Protein 6VPT (pdb70)

B-factor: mean 45.79, std 13.24, range [18.36, 95.8]

GO terms:
  GO:0000287 magnesium ion binding (F, IDA)
  GO:0035440 tuberculosinol biosynthetic process (P, IDA)
  GO:0010350 cellular response to magnesium starvation (P, IDA)
  GO:0035439 halimadienyl-diphosphate synthase activity (F, IDA)
  GO:0033385 geranylgeranyl diphosphate metabolic process (P, IDA)

Foldseek 3Di:
DDLLVLLVVLQQQPLWDFFLLLLLLQLQLCVLPVVLNVLSLVVNVVQQEPQLFGAFNPDDDLLRRQNSLLSNLLSLLNDPVVVVVVVSNVSSLVVNAVSVCVLFPCSLLANQQSLVSCVVSVSYDHVNCSVVVNVVVVCVCVLAADAQQDPCQLVVCSCHQPNLVRHPLVGQAFPQRDRQQASNSLSSSCVRRVPSPPRSVVSSSVQCVVDSSGDGGGPRQSLVLNLLLLLLVVLFPDQLCPVVNCVSCVVNLCQLVVLQDALAGHDRHSRRPFGFLLSRLSNLLRCLSNVHDHHCNNNCCQDDDQAGGGGNPDDDHWLVSLLSNLSSCVSVPHALPDPSNVSSVVVNVVQADPPALFHQTSQFGDRLQRLLSSLVSCQNNCVVSNVRSLVRLVVQQDPQLFHDDHPPDGFLLSLLSNLSSLLSCCVRPVDDPLVSLLSSLVVNVVHVDDDGGQGGHHSHGIDSNSSSNSSNSSSNSSNVVSD

Structure (mmCIF, N/CA/C/O backbone):
data_6VPT
#
_entry.id   6VPT
#
_cell.length_a   124.900
_cell.length_b   76.428
_cell.length_c   50.123
_cell.angle_alpha   90.000
_cell.angle_beta   91.640
_cell.angle_gamma   90.000
#
_symmetry.space_group_name_H-M   'C 1 2 1'
#
loop_
_entity.id
_entity.type
_entity.pdbx_description
1 polymer Cyclase
2 water water
#
loop_
_atom_site.group_PDB
_atom_site.id
_atom_site.type_symbol
_atom_site.label_atom_id
_atom_site.label_alt_id
_atom_site.label_comp_id
_atom_site.label_asym_id
_atom_site.label_entity_id
_atom_site.label_seq_id
_atom_site.pdbx_PDB_ins_code
_atom_site.Cartn_x
_atom_site.Cartn_y
_atom_site.Cartn_z
_atom_site.occupancy
_atom_site.B_iso_or_equiv
_atom_site.auth_seq_id
_atom_site.auth_comp_id
_atom_site.auth_asym_id
_atom_site.auth_atom_id
_atom_site.pdbx_PDB_model_num
ATOM 1 N N . GLU A 1 2 ? 27.482 66.970 35.603 1.00 45.70 2 GLU A N 1
ATOM 2 C CA . GLU A 1 2 ? 27.235 67.078 34.172 1.00 46.23 2 GLU A CA 1
ATOM 3 C C . GLU A 1 2 ? 25.748 66.919 33.853 1.00 46.25 2 GLU A C 1
ATOM 4 O O . GLU A 1 2 ? 25.106 65.959 34.282 1.00 46.34 2 GLU A O 1
ATOM 10 N N . THR A 1 3 ? 25.207 67.879 33.108 1.00 46.63 3 THR A N 1
ATOM 11 C CA . THR A 1 3 ? 23.825 67.862 32.656 1.00 40.11 3 THR A CA 1
ATOM 12 C C . THR A 1 3 ? 23.801 68.094 31.153 1.00 38.35 3 THR A C 1
ATOM 13 O O . THR A 1 3 ? 24.791 68.519 30.553 1.00 43.25 3 THR A O 1
ATOM 17 N N . PHE A 1 4 ? 22.653 67.800 30.539 1.00 32.67 4 PHE A N 1
ATOM 18 C CA . PHE A 1 4 ? 22.510 68.039 29.107 1.00 38.55 4 PHE A CA 1
ATOM 19 C C . PHE A 1 4 ? 22.736 69.502 28.756 1.00 36.23 4 PHE A C 1
ATOM 20 O O . PHE A 1 4 ? 23.280 69.807 27.690 1.00 36.62 4 PHE A O 1
ATOM 28 N N . ARG A 1 5 ? 22.344 70.418 29.643 1.00 41.88 5 ARG A N 1
ATOM 29 C CA . ARG A 1 5 ? 22.564 71.839 29.392 1.00 40.72 5 ARG A CA 1
ATOM 30 C C . ARG A 1 5 ? 24.050 72.152 29.260 1.00 36.00 5 ARG A C 1
ATOM 31 O O . ARG A 1 5 ? 24.473 72.800 28.296 1.00 35.90 5 ARG A O 1
ATOM 39 N N . THR A 1 6 ? 24.858 71.691 30.215 1.00 39.01 6 THR A N 1
ATOM 40 C CA . THR A 1 6 ? 26.302 71.884 30.158 1.00 37.18 6 THR A CA 1
ATOM 41 C C . THR A 1 6 ? 26.961 71.043 29.076 1.00 38.70 6 THR A C 1
ATOM 42 O O . THR A 1 6 ? 28.049 71.394 28.606 1.00 45.13 6 THR A O 1
ATOM 46 N N . LEU A 1 7 ? 26.331 69.938 28.684 1.00 41.35 7 LEU A N 1
ATOM 47 C CA . LEU A 1 7 ? 26.889 69.058 27.664 1.00 43.97 7 LEU A CA 1
ATOM 48 C C . LEU A 1 7 ? 26.660 69.610 26.265 1.00 37.22 7 LEU A C 1
ATOM 49 O O . LEU A 1 7 ? 27.531 69.494 25.394 1.00 39.53 7 LEU A O 1
ATOM 54 N N . LEU A 1 8 ? 25.486 70.196 26.035 1.00 33.98 8 LEU A N 1
ATOM 55 C CA . LEU A 1 8 ? 25.234 70.872 24.772 1.00 30.94 8 LEU A CA 1
ATOM 56 C C . LEU A 1 8 ? 26.105 72.110 24.631 1.00 31.21 8 LEU A C 1
ATOM 57 O O . LEU A 1 8 ? 26.539 72.442 23.522 1.00 31.65 8 LEU A O 1
ATOM 62 N N . ALA A 1 9 ? 26.375 72.799 25.740 1.00 33.31 9 ALA A N 1
ATOM 63 C CA . ALA A 1 9 ? 27.320 73.908 25.703 1.00 26.14 9 ALA A CA 1
ATOM 64 C C . ALA A 1 9 ? 28.687 73.443 25.225 1.00 32.86 9 ALA A C 1
ATOM 65 O O . ALA A 1 9 ? 29.327 74.112 24.407 1.00 34.42 9 ALA A O 1
ATOM 67 N N . LYS A 1 10 ? 29.147 72.291 25.720 1.00 31.36 10 LYS A N 1
ATOM 68 C CA . LYS A 1 10 ? 30.404 71.727 25.239 1.00 31.21 10 LYS A CA 1
ATOM 69 C C . LYS A 1 10 ? 30.296 71.306 23.781 1.00 31.12 10 LYS A C 1
ATOM 70 O O . LYS A 1 10 ? 31.225 71.526 22.996 1.00 32.43 10 LYS A O 1
ATOM 76 N N . ALA A 1 11 ? 29.168 70.699 23.403 1.00 31.70 11 ALA A N 1
ATOM 77 C CA . ALA A 1 11 ? 28.984 70.262 22.023 1.00 27.03 11 ALA A CA 1
ATOM 78 C C . ALA A 1 11 ? 29.117 71.417 21.042 1.00 31.80 11 ALA A C 1
ATOM 79 O O . ALA A 1 11 ? 29.598 71.223 19.920 1.00 33.53 11 ALA A O 1
ATOM 81 N N . ALA A 1 12 ? 28.717 72.624 21.451 1.00 33.42 12 ALA A N 1
ATOM 82 C CA . ALA A 1 12 ? 28.814 73.782 20.571 1.00 30.07 12 ALA A CA 1
ATOM 83 C C . ALA A 1 12 ? 30.254 74.107 20.195 1.00 33.11 12 ALA A C 1
ATOM 84 O O . ALA A 1 12 ? 30.486 74.726 19.150 1.00 34.10 12 ALA A O 1
ATOM 86 N N . LEU A 1 13 ? 31.224 73.707 21.020 1.00 35.27 13 LEU A N 1
ATOM 87 C CA . LEU A 1 13 ? 32.628 73.904 20.685 1.00 32.08 13 LEU A CA 1
ATOM 88 C C . LEU A 1 13 ? 33.122 72.933 19.623 1.00 33.82 13 LEU A C 1
ATOM 89 O O . LEU A 1 13 ? 34.105 73.237 18.938 1.00 31.78 13 LEU A O 1
ATOM 94 N N . GLY A 1 14 ? 32.471 71.783 19.473 1.00 28.88 14 GLY A N 1
ATOM 95 C CA . GLY A 1 14 ? 32.887 70.818 18.474 1.00 34.19 14 GLY A CA 1
ATOM 96 C C . GLY A 1 14 ? 34.266 70.239 18.694 1.00 31.01 14 GLY A C 1
ATOM 97 O O . GLY A 1 14 ? 34.929 69.851 17.726 1.00 35.50 14 GLY A O 1
ATOM 98 N N . ASN A 1 15 ? 34.717 70.169 19.948 1.00 28.05 15 ASN A N 1
ATOM 99 C CA . ASN A 1 15 ? 36.048 69.683 20.295 1.00 34.13 15 ASN A CA 1
ATOM 100 C C . ASN A 1 15 ? 35.991 68.490 21.247 1.00 29.57 15 ASN A C 1
ATOM 101 O O . ASN A 1 15 ? 36.914 68.269 22.035 1.00 27.51 15 ASN A O 1
ATOM 106 N N . GLY A 1 16 ? 34.910 67.719 21.190 1.00 29.32 16 GLY A N 1
ATOM 107 C CA . GLY A 1 16 ? 34.785 66.548 22.031 1.00 29.03 16 GLY A CA 1
ATOM 108 C C . GLY A 1 16 ? 35.526 65.325 21.556 1.00 30.90 16 GLY A C 1
ATOM 109 O O . GLY A 1 16 ? 35.608 64.338 22.292 1.00 38.52 16 GLY A O 1
ATOM 110 N N . ILE A 1 17 ? 36.069 65.356 20.344 1.00 28.98 17 ILE A N 1
ATOM 111 C CA . ILE A 1 17 ? 36.777 64.205 19.797 1.00 32.19 17 ILE A CA 1
ATOM 112 C C . ILE A 1 17 ? 38.187 64.178 20.371 1.00 29.22 17 ILE A C 1
ATOM 113 O O . ILE A 1 17 ? 38.935 65.156 20.262 1.00 33.44 17 ILE A O 1
ATOM 118 N N . SER A 1 18 ? 38.543 63.069 21.016 1.00 34.09 18 SER A N 1
ATOM 119 C CA . SER A 1 18 ? 39.848 62.949 21.645 1.00 30.18 18 SER A CA 1
ATOM 120 C C . SER A 1 18 ? 40.934 62.800 20.587 1.00 29.64 18 SER A C 1
ATOM 121 O O . SER A 1 18 ? 40.672 62.447 19.435 1.00 29.41 18 SER A O 1
ATOM 124 N N . SER A 1 19 ? 42.170 63.081 20.985 1.00 25.87 19 SER A N 1
ATOM 125 C CA . SER A 1 19 ? 43.261 62.920 20.038 1.00 24.28 19 SER A CA 1
ATOM 126 C C . SER A 1 19 ? 43.496 61.450 19.742 1.00 29.57 19 SER A C 1
ATOM 127 O O . SER A 1 19 ? 43.297 60.582 20.594 1.00 31.48 19 SER A O 1
ATOM 130 N N . THR A 1 20 ? 43.935 61.185 18.524 1.00 30.20 20 THR A N 1
ATOM 131 C CA . THR A 1 20 ? 44.276 59.860 18.048 1.00 20.85 20 THR A CA 1
ATOM 132 C C . THR A 1 20 ? 45.778 59.796 17.832 1.00 24.41 20 THR A C 1
ATOM 133 O O . THR A 1 20 ? 46.435 60.819 17.632 1.00 26.64 20 THR A O 1
ATOM 137 N N . ALA A 1 21 ? 46.329 58.585 17.906 1.00 21.84 21 ALA A N 1
ATOM 138 C CA . ALA A 1 21 ? 47.738 58.413 17.577 1.00 20.75 21 ALA A CA 1
ATOM 139 C C . ALA A 1 21 ? 48.002 58.746 16.116 1.00 26.82 21 ALA A C 1
ATOM 140 O O . ALA A 1 21 ? 49.061 59.288 15.779 1.00 27.08 21 ALA A O 1
ATOM 142 N N . TYR A 1 22 ? 47.038 58.459 15.239 1.00 27.11 22 TYR A N 1
ATOM 143 C CA . TYR A 1 22 ? 47.261 58.631 13.806 1.00 30.71 22 TYR A CA 1
ATOM 144 C C . TYR A 1 22 ? 47.360 60.105 13.429 1.00 33.38 22 TYR A C 1
ATOM 145 O O . TYR A 1 22 ? 48.290 60.515 12.723 1.00 33.97 22 TYR A O 1
ATOM 154 N N . ASP A 1 23 ? 46.397 60.913 13.875 1.00 31.30 23 ASP A N 1
ATOM 155 C CA . ASP A 1 23 ? 46.437 62.342 13.587 1.00 29.05 23 ASP A CA 1
ATOM 156 C C . ASP A 1 23 ? 47.556 63.042 14.350 1.00 30.90 23 ASP A C 1
ATOM 157 O O . ASP A 1 23 ? 48.129 64.016 13.847 1.00 34.14 23 ASP A O 1
ATOM 162 N N . THR A 1 24 ? 47.874 62.572 15.560 1.00 28.53 24 THR A N 1
ATOM 163 C CA . THR A 1 24 ? 49.007 63.129 16.294 1.00 27.88 24 THR A CA 1
ATOM 164 C C . THR A 1 24 ? 50.326 62.766 15.621 1.00 32.55 24 THR A C 1
ATOM 165 O O . THR A 1 24 ? 51.235 63.600 15.529 1.00 36.30 24 THR A O 1
ATOM 169 N N . ALA A 1 25 ? 50.447 61.528 15.136 1.00 28.16 25 ALA A N 1
ATOM 170 C CA . ALA A 1 25 ? 51.678 61.122 14.463 1.00 29.82 25 ALA A CA 1
ATOM 171 C C . ALA A 1 25 ? 51.939 61.973 13.230 1.00 34.66 25 ALA A C 1
ATOM 172 O O . ALA A 1 25 ? 53.090 62.306 12.928 1.00 35.51 25 ALA A O 1
ATOM 174 N N . TRP A 1 26 ? 50.876 62.348 12.513 1.00 31.44 26 TRP A N 1
ATOM 175 C CA . TRP A 1 26 ? 51.039 63.176 11.324 1.00 31.01 26 TRP A CA 1
ATOM 176 C C . TRP A 1 26 ? 51.558 64.562 11.678 1.00 33.72 26 TRP A C 1
ATOM 177 O O . TRP A 1 26 ? 52.436 65.098 10.993 1.00 33.31 26 TRP A O 1
ATOM 188 N N . VAL A 1 27 ? 51.029 65.158 12.746 1.00 32.70 27 VAL A N 1
ATOM 189 C CA . VAL A 1 27 ? 51.541 66.441 13.217 1.00 32.93 27 VAL A CA 1
ATOM 190 C C . VAL A 1 27 ? 53.021 66.326 13.564 1.00 32.39 27 VAL A C 1
ATOM 191 O O . VAL A 1 27 ? 53.803 67.259 13.341 1.00 40.68 27 VAL A O 1
ATOM 195 N N . ALA A 1 28 ? 53.431 65.172 14.090 1.00 33.38 28 ALA A N 1
ATOM 196 C CA . ALA A 1 28 ? 54.813 64.974 14.509 1.00 37.87 28 ALA A CA 1
ATOM 197 C C . ALA A 1 28 ? 55.801 64.958 13.347 1.00 37.63 28 ALA A C 1
ATOM 198 O O . ALA A 1 28 ? 57.008 65.089 13.584 1.00 40.41 28 ALA A O 1
ATOM 200 N N . LYS A 1 29 ? 55.332 64.803 12.111 1.00 35.96 29 LYS A N 1
ATOM 201 C CA . LYS A 1 29 ? 56.200 64.788 10.941 1.00 34.71 29 LYS A CA 1
ATOM 202 C C . LYS A 1 29 ? 56.556 66.179 10.440 1.00 40.16 29 LYS A C 1
ATOM 203 O O . LYS A 1 29 ? 57.244 66.295 9.421 1.00 49.22 29 LYS A O 1
ATOM 209 N N . LEU A 1 30 ? 56.104 67.231 11.120 1.00 35.82 30 LEU A N 1
ATOM 210 C CA . LEU A 1 30 ? 56.314 68.601 10.677 1.00 35.92 30 LEU A CA 1
ATOM 211 C C . LEU A 1 30 ? 57.529 69.250 11.334 1.00 48.13 30 LEU A C 1
ATOM 212 O O . LEU A 1 30 ? 57.655 70.479 11.308 1.00 52.11 30 LEU A O 1
ATOM 217 N N . GLY A 1 31 ? 58.439 68.445 11.892 1.00 43.05 31 GLY A N 1
ATOM 218 C CA . GLY A 1 31 ? 59.516 68.985 12.709 1.00 49.56 31 GLY A CA 1
ATOM 219 C C . GLY A 1 31 ? 60.380 70.012 12.007 1.00 55.70 31 GLY A C 1
ATOM 220 O O . GLY A 1 31 ? 60.796 71.002 12.619 1.00 62.37 31 GLY A O 1
ATOM 221 N N . GLN A 1 32 ? 60.662 69.798 10.724 1.00 57.62 32 GLN A N 1
ATOM 222 C CA . GLN A 1 32 ? 61.459 70.736 9.949 1.00 56.41 32 GLN A CA 1
ATOM 223 C C . GLN A 1 32 ? 60.688 71.995 9.577 1.00 53.31 32 GLN A C 1
ATOM 224 O O . GLN A 1 32 ? 61.310 72.982 9.172 1.00 66.19 32 GLN A O 1
ATOM 230 N N . LEU A 1 33 ? 59.363 71.992 9.712 1.00 52.08 33 LEU A N 1
ATOM 231 C CA . LEU A 1 33 ? 58.540 73.173 9.478 1.00 55.47 33 LEU A CA 1
ATOM 232 C C . LEU A 1 33 ? 58.241 73.949 10.753 1.00 56.30 33 LEU A C 1
ATOM 233 O O . LEU A 1 33 ? 58.220 75.182 10.730 1.00 55.65 33 LEU A O 1
ATOM 238 N N . ASP A 1 34 ? 57.993 73.252 11.860 1.00 53.89 34 ASP A N 1
ATOM 239 C CA . ASP A 1 34 ? 57.786 73.895 13.157 1.00 53.26 34 ASP A CA 1
ATOM 240 C C . ASP A 1 34 ? 58.363 72.971 14.220 1.00 52.88 34 ASP A C 1
ATOM 241 O O . ASP A 1 34 ? 57.824 71.886 14.460 1.00 53.89 34 ASP A O 1
ATOM 246 N N . ASP A 1 35 ? 59.438 73.422 14.871 1.00 59.73 35 ASP A N 1
ATOM 247 C CA . ASP A 1 35 ? 60.179 72.555 15.781 1.00 59.37 35 ASP A CA 1
ATOM 248 C C . ASP A 1 35 ? 59.393 72.284 17.059 1.00 59.14 35 ASP A C 1
ATOM 249 O O . ASP A 1 35 ? 59.286 71.133 17.500 1.00 59.09 35 ASP A O 1
ATOM 254 N N . GLU A 1 36 ? 58.850 73.334 17.678 1.00 51.82 36 GLU A N 1
ATOM 255 C CA . GLU A 1 36 ? 58.083 73.153 18.906 1.00 52.36 36 GLU A CA 1
ATOM 256 C C . GLU A 1 36 ? 56.802 72.371 18.651 1.00 56.85 36 GLU A C 1
ATOM 257 O O . GLU A 1 36 ? 56.378 71.567 19.490 1.00 54.37 36 GLU A O 1
ATOM 263 N N . LEU A 1 37 ? 56.173 72.597 17.497 1.00 50.83 37 LEU A N 1
ATOM 264 C CA . LEU A 1 37 ? 54.909 71.937 17.191 1.00 43.11 37 LEU A CA 1
ATOM 265 C C . LEU A 1 37 ? 55.073 70.424 17.152 1.00 50.16 37 LEU A C 1
ATOM 266 O O . LEU A 1 37 ? 54.367 69.690 17.854 1.00 48.39 37 LEU A O 1
ATOM 271 N N . SER A 1 38 ? 56.012 69.937 16.339 1.00 51.68 38 SER A N 1
ATOM 272 C CA . SER A 1 38 ? 56.217 68.498 16.224 1.00 45.85 38 SER A CA 1
ATOM 273 C C . SER A 1 38 ? 56.692 67.885 17.531 1.00 42.76 38 SER A C 1
ATOM 274 O O . SER A 1 38 ? 56.325 66.747 17.843 1.00 36.29 38 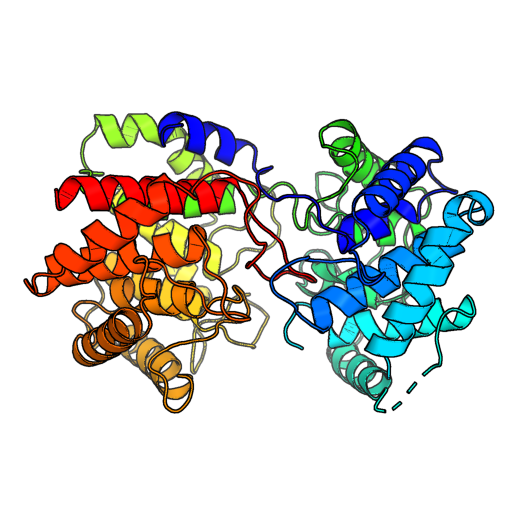SER A O 1
ATOM 277 N N . ASP A 1 39 ? 57.507 68.612 18.302 1.00 43.72 39 ASP A N 1
ATOM 278 C CA . ASP A 1 39 ? 58.041 68.050 19.536 1.00 43.64 39 ASP A CA 1
ATOM 279 C C . ASP A 1 39 ? 56.925 67.749 20.526 1.00 41.62 39 ASP A C 1
ATOM 280 O O . ASP A 1 39 ? 56.968 66.735 21.231 1.00 40.59 39 ASP A O 1
ATOM 285 N N . LEU A 1 40 ? 55.922 68.627 20.598 1.00 40.29 40 LEU A N 1
ATOM 286 C CA . LEU A 1 40 ? 54.761 68.351 21.435 1.00 37.58 40 LEU A CA 1
ATOM 287 C C . LEU A 1 40 ? 54.032 67.101 20.961 1.00 35.26 40 LEU A C 1
ATOM 288 O O . LEU A 1 40 ? 53.658 66.248 21.773 1.00 34.88 40 LEU A O 1
ATOM 293 N N . ALA A 1 41 ? 53.829 66.972 19.648 1.00 35.75 41 ALA A N 1
ATOM 294 C CA . ALA A 1 41 ? 53.151 65.793 19.120 1.00 28.69 41 ALA A CA 1
ATOM 295 C C . ALA A 1 41 ? 53.971 64.532 19.356 1.00 34.19 41 ALA A C 1
ATOM 296 O O . ALA A 1 41 ? 53.413 63.467 19.639 1.00 36.20 41 ALA A O 1
ATOM 298 N N . LEU A 1 42 ? 55.296 64.636 19.259 1.00 39.56 42 LEU A N 1
ATOM 299 C CA . LEU A 1 42 ? 56.149 63.481 19.518 1.00 34.16 42 LEU A CA 1
ATOM 300 C C . LEU A 1 42 ? 56.061 63.048 20.974 1.00 36.00 42 LEU A C 1
ATOM 301 O O . LEU A 1 42 ? 56.045 61.847 21.271 1.00 31.84 42 LEU A O 1
ATOM 306 N N . ASN A 1 43 ? 56.003 64.012 21.895 1.00 36.87 43 ASN A N 1
ATOM 307 C CA . ASN A 1 43 ? 55.860 63.674 23.307 1.00 37.27 43 ASN A CA 1
ATOM 308 C C . ASN A 1 43 ? 54.534 62.972 23.566 1.00 34.09 43 ASN A C 1
ATOM 309 O O . ASN A 1 43 ? 54.477 61.997 24.324 1.00 35.82 43 ASN A O 1
ATOM 314 N N . TRP A 1 44 ? 53.458 63.458 22.944 1.00 31.37 44 TRP A N 1
ATOM 315 C CA . TRP A 1 44 ? 52.178 62.763 23.005 1.00 27.39 44 TRP A CA 1
ATOM 316 C C . TRP A 1 44 ? 52.334 61.306 22.593 1.00 32.70 44 TRP A C 1
ATOM 317 O O . TRP A 1 44 ? 51.872 60.398 23.291 1.00 29.41 44 TRP A O 1
ATOM 328 N N . LEU A 1 45 ? 53.001 61.068 21.459 1.00 29.41 45 LEU A N 1
ATOM 329 C CA . LEU A 1 45 ? 53.212 59.705 20.978 1.00 26.48 45 LEU A CA 1
ATOM 330 C C . LEU A 1 45 ? 53.982 58.869 21.989 1.00 29.79 45 LEU A C 1
ATOM 331 O O . LEU A 1 45 ? 53.636 57.708 22.235 1.00 34.14 45 LEU A O 1
ATOM 336 N N . CYS A 1 46 ? 55.038 59.434 22.574 1.00 27.82 46 CYS A N 1
ATOM 337 C CA . CYS A 1 46 ? 55.831 58.678 23.535 1.00 27.44 46 CYS A CA 1
ATOM 338 C C . CYS A 1 46 ? 55.050 58.392 24.810 1.00 28.88 46 CYS A C 1
ATOM 339 O O . CYS A 1 46 ? 55.278 57.362 25.453 1.00 31.84 46 CYS A O 1
ATOM 342 N N . GLU A 1 47 ? 54.130 59.280 25.188 1.00 33.75 47 GLU A N 1
ATOM 343 C CA . GLU A 1 47 ? 53.275 59.027 26.342 1.00 31.68 47 GLU A CA 1
ATOM 344 C C . GLU A 1 47 ? 52.202 57.984 26.050 1.00 29.18 47 GLU A C 1
ATOM 345 O O . GLU A 1 47 ? 51.798 57.248 26.957 1.00 28.44 47 GLU A O 1
ATOM 351 N N . ARG A 1 48 ? 51.735 57.899 24.804 1.00 28.35 48 ARG A N 1
ATOM 352 C CA . ARG A 1 48 ? 50.580 57.081 24.457 1.00 25.40 48 ARG A CA 1
ATOM 353 C C . ARG A 1 48 ? 50.947 55.807 23.707 1.00 27.28 48 ARG A C 1
ATOM 354 O O . ARG A 1 48 ? 50.063 55.169 23.128 1.00 35.74 48 ARG A O 1
ATOM 362 N N . GLN A 1 49 ? 52.221 55.428 23.683 1.00 25.10 49 GLN A N 1
ATOM 363 C CA . GLN A 1 49 ? 52.580 54.153 23.080 1.00 26.06 49 GLN A CA 1
ATOM 364 C C . GLN A 1 49 ? 52.021 53.009 23.916 1.00 30.55 49 GLN A C 1
ATOM 365 O O . GLN A 1 49 ? 52.109 53.018 25.146 1.00 32.44 49 GLN A O 1
ATOM 371 N N . LEU A 1 50 ? 51.424 52.028 23.244 1.00 29.57 50 LEU A N 1
ATOM 372 C CA . LEU A 1 50 ? 50.734 50.952 23.935 1.00 29.71 50 LEU A CA 1
ATOM 373 C C . LEU A 1 50 ? 51.731 49.947 24.504 1.00 31.78 50 LEU A C 1
ATOM 374 O O . LEU A 1 50 ? 52.880 49.879 24.060 1.00 31.73 50 LEU A O 1
ATOM 379 N N . PRO A 1 51 ? 51.326 49.172 25.511 1.00 34.59 51 PRO A N 1
ATOM 380 C CA . PRO A 1 51 ? 52.270 48.231 26.138 1.00 31.89 51 PRO A CA 1
ATOM 381 C C . PRO A 1 51 ? 52.902 47.230 25.180 1.00 31.87 51 PRO A C 1
ATOM 382 O O . PRO A 1 51 ? 54.017 46.763 25.450 1.00 38.86 51 PRO A O 1
ATOM 386 N N . ASP A 1 52 ? 52.242 46.887 24.073 1.00 36.19 52 ASP A N 1
ATOM 387 C CA . ASP A 1 52 ? 52.802 45.944 23.112 1.00 32.16 52 ASP A CA 1
ATOM 388 C C . ASP A 1 52 ? 53.760 46.594 22.121 1.00 25.57 52 ASP A C 1
ATOM 389 O O . ASP A 1 52 ? 54.291 45.899 21.246 1.00 30.15 52 ASP A O 1
ATOM 394 N N . GLY A 1 53 ? 53.990 47.900 22.233 1.00 27.40 53 GLY A N 1
ATOM 395 C CA . GLY A 1 53 ? 54.838 48.619 21.308 1.00 29.50 53 GLY A CA 1
ATOM 396 C C . GLY A 1 53 ? 54.105 49.342 20.199 1.00 30.61 53 GLY A C 1
ATOM 397 O O . GLY A 1 53 ? 54.718 50.176 19.519 1.00 29.64 53 GLY A O 1
ATOM 398 N N . SER A 1 54 ? 52.821 49.059 20.001 1.00 29.18 54 SER A N 1
ATOM 399 C CA . SER A 1 54 ? 52.052 49.685 18.938 1.00 24.59 54 SER A CA 1
ATOM 400 C C . SER A 1 54 ? 51.436 51.001 19.403 1.00 25.26 54 SER A C 1
ATOM 401 O O . SER A 1 54 ? 51.455 51.351 20.584 1.00 23.29 54 SER A O 1
ATOM 404 N N . TRP A 1 55 ? 50.901 51.745 18.437 1.00 22.81 55 TRP A N 1
ATOM 405 C CA . TRP A 1 55 ? 50.078 52.914 18.695 1.00 24.19 55 TRP A CA 1
ATOM 406 C C . TRP A 1 55 ? 48.663 52.645 18.206 1.00 27.92 55 TRP A C 1
ATOM 407 O O . TRP A 1 55 ? 48.441 51.787 17.346 1.00 30.60 55 TRP A O 1
ATOM 418 N N . GLY A 1 56 ? 47.710 53.375 18.767 1.00 24.23 56 GLY A N 1
ATOM 419 C CA . GLY A 1 56 ? 46.317 53.234 18.420 1.00 18.36 56 GLY A CA 1
ATOM 420 C C . GLY A 1 56 ? 45.484 53.061 19.668 1.00 21.38 56 GLY A C 1
ATOM 421 O O . GLY A 1 56 ? 45.923 53.371 20.775 1.00 22.36 56 GLY A O 1
ATOM 422 N N . ALA A 1 57 ? 44.268 52.563 19.474 1.00 19.51 57 ALA A N 1
ATOM 423 C CA . ALA A 1 57 ? 43.375 52.309 20.593 1.00 22.98 57 ALA A CA 1
ATOM 424 C C . ALA A 1 57 ? 43.878 51.134 21.419 1.00 30.48 57 ALA A C 1
ATOM 425 O O . ALA A 1 57 ? 44.143 50.052 20.893 1.00 32.07 57 ALA A O 1
ATOM 427 N N . GLU A 1 58 ? 44.010 51.350 22.728 1.00 31.50 58 GLU A N 1
ATOM 428 C CA . GLU A 1 58 ? 44.365 50.242 23.606 1.00 30.40 58 GLU A CA 1
ATOM 429 C C . GLU A 1 58 ? 43.289 49.169 23.583 1.00 31.61 58 GLU A C 1
ATOM 430 O O . GLU A 1 58 ? 43.591 47.971 23.637 1.00 41.48 58 GLU A O 1
ATOM 436 N N . PHE A 1 59 ? 42.028 49.585 23.487 1.00 36.16 59 PHE A N 1
ATOM 437 C CA . PHE A 1 59 ? 40.886 48.712 23.413 1.00 31.58 59 PHE A CA 1
ATOM 438 C C . PHE A 1 59 ? 39.807 49.513 22.702 1.00 27.87 59 PHE A C 1
ATOM 439 O O . PHE A 1 59 ? 39.604 50.689 23.044 1.00 24.28 59 PHE A O 1
ATOM 447 N N . PRO A 1 60 ? 39.111 48.928 21.714 1.00 31.24 60 PRO A N 1
ATOM 448 C CA . PRO A 1 60 ? 39.253 47.557 21.212 1.00 30.54 60 PRO A CA 1
ATOM 449 C C . PRO A 1 60 ? 40.446 47.388 20.284 1.00 32.81 60 PRO A C 1
ATOM 450 O O . PRO A 1 60 ? 40.942 48.376 19.742 1.00 30.97 60 PRO A O 1
ATOM 454 N N . PHE A 1 61 ? 40.903 46.152 20.098 1.00 38.08 61 PHE A N 1
ATOM 455 C CA . PHE A 1 61 ? 41.922 45.890 19.095 1.00 31.09 61 PHE A CA 1
ATOM 456 C C . PHE A 1 61 ? 41.308 45.974 17.705 1.00 30.35 61 PHE A C 1
ATOM 457 O O . PHE A 1 61 ? 40.242 45.411 17.443 1.00 29.27 61 PHE A O 1
ATOM 465 N N . CYS A 1 62 ? 41.988 46.690 16.817 1.00 30.02 62 CYS A N 1
ATOM 466 C CA . CYS A 1 62 ? 41.581 46.786 15.420 1.00 36.61 62 CYS A CA 1
ATOM 467 C C . CYS A 1 62 ? 42.836 46.801 14.567 1.00 37.88 62 CYS A C 1
ATOM 468 O O . CYS A 1 62 ? 43.648 47.721 14.691 1.00 36.25 62 CYS A O 1
ATOM 471 N N . TYR A 1 63 ? 42.992 45.788 13.709 1.00 37.70 63 TYR A N 1
ATOM 472 C CA . TYR A 1 63 ? 44.225 45.649 12.942 1.00 33.02 63 TYR A CA 1
ATOM 473 C C . TYR A 1 63 ? 44.524 46.904 12.132 1.00 30.50 63 TYR A C 1
ATOM 474 O O . TYR A 1 63 ? 45.657 47.398 12.125 1.00 34.94 63 TYR A O 1
ATOM 483 N N . GLU A 1 64 ? 43.517 47.426 11.428 1.00 32.26 64 GLU A N 1
ATOM 484 C CA . GLU A 1 64 ? 43.712 48.641 10.642 1.00 35.54 64 GLU A CA 1
ATOM 485 C C . GLU A 1 64 ? 44.096 49.815 11.530 1.00 34.95 64 GLU A C 1
ATOM 486 O O . GLU A 1 64 ? 44.976 50.609 11.177 1.00 36.12 64 GLU A O 1
ATOM 492 N N . ASP A 1 65 ? 43.449 49.935 12.689 1.00 33.32 65 ASP A N 1
ATOM 493 C CA . ASP A 1 65 ? 43.756 51.018 13.614 1.00 29.59 65 ASP A CA 1
ATOM 494 C C . ASP A 1 65 ? 45.196 50.923 14.106 1.00 29.56 65 ASP A C 1
ATOM 495 O O . ASP A 1 65 ? 45.933 51.916 14.112 1.00 30.63 65 ASP A O 1
ATOM 500 N N . ARG A 1 66 ? 45.613 49.727 14.524 1.00 27.77 66 ARG A N 1
ATOM 501 C CA . ARG A 1 66 ? 46.967 49.553 15.040 1.00 29.09 66 ARG A CA 1
ATOM 502 C C . ARG A 1 66 ? 48.010 49.738 13.946 1.00 32.77 66 ARG A C 1
ATOM 503 O O . ARG A 1 66 ? 49.070 50.322 14.189 1.00 29.89 66 ARG A O 1
ATOM 511 N N . LEU A 1 67 ? 47.727 49.256 12.734 1.00 31.86 67 LEU A N 1
ATOM 512 C CA . LEU A 1 67 ? 48.732 49.294 11.676 1.00 32.55 67 LEU A CA 1
ATOM 513 C C . LEU A 1 67 ? 49.010 50.720 11.223 1.00 33.05 67 LEU A C 1
ATOM 514 O O . LEU A 1 67 ? 50.169 51.141 11.149 1.00 32.85 67 LEU A O 1
ATOM 519 N N . LEU A 1 68 ? 47.955 51.478 10.911 1.00 28.45 68 LEU A N 1
ATOM 520 C CA . LEU A 1 68 ? 48.136 52.851 10.450 1.00 29.17 68 LEU A CA 1
ATOM 521 C C . LEU A 1 68 ? 48.696 53.746 11.546 1.00 33.31 68 LEU A C 1
ATOM 522 O O . LEU A 1 68 ? 49.563 54.584 11.275 1.00 27.73 68 LEU A O 1
ATOM 527 N N . SER A 1 69 ? 48.215 53.590 12.780 1.00 29.89 69 SER A N 1
ATOM 528 C CA . SER A 1 69 ? 48.750 54.392 13.875 1.00 31.37 69 SER A CA 1
ATOM 529 C C . SER A 1 69 ? 50.222 54.083 14.117 1.00 33.12 69 SER A C 1
ATOM 530 O O . SER A 1 69 ? 51.024 54.999 14.332 1.00 36.56 69 SER A O 1
ATOM 533 N N . THR A 1 70 ? 50.600 52.801 14.068 1.00 27.65 70 THR A N 1
ATOM 534 C CA . THR A 1 70 ? 51.992 52.428 14.317 1.00 28.32 70 THR A CA 1
ATOM 535 C C . THR A 1 70 ? 52.890 52.854 13.163 1.00 27.87 70 THR A C 1
ATOM 536 O O . THR A 1 70 ? 53.983 53.385 13.383 1.00 29.50 70 THR A O 1
ATOM 540 N N . LEU A 1 71 ? 52.444 52.638 11.924 1.00 29.35 71 LEU A N 1
ATOM 541 C CA . LEU A 1 71 ? 53.209 53.108 10.772 1.00 31.87 71 LEU A CA 1
ATOM 542 C C . LEU A 1 71 ? 53.419 54.615 10.830 1.00 35.23 71 LEU A C 1
ATOM 543 O O . LEU A 1 71 ? 54.548 55.096 10.698 1.00 37.10 71 LEU A O 1
ATOM 548 N N . ALA A 1 72 ? 52.345 55.378 11.047 1.00 30.94 72 ALA A N 1
ATOM 549 C CA . ALA A 1 72 ? 52.470 56.830 11.114 1.00 30.81 72 ALA A CA 1
ATOM 550 C C . ALA A 1 72 ? 53.374 57.261 12.261 1.00 28.44 72 ALA A C 1
ATOM 551 O O . ALA A 1 72 ? 54.220 58.144 12.092 1.00 32.02 72 ALA A O 1
ATOM 553 N N . ALA A 1 73 ? 53.219 56.643 13.432 1.00 31.58 73 ALA A N 1
ATOM 554 C CA . ALA A 1 73 ? 54.046 57.022 14.573 1.00 31.89 73 ALA A CA 1
ATOM 555 C C . ALA A 1 73 ? 55.504 56.650 14.350 1.00 28.14 73 ALA A C 1
ATOM 556 O O . ALA A 1 73 ? 56.399 57.469 14.581 1.00 31.75 73 ALA A O 1
ATOM 558 N N . MET A 1 74 ? 55.761 55.426 13.884 1.00 28.96 74 MET A N 1
ATOM 559 C CA . MET A 1 74 ? 57.136 54.991 13.656 1.00 30.66 74 MET A CA 1
ATOM 560 C C . MET A 1 74 ? 57.830 55.852 12.609 1.00 32.16 74 MET A C 1
ATOM 561 O O . MET A 1 74 ? 59.032 56.123 12.718 1.00 33.73 74 MET A O 1
ATOM 566 N N . ILE A 1 75 ? 57.091 56.280 11.581 1.00 34.18 75 ILE A N 1
ATOM 567 C CA . ILE A 1 75 ? 57.672 57.124 10.538 1.00 31.45 75 ILE A CA 1
ATOM 568 C C . ILE A 1 75 ? 58.065 58.482 11.110 1.00 32.95 75 ILE A C 1
ATOM 569 O O . ILE A 1 75 ? 59.174 58.976 10.876 1.00 35.52 75 ILE A O 1
ATOM 574 N N . SER A 1 76 ? 57.160 59.102 11.871 1.00 31.12 76 SER A N 1
ATOM 575 C CA . SER A 1 76 ? 57.435 60.414 12.450 1.00 33.20 76 SER A CA 1
ATOM 576 C C . SER A 1 76 ? 58.613 60.365 13.415 1.00 33.06 76 SER A C 1
ATOM 577 O O . SER A 1 76 ? 59.460 61.265 13.415 1.00 34.82 76 SER A O 1
ATOM 580 N N . LEU A 1 77 ? 58.686 59.316 14.237 1.00 32.71 77 LEU A N 1
ATOM 581 C CA . LEU A 1 77 ? 59.784 59.185 15.187 1.00 32.24 77 LEU A CA 1
ATOM 582 C C . LEU A 1 77 ? 61.116 58.997 14.478 1.00 32.51 77 LEU A C 1
ATOM 583 O O . LEU A 1 77 ? 62.139 59.534 14.916 1.00 38.13 77 LEU A O 1
ATOM 588 N N . THR A 1 78 ? 61.120 58.236 13.383 1.00 34.91 78 THR A N 1
ATOM 589 C CA . THR A 1 78 ? 62.349 57.933 12.660 1.00 36.38 78 THR A CA 1
ATOM 590 C C . THR A 1 78 ? 62.774 59.078 11.749 1.00 40.56 78 THR A C 1
ATOM 591 O O . THR A 1 78 ? 63.975 59.331 11.598 1.00 37.08 78 THR A O 1
ATOM 595 N N . SER A 1 79 ? 61.815 59.783 11.146 1.00 42.37 79 SER A N 1
ATOM 596 C CA . SER A 1 79 ? 62.153 60.943 10.328 1.00 36.06 79 SER A CA 1
ATOM 597 C C . SER A 1 79 ? 62.686 62.101 11.165 1.00 39.04 79 SER A C 1
ATOM 598 O O . SER A 1 79 ? 63.461 62.918 10.659 1.00 41.06 79 SER A O 1
ATOM 601 N N . ASN A 1 80 ? 62.293 62.191 12.434 1.00 40.54 80 ASN A N 1
ATOM 602 C CA . ASN A 1 80 ? 62.685 63.328 13.258 1.00 39.73 80 ASN A CA 1
ATOM 603 C C . ASN A 1 80 ? 64.187 63.324 13.507 1.00 44.30 80 ASN A C 1
ATOM 604 O O . ASN A 1 80 ? 64.805 62.268 13.656 1.00 49.43 80 ASN A O 1
ATOM 609 N N . LYS A 1 81 ? 64.772 64.523 13.569 1.00 47.91 81 LYS A N 1
ATOM 610 C CA . LYS A 1 81 ? 66.215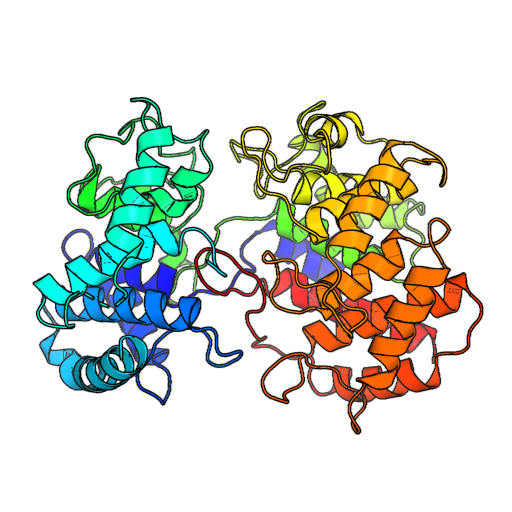 64.640 13.741 1.00 51.83 81 LYS A CA 1
ATOM 611 C C . LYS A 1 81 ? 66.673 64.223 15.131 1.00 52.60 81 LYS A C 1
ATOM 612 O O . LYS A 1 81 ? 67.875 64.024 15.340 1.00 58.98 81 LYS A O 1
ATOM 618 N N . HIS A 1 82 ? 65.747 64.070 16.077 1.00 45.80 82 HIS A N 1
ATOM 619 C CA . HIS A 1 82 ? 66.078 63.689 17.443 1.00 50.27 82 HIS A CA 1
ATOM 620 C C . HIS A 1 82 ? 65.757 62.227 17.736 1.00 53.09 82 HIS A C 1
ATOM 621 O O . HIS A 1 82 ? 65.605 61.858 18.906 1.00 51.11 82 HIS A O 1
ATOM 628 N N . ARG A 1 83 ? 65.656 61.389 16.697 1.00 45.02 83 ARG A N 1
ATOM 629 C CA . ARG A 1 83 ? 65.237 59.998 16.871 1.00 43.27 83 ARG A CA 1
ATOM 630 C C . ARG A 1 83 ? 66.054 59.262 17.925 1.00 38.45 83 ARG A C 1
ATOM 631 O O . ARG A 1 83 ? 65.552 58.325 18.559 1.00 41.43 83 ARG A O 1
ATOM 639 N N . ARG A 1 84 ? 67.307 59.673 18.133 1.00 39.78 84 ARG A N 1
ATOM 640 C CA . ARG A 1 84 ? 68.164 58.995 19.095 1.00 39.19 84 ARG A CA 1
ATOM 641 C C . ARG A 1 84 ? 67.628 59.089 20.518 1.00 37.49 84 ARG A C 1
ATOM 642 O O . ARG A 1 84 ? 67.898 58.194 21.326 1.00 39.50 84 ARG A O 1
ATOM 650 N N . ARG A 1 85 ? 66.875 60.144 20.842 1.00 41.37 85 ARG A N 1
ATOM 651 C CA . ARG A 1 85 ? 66.243 60.269 22.150 1.00 34.44 85 ARG A CA 1
ATOM 652 C C . ARG A 1 85 ? 65.072 59.326 22.336 1.00 34.18 85 ARG A C 1
ATOM 653 O O . ARG A 1 85 ? 64.616 59.145 23.470 1.00 33.56 85 ARG A O 1
ATOM 661 N N . ARG A 1 86 ? 64.554 58.755 21.256 1.00 36.55 86 ARG A N 1
ATOM 662 C CA . ARG A 1 86 ? 63.355 57.935 21.313 1.00 37.15 86 ARG A CA 1
ATOM 663 C C . ARG A 1 86 ? 63.632 56.545 20.760 1.00 31.75 86 ARG A C 1
ATOM 664 O O . ARG A 1 86 ? 62.742 55.895 20.204 1.00 31.57 86 ARG A O 1
ATOM 672 N N . ALA A 1 87 ? 64.873 56.081 20.925 1.00 30.73 87 ALA A N 1
ATOM 673 C CA . ALA A 1 87 ? 65.263 54.774 20.411 1.00 33.45 87 ALA A CA 1
ATOM 674 C C . ALA A 1 87 ? 64.486 53.654 21.087 1.00 29.81 87 ALA A C 1
ATOM 675 O O . ALA A 1 87 ? 64.108 52.673 20.438 1.00 32.37 87 ALA A O 1
ATOM 677 N N . ALA A 1 88 ? 64.227 53.787 22.387 1.00 25.11 88 ALA A N 1
ATOM 678 C CA . ALA A 1 88 ? 63.487 52.751 23.099 1.00 28.33 88 ALA A CA 1
ATOM 679 C C . ALA A 1 88 ? 62.078 52.592 22.539 1.00 28.29 88 ALA A C 1
ATOM 680 O O . ALA A 1 88 ? 61.568 51.471 22.436 1.00 31.61 88 ALA A O 1
ATOM 682 N N . GLN A 1 89 ? 61.443 53.699 22.148 1.00 28.08 89 GLN A N 1
ATOM 683 C CA . GLN A 1 89 ? 60.110 53.615 21.556 1.00 27.38 89 GLN A CA 1
ATOM 684 C C . GLN A 1 89 ? 60.161 53.004 20.160 1.00 26.09 89 GLN A C 1
ATOM 685 O O . GLN A 1 89 ? 59.260 52.249 19.776 1.00 25.04 89 GLN A O 1
ATOM 691 N N . VAL A 1 90 ? 61.212 53.307 19.393 1.00 32.61 90 VAL A N 1
ATOM 692 C CA . VAL A 1 90 ? 61.315 52.792 18.028 1.00 34.23 90 VAL A CA 1
ATOM 693 C C . VAL A 1 90 ? 61.568 51.287 18.043 1.00 36.83 90 VAL A C 1
ATOM 694 O O . VAL A 1 90 ? 60.902 50.521 17.337 1.00 33.28 90 VAL A O 1
ATOM 698 N N . GLU A 1 91 ? 62.540 50.844 18.844 1.00 37.15 91 GLU A N 1
ATOM 699 C CA . GLU A 1 91 ? 62.832 49.416 18.954 1.00 37.31 91 GLU A CA 1
ATOM 700 C C . GLU A 1 91 ? 61.603 48.632 19.385 1.00 36.74 91 GLU A C 1
ATOM 701 O O . GLU A 1 91 ? 61.301 47.570 18.828 1.00 38.76 91 GLU A O 1
ATOM 707 N N . LYS A 1 92 ? 60.892 49.135 20.392 1.00 33.36 92 LYS A N 1
ATOM 708 C CA . LYS A 1 92 ? 59.652 48.499 20.817 1.00 31.93 92 LYS A CA 1
ATOM 709 C C . LYS A 1 92 ? 58.612 48.539 19.705 1.00 34.18 92 LYS A C 1
ATOM 710 O O . LYS A 1 92 ? 57.880 47.567 19.490 1.00 33.75 92 LYS A O 1
ATOM 716 N N . GLY A 1 93 ? 58.546 49.652 18.975 1.00 32.71 93 GLY A N 1
ATOM 717 C CA . GLY A 1 93 ? 57.595 49.756 17.885 1.00 28.52 93 GLY A CA 1
ATOM 718 C C . GLY A 1 93 ? 57.948 48.868 16.712 1.00 33.97 93 GLY A C 1
ATOM 719 O O . GLY A 1 93 ? 57.058 48.362 16.024 1.00 38.04 93 GLY A O 1
ATOM 720 N N . LEU A 1 94 ? 59.244 48.666 16.466 1.00 34.87 94 LEU A N 1
ATOM 721 C CA . LEU A 1 94 ? 59.670 47.770 15.396 1.00 30.88 94 LEU A CA 1
ATOM 722 C C . LEU A 1 94 ? 59.145 46.359 15.623 1.00 33.83 94 LEU A C 1
ATOM 723 O O . LEU A 1 94 ? 58.649 45.714 14.691 1.00 37.28 94 LEU A O 1
ATOM 728 N N . LEU A 1 95 ? 59.235 45.866 16.860 1.00 30.68 95 LEU A N 1
ATOM 729 C CA . LEU A 1 95 ? 58.736 44.529 17.164 1.00 33.84 95 LEU A CA 1
ATOM 730 C C . LEU A 1 95 ? 57.229 44.444 16.964 1.00 36.59 95 LEU A C 1
ATOM 731 O O . LEU A 1 95 ? 56.729 43.482 16.369 1.00 39.45 95 LEU A O 1
ATOM 736 N N . ALA A 1 96 ? 56.489 45.439 17.455 1.00 36.17 96 ALA A N 1
ATOM 737 C CA . ALA A 1 96 ? 55.047 45.459 17.236 1.00 32.83 96 ALA A CA 1
ATOM 738 C C . ALA A 1 96 ? 54.717 45.595 15.756 1.00 40.24 96 ALA A C 1
ATOM 739 O O . ALA A 1 96 ? 53.810 44.923 15.252 1.00 40.83 96 ALA A O 1
ATOM 741 N N . LEU A 1 97 ? 55.458 46.444 15.042 1.00 33.82 97 LEU A N 1
ATOM 742 C CA . LEU A 1 97 ? 55.192 46.667 13.624 1.00 37.07 97 LEU A CA 1
ATOM 743 C C . LEU A 1 97 ? 55.427 45.403 12.808 1.00 43.50 97 LEU A C 1
ATOM 744 O O . LEU A 1 97 ? 54.635 45.076 11.919 1.00 48.08 97 LEU A O 1
ATOM 749 N N . LYS A 1 98 ? 56.514 44.685 13.095 1.00 43.30 98 LYS A N 1
ATOM 750 C CA . LYS A 1 98 ? 56.777 43.429 12.400 1.00 37.43 98 LYS A CA 1
ATOM 751 C C . LYS A 1 98 ? 55.675 42.414 12.663 1.00 40.35 98 LYS A C 1
ATOM 752 O O . LYS A 1 98 ? 55.205 41.742 11.738 1.00 46.09 98 LYS A O 1
ATOM 758 N N . ASN A 1 99 ? 55.250 42.290 13.922 1.00 46.46 99 ASN A N 1
ATOM 759 C CA . ASN A 1 99 ? 54.173 41.363 14.255 1.00 44.06 99 ASN A CA 1
ATOM 760 C C . ASN A 1 99 ? 52.883 41.712 13.523 1.00 47.67 99 ASN A C 1
ATOM 761 O O . ASN A 1 99 ? 52.120 40.814 13.148 1.00 50.95 99 ASN A O 1
ATOM 766 N N . LEU A 1 100 ? 52.624 43.004 13.307 1.00 48.07 100 LEU A N 1
ATOM 767 C CA . LEU A 1 100 ? 51.437 43.408 12.557 1.00 44.18 100 LEU A CA 1
ATOM 768 C C . LEU A 1 100 ? 51.561 43.040 11.084 1.00 45.60 100 LEU A C 1
ATOM 769 O O . LEU A 1 100 ? 50.637 42.462 10.502 1.00 47.01 100 LEU A O 1
ATOM 774 N N . THR A 1 101 ? 52.694 43.368 10.466 1.00 51.36 101 THR A N 1
ATOM 775 C CA . THR A 1 101 ? 52.902 43.077 9.054 1.00 49.17 101 THR A CA 1
ATOM 776 C C . THR A 1 101 ? 53.105 41.591 8.784 1.00 48.61 101 THR A C 1
ATOM 777 O O . THR A 1 101 ? 52.822 41.134 7.670 1.00 55.47 101 THR A O 1
ATOM 781 N N . SER A 1 102 ? 53.587 40.834 9.766 1.00 47.55 102 SER A N 1
ATOM 782 C CA . SER A 1 102 ? 53.689 39.380 9.638 1.00 53.01 102 SER A CA 1
ATOM 783 C C . SER A 1 102 ? 52.497 38.703 10.311 1.00 48.99 102 SER A C 1
ATOM 784 O O . SER A 1 102 ? 52.255 37.512 10.116 1.00 58.93 102 SER A O 1
ATOM 787 N N . ASP A 1 114 ? 40.028 47.131 5.070 1.00 67.94 114 ASP A N 1
ATOM 788 C CA . ASP A 1 114 ? 39.004 48.046 4.581 1.00 68.80 114 ASP A CA 1
ATOM 789 C C . ASP A 1 114 ? 38.005 48.392 5.681 1.00 63.09 114 ASP A C 1
ATOM 790 O O . ASP A 1 114 ? 36.972 49.010 5.425 1.00 64.34 114 ASP A O 1
ATOM 795 N N . ALA A 1 115 ? 38.314 47.980 6.912 1.00 61.29 115 ALA A N 1
ATOM 796 C CA . ALA A 1 115 ? 37.414 48.267 8.023 1.00 55.75 115 ALA A CA 1
ATOM 797 C C . ALA A 1 115 ? 37.359 49.757 8.339 1.00 59.69 115 ALA A C 1
ATOM 798 O O . ALA A 1 115 ? 36.310 50.258 8.755 1.00 60.79 115 ALA A O 1
ATOM 800 N N . THR A 1 116 ? 38.459 50.479 8.145 1.00 50.44 116 THR A N 1
ATOM 801 C CA . THR A 1 116 ? 38.542 51.904 8.437 1.00 40.80 116 THR A CA 1
ATOM 802 C C . THR A 1 116 ? 38.558 52.712 7.144 1.00 43.06 116 THR A C 1
ATOM 803 O O . THR A 1 116 ? 38.682 52.171 6.041 1.00 48.72 116 THR A O 1
ATOM 807 N N . VAL A 1 117 ? 38.441 54.029 7.297 1.00 40.65 117 VAL A N 1
ATOM 808 C CA . VAL A 1 117 ? 38.301 54.929 6.156 1.00 46.68 117 VAL A CA 1
ATOM 809 C C . VAL A 1 117 ? 39.655 55.125 5.486 1.00 49.10 117 VAL A C 1
ATOM 810 O O . VAL A 1 117 ? 40.643 55.476 6.142 1.00 45.09 117 VAL A O 1
ATOM 814 N N . GLY A 1 118 ? 39.701 54.907 4.172 1.00 47.22 118 GLY A N 1
ATOM 815 C CA . GLY A 1 118 ? 40.916 55.076 3.404 1.00 38.62 118 GLY A CA 1
ATOM 816 C C . GLY A 1 118 ? 42.008 54.069 3.678 1.00 48.47 118 GLY A C 1
ATOM 817 O O . GLY A 1 118 ? 43.144 54.286 3.241 1.00 51.14 118 GLY A O 1
ATOM 818 N N . PHE A 1 119 ? 41.708 52.970 4.378 1.00 44.21 119 PHE A N 1
ATOM 819 C CA . PHE A 1 119 ? 42.758 52.022 4.743 1.00 46.33 119 PHE A CA 1
ATOM 820 C C . PHE A 1 119 ? 43.480 51.486 3.513 1.00 45.26 119 PHE A C 1
ATOM 821 O O . PHE A 1 119 ? 44.714 51.495 3.450 1.00 51.67 119 PHE A O 1
ATOM 829 N N . GLU A 1 120 ? 42.723 51.010 2.524 1.00 49.75 120 GLU A N 1
ATOM 830 C CA . GLU A 1 120 ? 43.322 50.431 1.327 1.00 43.59 120 GLU A CA 1
ATOM 831 C C . GLU A 1 120 ? 44.125 51.439 0.521 1.00 41.33 120 GLU A C 1
ATOM 832 O O . GLU A 1 120 ? 45.018 51.039 -0.231 1.00 47.89 120 GLU A O 1
ATOM 838 N N . LEU A 1 121 ? 43.824 52.729 0.647 1.00 44.31 121 LEU A N 1
ATOM 839 C CA . LEU A 1 121 ? 44.540 53.755 -0.096 1.00 49.71 121 LEU A CA 1
ATOM 840 C C . LEU A 1 121 ? 45.686 54.378 0.689 1.00 55.87 121 LEU A C 1
ATOM 841 O O . LEU A 1 121 ? 46.632 54.882 0.073 1.00 55.56 121 LEU A O 1
ATOM 846 N N . ILE A 1 122 ? 45.633 54.344 2.018 1.00 52.09 122 ILE A N 1
ATOM 847 C CA . ILE A 1 122 ? 46.662 54.978 2.840 1.00 52.08 122 ILE A CA 1
ATOM 848 C C . ILE A 1 122 ? 47.754 53.989 3.229 1.00 50.80 122 ILE A C 1
ATOM 849 O O . ILE A 1 122 ? 48.944 54.290 3.096 1.00 49.35 122 ILE A O 1
ATOM 854 N N . ALA A 1 123 ? 47.363 52.806 3.708 1.00 37.90 123 ALA A N 1
ATOM 855 C CA . ALA A 1 123 ? 48.325 51.779 4.109 1.00 42.56 123 ALA A CA 1
ATOM 856 C C . ALA A 1 123 ? 49.481 51.591 3.130 1.00 49.08 123 ALA A C 1
ATOM 857 O O . ALA A 1 123 ? 50.641 51.587 3.577 1.00 50.52 123 ALA A O 1
ATOM 859 N N . PRO A 1 124 ? 49.268 51.449 1.816 1.00 53.20 124 PRO A N 1
ATOM 860 C CA . PRO A 1 124 ? 50.422 51.221 0.930 1.00 40.45 124 PRO A CA 1
ATOM 861 C C . PRO A 1 124 ? 51.424 52.363 0.929 1.00 40.91 124 PRO A C 1
ATOM 862 O O . PRO A 1 124 ? 52.623 52.119 0.746 1.00 39.44 124 PRO A O 1
ATOM 866 N N . THR A 1 125 ? 50.976 53.602 1.141 1.00 37.59 125 THR A N 1
ATOM 867 C CA . THR A 1 125 ? 51.903 54.727 1.176 1.00 41.13 125 THR A CA 1
ATOM 868 C C . THR A 1 125 ? 52.720 54.755 2.464 1.00 44.90 125 THR A C 1
ATOM 869 O O . THR A 1 125 ? 53.895 55.141 2.439 1.00 46.51 125 THR A O 1
ATOM 873 N N . LEU A 1 126 ? 52.120 54.360 3.590 1.00 43.42 126 LEU A N 1
ATOM 874 C CA . LEU A 1 126 ? 52.862 54.268 4.843 1.00 41.68 126 LEU A CA 1
ATOM 875 C C . LEU A 1 126 ? 53.740 53.025 4.887 1.00 40.08 126 LEU A C 1
ATOM 876 O O . LEU A 1 126 ? 54.817 53.054 5.493 1.00 40.04 126 LEU A O 1
ATOM 881 N N . MET A 1 127 ? 53.296 51.933 4.259 1.00 42.62 127 MET A N 1
ATOM 882 C CA . MET A 1 127 ? 54.150 50.758 4.126 1.00 42.80 127 MET A CA 1
ATOM 883 C C . MET A 1 127 ? 55.410 51.086 3.338 1.00 53.64 127 MET A C 1
ATOM 884 O O . MET A 1 127 ? 56.518 50.708 3.734 1.00 58.37 127 MET A O 1
ATOM 889 N N . ALA A 1 128 ? 55.259 51.789 2.214 1.00 47.75 128 ALA A N 1
ATOM 890 C CA . ALA A 1 128 ? 56.419 52.159 1.413 1.00 37.27 128 ALA A CA 1
ATOM 891 C C . ALA A 1 128 ? 57.324 53.129 2.159 1.00 44.68 128 ALA A C 1
ATOM 892 O O . ALA A 1 128 ? 58.551 52.995 2.114 1.00 47.66 128 ALA A O 1
ATOM 894 N N . GLU A 1 129 ? 56.741 54.106 2.858 1.00 48.92 129 GLU A N 1
ATOM 895 C CA . GLU A 1 129 ? 57.556 55.085 3.572 1.00 44.00 129 GLU A CA 1
ATOM 896 C C . GLU A 1 129 ? 58.315 54.440 4.723 1.00 42.66 129 GLU A C 1
ATOM 897 O O . GLU A 1 129 ? 59.492 54.746 4.948 1.00 39.83 129 GLU A O 1
ATOM 903 N N . ALA A 1 130 ? 57.661 53.540 5.458 1.00 48.84 130 ALA A N 1
ATOM 904 C CA . ALA A 1 130 ? 58.353 52.815 6.517 1.00 48.12 130 ALA A CA 1
ATOM 905 C C . ALA A 1 130 ? 59.521 52.017 5.957 1.00 46.02 130 ALA A C 1
ATOM 906 O O . ALA A 1 130 ? 60.601 51.978 6.556 1.00 44.61 130 ALA A O 1
ATOM 908 N N . ALA A 1 131 ? 59.326 51.387 4.795 1.00 47.57 131 ALA A N 1
ATOM 909 C CA . ALA A 1 131 ? 60.403 50.626 4.171 1.00 41.54 131 ALA A CA 1
ATOM 910 C C . ALA A 1 131 ? 61.568 51.528 3.791 1.00 42.41 131 ALA A C 1
ATOM 911 O O . ALA A 1 131 ? 62.732 51.166 3.996 1.00 40.93 131 ALA A O 1
ATOM 913 N N . ARG A 1 132 ? 61.273 52.713 3.248 1.00 46.68 132 ARG A N 1
ATOM 914 C CA . ARG A 1 132 ? 62.326 53.665 2.908 1.00 39.58 132 ARG A CA 1
ATOM 915 C C . ARG A 1 132 ? 63.189 54.006 4.113 1.00 45.90 132 ARG A C 1
ATOM 916 O O . ARG A 1 132 ? 64.399 54.216 3.971 1.00 55.58 132 ARG A O 1
ATOM 924 N N . LEU A 1 133 ? 62.591 54.070 5.298 1.00 41.56 133 LEU A N 1
ATOM 925 C CA . LEU A 1 133 ? 63.322 54.358 6.522 1.00 42.62 133 LEU A CA 1
ATOM 926 C C . LEU A 1 133 ? 63.923 53.114 7.158 1.00 44.13 133 LEU A C 1
ATOM 927 O O . LEU A 1 133 ? 64.501 53.211 8.245 1.00 46.63 133 LEU A O 1
ATOM 932 N N . GLY A 1 134 ? 63.806 51.957 6.512 1.00 39.73 134 GLY A N 1
ATOM 933 C CA . GLY A 1 134 ? 64.334 50.733 7.078 1.00 45.45 134 GLY A CA 1
ATOM 934 C C . GLY A 1 134 ? 63.562 50.202 8.264 1.00 48.09 134 GLY A C 1
ATOM 935 O O . GLY A 1 134 ? 64.134 49.498 9.103 1.00 45.97 134 GLY A O 1
ATOM 936 N N . LEU A 1 135 ? 62.271 50.523 8.360 1.00 53.24 135 LEU A N 1
ATOM 937 C CA . LEU A 1 135 ? 61.441 50.108 9.483 1.00 53.37 135 LEU A CA 1
ATOM 938 C C . LEU A 1 135 ? 60.652 48.836 9.221 1.00 57.25 135 LEU A C 1
ATOM 939 O O . LEU A 1 135 ? 60.251 48.168 10.180 1.00 56.34 135 LEU A O 1
ATOM 944 N N . ALA A 1 136 ? 60.413 48.490 7.959 1.00 58.00 136 ALA A N 1
ATOM 945 C CA . ALA A 1 136 ? 59.516 47.390 7.650 1.00 69.46 136 ALA A CA 1
ATOM 946 C C . ALA A 1 136 ? 59.931 46.743 6.342 1.00 71.37 136 ALA A C 1
ATOM 947 O O . ALA A 1 136 ? 60.650 47.332 5.533 1.00 66.07 136 ALA A O 1
ATOM 949 N N . ILE A 1 137 ? 59.466 45.523 6.152 1.00 76.73 137 ILE A N 1
ATOM 950 C CA . ILE A 1 137 ? 59.621 44.804 4.896 1.00 78.41 137 ILE A CA 1
ATOM 951 C C . ILE A 1 137 ? 58.439 45.144 3.998 1.00 82.63 137 ILE A C 1
ATOM 952 O O . ILE A 1 137 ? 57.305 45.291 4.473 1.00 87.45 137 ILE A O 1
ATOM 957 N N . CYS A 1 138 ? 58.707 45.292 2.702 1.00 77.01 138 CYS A N 1
ATOM 958 C CA . CYS A 1 138 ? 57.684 45.648 1.713 1.00 75.43 138 CYS A CA 1
ATOM 959 C C . CYS A 1 138 ? 56.997 46.973 2.049 1.00 79.59 138 CYS A C 1
ATOM 960 O O . CYS A 1 138 ? 56.630 47.740 1.155 1.00 71.83 138 CYS A O 1
ATOM 963 N N . LEU A 1 144 ? 51.339 39.423 0.752 1.00 76.22 144 LEU A N 1
ATOM 964 C CA . LEU A 1 144 ? 49.970 39.793 0.418 1.00 72.77 144 LEU A CA 1
ATOM 965 C C . LEU A 1 144 ? 49.819 41.309 0.379 1.00 73.24 144 LEU A C 1
ATOM 966 O O . LEU A 1 144 ? 48.727 41.847 0.574 1.00 72.43 144 LEU A O 1
ATOM 971 N N . GLY A 1 145 ? 50.927 42.000 0.127 1.00 72.86 145 GLY A N 1
ATOM 972 C CA . GLY A 1 145 ? 50.893 43.438 -0.061 1.00 70.73 145 GLY A CA 1
ATOM 973 C C . GLY A 1 145 ? 50.284 43.848 -1.387 1.00 71.39 145 GLY A C 1
ATOM 974 O O . GLY A 1 145 ? 50.924 44.523 -2.195 1.00 67.49 145 GLY A O 1
ATOM 975 N N . GLU A 1 146 ? 49.037 43.453 -1.615 1.00 71.95 146 GLU A N 1
ATOM 976 C CA . GLU A 1 146 ? 48.336 43.698 -2.866 1.00 65.68 146 GLU A CA 1
ATOM 977 C C . GLU A 1 146 ? 47.555 44.998 -2.857 1.00 67.15 146 GLU A C 1
ATOM 978 O O . GLU A 1 146 ? 46.964 45.372 -3.879 1.00 66.42 146 GLU A O 1
ATOM 984 N N . LEU A 1 147 ? 47.552 45.694 -1.727 1.00 64.36 147 LEU A N 1
ATOM 985 C CA . LEU A 1 147 ? 46.918 46.997 -1.671 1.00 65.86 147 LEU A CA 1
ATOM 986 C C . LEU A 1 147 ? 47.577 48.000 -2.609 1.00 61.88 147 LEU A C 1
ATOM 987 O O . LEU A 1 147 ? 46.957 49.021 -2.930 1.00 58.46 147 LEU A O 1
ATOM 992 N N . VAL A 1 148 ? 48.803 47.725 -3.064 1.00 59.86 148 VAL A N 1
ATOM 993 C CA . VAL A 1 148 ? 49.460 48.613 -4.019 1.00 59.03 148 VAL A CA 1
ATOM 994 C C . VAL A 1 148 ? 48.650 48.688 -5.305 1.00 55.96 148 VAL A C 1
ATOM 995 O O . VAL A 1 148 ? 48.401 49.776 -5.837 1.00 51.53 148 VAL A O 1
ATOM 999 N N . GLY A 1 149 ? 48.200 47.539 -5.808 1.00 54.05 149 GLY A N 1
ATOM 1000 C CA . GLY A 1 149 ? 47.402 47.536 -7.023 1.00 60.43 149 GLY A CA 1
ATOM 1001 C C . GLY A 1 149 ? 45.974 47.993 -6.794 1.00 62.10 149 GLY A C 1
ATOM 1002 O O . GLY A 1 149 ? 45.379 48.647 -7.655 1.00 58.42 149 GLY A O 1
ATOM 1003 N N . VAL A 1 150 ? 45.401 47.645 -5.637 1.00 64.49 150 VAL A N 1
ATOM 1004 C CA . VAL A 1 150 ? 44.065 48.126 -5.284 1.00 60.98 150 VAL A CA 1
ATOM 1005 C C . VAL A 1 150 ? 44.028 49.649 -5.304 1.00 56.95 150 VAL A C 1
ATOM 1006 O O . VAL A 1 150 ? 43.077 50.260 -5.806 1.00 60.15 150 VAL A O 1
ATOM 1010 N N . ARG A 1 151 ? 45.070 50.281 -4.763 1.00 55.17 151 ARG A N 1
ATOM 1011 C CA . ARG A 1 151 ? 45.145 51.737 -4.745 1.00 59.50 151 ARG A CA 1
ATOM 1012 C C . ARG A 1 151 ? 45.204 52.304 -6.158 1.00 56.38 151 ARG A C 1
ATOM 1013 O O . ARG A 1 151 ? 44.500 53.269 -6.478 1.00 47.87 151 ARG A O 1
ATOM 1021 N N . GLU A 1 152 ? 46.030 51.706 -7.020 1.00 60.18 152 GLU A N 1
ATOM 1022 C CA . GLU A 1 152 ? 46.082 52.115 -8.422 1.00 63.49 152 GLU A CA 1
ATOM 1023 C C . GLU A 1 152 ? 44.706 52.061 -9.067 1.00 62.51 152 GLU A C 1
ATOM 1024 O O . GLU A 1 152 ? 44.282 53.018 -9.726 1.00 63.65 152 GLU A O 1
ATOM 1030 N N . GLN A 1 153 ? 43.994 50.945 -8.888 1.00 58.08 153 GLN A N 1
ATOM 1031 C CA . GLN A 1 153 ? 42.692 50.775 -9.527 1.00 66.63 153 GLN A CA 1
ATOM 1032 C C . GLN A 1 153 ? 41.711 51.857 -9.097 1.00 69.91 153 GLN A C 1
ATOM 1033 O O . GLN A 1 153 ? 41.028 52.457 -9.936 1.00 70.58 153 GLN A O 1
ATOM 1039 N N . LYS A 1 154 ? 41.628 52.126 -7.795 1.00 61.50 154 LYS A N 1
ATOM 1040 C CA . LYS A 1 154 ? 40.630 53.072 -7.308 1.00 60.67 154 LYS A CA 1
ATOM 1041 C C . LYS A 1 154 ? 40.988 54.502 -7.684 1.00 67.08 154 LYS A C 1
ATOM 1042 O O . LYS A 1 154 ? 40.102 55.302 -8.007 1.00 70.89 154 LYS A O 1
ATOM 1048 N N . LEU A 1 155 ? 42.280 54.837 -7.666 1.00 66.73 155 LEU A N 1
ATOM 1049 C CA . LEU A 1 155 ? 42.712 56.164 -8.095 1.00 69.57 155 LEU A CA 1
ATOM 1050 C C . LEU A 1 155 ? 42.349 56.435 -9.549 1.00 64.73 155 LEU A C 1
ATOM 1051 O O . LEU A 1 155 ? 41.927 57.548 -9.885 1.00 58.33 155 LEU A O 1
ATOM 1056 N N . ARG A 1 156 ? 42.491 55.433 -10.418 1.00 71.35 156 ARG A N 1
ATOM 1057 C CA . ARG A 1 156 ? 42.197 55.623 -11.833 1.00 69.84 156 ARG A CA 1
ATOM 1058 C C . ARG A 1 156 ? 40.744 56.007 -12.079 1.00 69.95 156 ARG A C 1
ATOM 1059 O O . ARG A 1 156 ? 40.425 56.528 -13.154 1.00 68.87 156 ARG A O 1
ATOM 1067 N N . LYS A 1 157 ? 39.865 55.785 -11.104 1.00 64.85 157 LYS A N 1
ATOM 1068 C CA . LYS A 1 157 ? 38.476 56.201 -11.218 1.00 61.23 157 LYS A CA 1
ATOM 1069 C C . LYS A 1 157 ? 38.288 57.694 -10.979 1.00 69.73 157 LYS A C 1
ATOM 1070 O O . LYS A 1 157 ? 37.149 58.174 -11.018 1.00 72.27 157 LYS A O 1
ATOM 1076 N N . LEU A 1 158 ? 39.372 58.434 -10.731 1.00 70.27 158 LEU A N 1
ATOM 1077 C CA . LEU A 1 158 ? 39.300 59.887 -10.811 1.00 74.09 158 LEU A CA 1
ATOM 1078 C C . LEU A 1 158 ? 39.080 60.362 -12.238 1.00 67.57 158 LEU A C 1
ATOM 1079 O O . LEU A 1 158 ? 38.612 61.488 -12.440 1.00 61.93 158 LEU A O 1
ATOM 1084 N N . GLY A 1 159 ? 39.414 59.533 -13.225 1.00 64.14 159 GLY A N 1
ATOM 1085 C CA . GLY A 1 159 ? 39.237 59.906 -14.614 1.00 64.12 159 GLY A CA 1
ATOM 1086 C C . GLY A 1 159 ? 40.063 61.089 -15.062 1.00 67.25 159 GLY A C 1
ATOM 1087 O O . GLY A 1 159 ? 39.595 61.890 -15.879 1.00 69.96 159 GLY A O 1
ATOM 1088 N N . GLY A 1 160 ? 41.286 61.225 -14.556 1.00 59.41 160 GLY A N 1
ATOM 1089 C CA . GLY A 1 160 ? 42.102 62.376 -14.861 1.00 59.66 160 GLY A CA 1
ATOM 1090 C C . GLY A 1 160 ? 41.794 63.609 -14.041 1.00 72.92 160 GLY A C 1
ATOM 1091 O O . GLY A 1 160 ? 42.548 64.588 -14.121 1.00 75.92 160 GLY A O 1
ATOM 1092 N N . SER A 1 161 ? 40.713 63.600 -13.265 1.00 72.25 161 SER A N 1
ATOM 1093 C CA . SER A 1 161 ? 40.422 64.712 -12.376 1.00 74.47 161 SER A CA 1
ATOM 1094 C C . SER A 1 161 ? 41.339 64.660 -11.155 1.00 69.67 161 SER A C 1
ATOM 1095 O O . SER A 1 161 ? 42.017 63.664 -10.894 1.00 66.04 161 SER A O 1
ATOM 1098 N N . LYS A 1 162 ? 41.359 65.752 -10.401 1.00 63.40 162 LYS A N 1
ATOM 1099 C CA . LYS A 1 162 ? 42.221 65.878 -9.236 1.00 65.33 162 LYS A CA 1
ATOM 1100 C C . LYS A 1 162 ? 41.395 65.985 -7.962 1.00 69.06 162 LYS A C 1
ATOM 1101 O O . LYS A 1 162 ? 40.205 66.310 -7.987 1.00 69.25 162 LYS A O 1
ATOM 1107 N N . ILE A 1 163 ? 42.052 65.704 -6.842 1.00 61.86 163 ILE A N 1
ATOM 1108 C CA . ILE A 1 163 ? 41.405 65.737 -5.536 1.00 59.16 163 ILE A CA 1
ATOM 1109 C C . ILE A 1 163 ? 41.242 67.186 -5.094 1.00 63.60 163 ILE A C 1
ATOM 1110 O O . ILE A 1 163 ? 42.171 67.992 -5.211 1.00 56.74 163 ILE A O 1
ATOM 1115 N N . ASN A 1 164 ? 40.054 67.529 -4.598 1.00 65.93 164 ASN A N 1
ATOM 1116 C CA . ASN A 1 164 ? 39.814 68.849 -4.028 1.00 64.31 164 ASN A CA 1
ATOM 1117 C C . ASN A 1 164 ? 38.750 68.743 -2.940 1.00 64.18 164 ASN A C 1
ATOM 1118 O O . ASN A 1 164 ? 38.314 67.649 -2.568 1.00 59.12 164 ASN A O 1
ATOM 1123 N N . LYS A 1 165 ? 38.321 69.911 -2.446 1.00 64.69 165 LYS A N 1
ATOM 1124 C CA . LYS A 1 165 ? 37.430 70.006 -1.292 1.00 50.52 165 LYS A CA 1
ATOM 1125 C C . LYS A 1 165 ? 36.118 69.256 -1.464 1.00 53.49 165 LYS A C 1
ATOM 1126 O O . LYS A 1 165 ? 35.501 68.868 -0.466 1.00 65.60 165 LYS A O 1
ATOM 1132 N N . HIS A 1 166 ? 35.665 69.065 -2.694 1.00 55.79 166 HIS A N 1
ATOM 1133 C CA . HIS A 1 166 ? 34.336 68.534 -2.954 1.00 58.91 166 HIS A CA 1
ATOM 1134 C C . HIS A 1 166 ? 34.335 67.025 -3.149 1.00 56.38 166 HIS A C 1
ATOM 1135 O O . HIS A 1 166 ? 33.315 66.459 -3.558 1.00 61.55 166 HIS A O 1
ATOM 1142 N N . ILE A 1 167 ? 35.448 66.369 -2.835 1.00 59.03 167 ILE A N 1
ATOM 1143 C CA . ILE A 1 167 ? 35.619 64.931 -2.986 1.00 64.10 167 ILE A CA 1
ATOM 1144 C C . ILE A 1 167 ? 35.946 64.358 -1.614 1.00 62.66 167 ILE A C 1
ATOM 1145 O O . ILE A 1 167 ? 36.827 64.872 -0.916 1.00 54.55 167 ILE A O 1
ATOM 1150 N N . THR A 1 168 ? 35.217 63.311 -1.217 1.00 66.83 168 THR A N 1
ATOM 1151 C CA . THR A 1 168 ? 35.426 62.710 0.099 1.00 60.33 168 THR A CA 1
ATOM 1152 C C . THR A 1 168 ? 36.854 62.209 0.273 1.00 58.28 168 THR A C 1
ATOM 1153 O O . THR A 1 168 ? 37.377 62.199 1.394 1.00 52.47 168 THR A O 1
ATOM 1157 N N . ALA A 1 169 ? 37.500 61.802 -0.821 1.00 56.17 169 ALA A N 1
ATOM 1158 C CA . ALA A 1 169 ? 38.884 61.353 -0.752 1.00 51.29 169 ALA A CA 1
ATOM 1159 C C . ALA A 1 169 ? 39.811 62.421 -0.191 1.00 49.09 169 ALA A C 1
ATOM 1160 O O . ALA A 1 169 ? 40.882 62.085 0.328 1.00 53.24 169 ALA A O 1
ATOM 1162 N N . ALA A 1 170 ? 39.423 63.697 -0.279 1.00 46.10 170 ALA A N 1
ATOM 1163 C CA . ALA A 1 170 ? 40.249 64.763 0.277 1.00 48.34 170 ALA A CA 1
ATOM 1164 C C . ALA A 1 170 ? 40.441 64.601 1.780 1.00 52.97 170 ALA A C 1
ATOM 1165 O O . ALA A 1 170 ? 41.457 65.047 2.326 1.00 47.07 170 ALA A O 1
ATOM 1167 N N . PHE A 1 171 ? 39.481 63.968 2.462 1.00 52.49 171 PHE A N 1
ATOM 1168 C CA . PHE A 1 171 ? 39.665 63.616 3.864 1.00 48.57 171 PHE A CA 1
ATOM 1169 C C . PHE A 1 171 ? 40.828 62.653 4.058 1.00 46.63 171 PHE A C 1
ATOM 1170 O O . PHE A 1 171 ? 41.424 62.628 5.139 1.00 49.75 171 PHE A O 1
ATOM 1178 N N . SER A 1 172 ? 41.165 61.864 3.040 1.00 41.41 172 SER A N 1
ATOM 1179 C CA . SER A 1 172 ? 42.315 60.973 3.086 1.00 41.12 172 SER A CA 1
ATOM 1180 C C . SER A 1 172 ? 43.368 61.370 2.055 1.00 45.55 172 SER A C 1
ATOM 1181 O O . SER A 1 172 ? 44.075 60.512 1.529 1.00 45.61 172 SER A O 1
ATOM 1184 N N . VAL A 1 173 ? 43.499 62.673 1.786 1.00 44.12 173 VAL A N 1
ATOM 1185 C CA . VAL A 1 173 ? 44.335 63.203 0.708 1.00 43.20 173 VAL A CA 1
ATOM 1186 C C . VAL A 1 173 ? 45.775 62.713 0.823 1.00 50.44 173 VAL A C 1
ATOM 1187 O O . VAL A 1 173 ? 46.497 62.641 -0.179 1.00 47.78 173 VAL A O 1
ATOM 1191 N N . GLU A 1 174 ? 46.200 62.354 2.039 1.00 47.72 174 GLU A N 1
ATOM 1192 C CA . GLU A 1 174 ? 47.549 61.832 2.223 1.00 51.75 174 GLU A CA 1
ATOM 1193 C C . GLU A 1 174 ? 47.762 60.491 1.530 1.00 52.96 174 GLU A C 1
ATOM 1194 O O . GLU A 1 174 ? 48.915 60.063 1.394 1.00 54.34 174 GLU A O 1
ATOM 1200 N N . LEU A 1 175 ? 46.692 59.833 1.070 1.00 45.57 175 LEU A N 1
ATOM 1201 C CA . LEU A 1 175 ? 46.844 58.632 0.255 1.00 49.17 175 LEU A CA 1
ATOM 1202 C C . LEU A 1 175 ? 47.647 58.900 -1.009 1.00 53.76 175 LEU A C 1
ATOM 1203 O O . LEU A 1 175 ? 48.201 57.960 -1.591 1.00 53.80 175 LEU A O 1
ATOM 1208 N N . ALA A 1 176 ? 47.690 60.154 -1.467 1.00 57.27 176 ALA A N 1
ATOM 1209 C CA . ALA A 1 176 ? 48.535 60.487 -2.605 1.00 54.90 176 ALA A CA 1
ATOM 1210 C C . ALA A 1 176 ? 49.991 60.167 -2.319 1.00 48.54 176 ALA A C 1
ATOM 1211 O O . ALA A 1 176 ? 50.738 59.796 -3.231 1.00 49.16 176 ALA A O 1
ATOM 1213 N N . GLY A 1 177 ? 50.408 60.287 -1.066 1.00 42.32 177 GLY A N 1
ATOM 1214 C CA . GLY A 1 177 ? 51.780 60.014 -0.712 1.00 48.01 177 GLY A CA 1
ATOM 1215 C C . GLY A 1 177 ? 52.707 61.117 -1.172 1.00 56.92 177 GLY A C 1
ATOM 1216 O O . GLY A 1 177 ? 52.304 62.146 -1.719 1.00 53.02 177 GLY A O 1
ATOM 1217 N N . GLN A 1 178 ? 53.997 60.874 -0.941 1.00 60.07 178 GLN A N 1
ATOM 1218 C CA . GLN A 1 178 ? 55.014 61.887 -1.189 1.00 59.71 178 GLN A CA 1
ATOM 1219 C C . GLN A 1 178 ? 55.159 62.198 -2.672 1.00 64.16 178 GLN A C 1
ATOM 1220 O O . GLN A 1 178 ? 55.522 63.322 -3.037 1.00 60.14 178 GLN A O 1
ATOM 1226 N N . ASP A 1 179 ? 54.860 61.231 -3.541 1.00 55.46 179 ASP A N 1
ATOM 1227 C CA . ASP A 1 179 ? 55.041 61.385 -4.979 1.00 50.26 179 ASP A CA 1
ATOM 1228 C C . ASP A 1 179 ? 53.719 61.493 -5.736 1.00 50.20 179 ASP A C 1
ATOM 1229 O O . ASP A 1 179 ? 53.707 61.396 -6.966 1.00 60.64 179 ASP A O 1
ATOM 1234 N N . GLY A 1 180 ? 52.605 61.696 -5.032 1.00 55.99 180 GLY A N 1
ATOM 1235 C CA . GLY A 1 180 ? 51.305 61.814 -5.663 1.00 54.45 180 GLY A CA 1
ATOM 1236 C C . GLY A 1 180 ? 50.724 63.212 -5.736 1.00 47.84 180 GLY A C 1
ATOM 1237 O O . GLY A 1 180 ? 49.538 63.354 -6.025 1.00 44.46 180 GLY A O 1
ATOM 1238 N N . VAL A 1 181 ? 51.533 64.250 -5.499 1.00 52.36 181 VAL A N 1
ATOM 1239 C CA . VAL A 1 181 ? 51.022 65.619 -5.451 1.00 53.70 181 VAL A CA 1
ATOM 1240 C C . VAL A 1 181 ? 50.407 66.031 -6.783 1.00 53.05 181 VAL A C 1
ATOM 1241 O O . VAL A 1 181 ? 49.467 66.833 -6.818 1.00 60.77 181 VAL A O 1
ATOM 1245 N N . GLY A 1 182 ? 50.889 65.465 -7.890 1.00 64.26 182 GLY A N 1
ATOM 1246 C CA . GLY A 1 182 ? 50.435 65.862 -9.214 1.00 62.56 182 GLY A CA 1
ATOM 1247 C C . GLY A 1 182 ? 48.950 65.677 -9.468 1.00 58.05 182 GLY A C 1
ATOM 1248 O O . GLY A 1 182 ? 48.398 66.345 -10.350 1.00 59.14 182 GLY A O 1
ATOM 1249 N N . MET A 1 183 ? 48.290 64.785 -8.727 1.00 63.07 183 MET A N 1
ATOM 1250 C CA . MET A 1 183 ? 46.867 64.515 -8.898 1.00 60.15 183 MET A CA 1
ATOM 1251 C C . MET A 1 183 ? 46.006 65.231 -7.863 1.00 52.69 183 MET A C 1
ATOM 1252 O O . MET A 1 183 ? 44.863 64.826 -7.628 1.00 50.70 183 MET A O 1
ATOM 1257 N N . LEU A 1 184 ? 46.530 66.283 -7.242 1.00 56.13 184 LEU A N 1
ATOM 1258 C CA . LEU A 1 184 ? 45.786 67.089 -6.287 1.00 61.24 184 LEU A CA 1
ATOM 1259 C C . LEU A 1 184 ? 45.612 68.498 -6.831 1.00 52.75 184 LEU A C 1
ATOM 1260 O O . LEU A 1 184 ? 46.531 69.058 -7.436 1.00 54.31 184 LEU A O 1
ATOM 1265 N N . ASP A 1 185 ? 44.433 69.068 -6.613 1.00 54.66 185 ASP A N 1
ATOM 1266 C CA . ASP A 1 185 ? 44.219 70.489 -6.864 1.00 60.77 185 ASP A CA 1
ATOM 1267 C C . ASP A 1 185 ? 44.856 71.248 -5.705 1.00 53.32 185 ASP A C 1
ATOM 1268 O O . ASP A 1 185 ? 44.270 71.375 -4.629 1.00 51.42 185 ASP A O 1
ATOM 1273 N N . VAL A 1 186 ? 46.071 71.751 -5.933 1.00 57.87 186 VAL A N 1
ATOM 1274 C CA . VAL A 1 186 ? 46.892 72.306 -4.856 1.00 60.11 186 VAL A CA 1
ATOM 1275 C C . VAL A 1 186 ? 46.186 73.477 -4.178 1.00 61.77 186 VAL A C 1
ATOM 1276 O O . VAL A 1 186 ? 46.254 73.638 -2.953 1.00 63.20 186 VAL A O 1
ATOM 1280 N N . ASP A 1 187 ? 45.477 74.295 -4.955 1.00 62.58 187 ASP A N 1
ATOM 1281 C CA . ASP A 1 187 ? 44.824 75.493 -4.443 1.00 58.68 187 ASP A CA 1
ATOM 1282 C C . ASP A 1 187 ? 43.333 75.295 -4.182 1.00 61.57 187 ASP A C 1
ATOM 1283 O O . ASP A 1 187 ? 42.619 76.278 -3.960 1.00 58.62 187 ASP A O 1
ATOM 1288 N N . ASN A 1 188 ? 42.847 74.051 -4.198 1.00 63.68 188 ASN A N 1
ATOM 1289 C CA . ASN A 1 188 ? 41.432 73.759 -3.990 1.00 62.00 188 ASN A CA 1
ATOM 1290 C C . ASN A 1 188 ? 41.207 72.728 -2.888 1.00 63.25 188 ASN A C 1
ATOM 1291 O O . ASN A 1 188 ? 40.146 72.099 -2.843 1.00 62.11 188 ASN A O 1
ATOM 1296 N N . LEU A 1 189 ? 42.185 72.529 -2.006 1.00 61.67 189 LEU A N 1
ATOM 1297 C CA . LEU A 1 189 ? 42.048 71.595 -0.895 1.00 62.99 189 LEU A CA 1
ATOM 1298 C C . LEU A 1 189 ? 41.738 72.274 0.427 1.00 51.24 189 LEU A C 1
ATOM 1299 O O . LEU A 1 189 ? 40.976 71.729 1.230 1.00 49.81 189 LEU A O 1
ATOM 1304 N N . GLN A 1 190 ? 42.309 73.446 0.665 1.00 48.28 190 GLN A N 1
ATOM 1305 C CA . GLN A 1 190 ? 42.192 74.094 1.958 1.00 49.58 190 GLN A CA 1
ATOM 1306 C C . GLN A 1 190 ? 40.849 74.788 2.109 1.00 59.39 190 GLN A C 1
ATOM 1307 O O . GLN A 1 190 ? 40.328 75.386 1.165 1.00 63.47 190 GLN A O 1
ATOM 1313 N N . GLU A 1 191 ? 40.294 74.707 3.308 1.00 52.51 191 GLU A N 1
ATOM 1314 C CA . GLU A 1 191 ? 39.020 75.326 3.617 1.00 46.37 191 GLU A CA 1
ATOM 1315 C C . GLU A 1 191 ? 39.233 76.580 4.455 1.00 44.52 191 GLU A C 1
ATOM 1316 O O . GLU A 1 191 ? 40.363 76.994 4.719 1.00 47.17 191 GLU A O 1
ATOM 1322 N N . THR A 1 192 ? 38.119 77.177 4.887 1.00 48.82 192 THR A N 1
ATOM 1323 C CA . THR A 1 192 ? 38.153 78.507 5.493 1.00 54.94 192 THR A CA 1
ATOM 1324 C C . THR A 1 192 ? 39.144 78.591 6.650 1.00 51.65 192 THR A C 1
ATOM 1325 O O . THR A 1 192 ? 39.852 79.595 6.802 1.00 48.12 192 THR A O 1
ATOM 1329 N N . ASN A 1 193 ? 39.235 77.535 7.457 1.00 55.29 193 ASN A N 1
ATOM 1330 C CA . ASN A 1 193 ? 40.094 77.530 8.634 1.00 54.10 193 ASN A CA 1
ATOM 1331 C C . ASN A 1 193 ? 41.530 77.113 8.333 1.00 45.50 193 ASN A C 1
ATOM 1332 O O . ASN A 1 193 ? 42.317 76.932 9.269 1.00 39.82 193 ASN A O 1
ATOM 1337 N N . GLY A 1 194 ? 41.893 76.976 7.058 1.00 45.19 194 GLY A N 1
ATOM 1338 C CA . GLY A 1 194 ? 43.221 76.548 6.682 1.00 47.99 194 GLY A CA 1
ATOM 1339 C C . GLY A 1 194 ? 43.418 75.051 6.637 1.00 51.21 194 GLY A C 1
ATOM 1340 O O . GLY A 1 194 ? 44.503 74.596 6.248 1.00 50.07 194 GLY A O 1
ATOM 1341 N N . SER A 1 195 ? 42.409 74.274 7.017 1.00 45.56 195 SER A N 1
ATOM 1342 C CA . SER A 1 195 ? 42.498 72.824 7.066 1.00 38.28 195 SER A CA 1
ATOM 1343 C C . SER A 1 195 ? 42.159 72.209 5.715 1.00 42.29 195 SER A C 1
ATOM 1344 O O . SER A 1 195 ? 41.594 72.854 4.832 1.00 46.98 195 SER A O 1
ATOM 1347 N N . VAL A 1 196 ? 42.524 70.941 5.561 1.00 46.39 196 VAL A N 1
ATOM 1348 C CA . VAL A 1 196 ? 42.056 70.104 4.464 1.00 40.60 196 VAL A CA 1
ATOM 1349 C C . VAL A 1 196 ? 41.018 69.166 5.064 1.00 45.60 196 VAL A C 1
ATOM 1350 O O . VAL A 1 196 ? 41.367 68.174 5.715 1.00 43.70 196 VAL A O 1
ATOM 1354 N N . LYS A 1 197 ? 39.738 69.499 4.871 1.00 51.14 197 LYS A N 1
ATOM 1355 C CA . LYS A 1 197 ? 38.612 68.659 5.295 1.00 50.30 197 LYS A CA 1
ATOM 1356 C C . LYS A 1 197 ? 38.587 68.453 6.808 1.00 43.38 197 LYS A C 1
ATOM 1357 O O . LYS A 1 197 ? 38.127 67.419 7.301 1.00 45.58 197 LYS A O 1
ATOM 1363 N N . TYR A 1 198 ? 39.091 69.441 7.552 1.00 42.16 198 TYR A N 1
ATOM 1364 C CA . TYR A 1 198 ? 39.042 69.433 9.017 1.00 48.71 198 TYR A CA 1
ATOM 1365 C C . TYR A 1 198 ? 39.746 68.214 9.603 1.00 46.04 198 TYR A C 1
ATOM 1366 O O . TYR A 1 198 ? 39.425 67.762 10.706 1.00 44.97 198 TYR A O 1
ATOM 1375 N N . SER A 1 199 ? 40.716 67.680 8.872 1.00 42.15 199 SER A N 1
ATOM 1376 C CA . SER A 1 199 ? 41.461 66.512 9.321 1.00 40.38 199 SER A CA 1
ATOM 1377 C C . SER A 1 199 ? 42.888 66.919 9.651 1.00 38.29 199 SER A C 1
ATOM 1378 O O . SER A 1 199 ? 43.648 67.282 8.741 1.00 44.07 199 SER A O 1
ATOM 1381 N N . PRO A 1 200 ? 43.292 66.898 10.921 1.00 36.15 200 PRO A N 1
ATOM 1382 C CA . PRO A 1 200 ? 44.674 67.274 11.256 1.00 34.80 200 PRO A CA 1
ATOM 1383 C C . PRO A 1 200 ? 45.723 66.468 10.510 1.00 36.19 200 PRO A C 1
ATOM 1384 O O . PRO A 1 200 ? 46.792 67.001 10.188 1.00 44.05 200 PRO A O 1
ATOM 1388 N N . SER A 1 201 ? 45.445 65.195 10.216 1.00 35.63 201 SER A N 1
ATOM 1389 C CA . SER A 1 201 ? 46.396 64.395 9.450 1.00 35.86 201 SER A CA 1
ATOM 1390 C C . SER A 1 201 ? 46.459 64.852 8.000 1.00 37.33 201 SER A C 1
ATOM 1391 O O . SER A 1 201 ? 47.550 65.004 7.438 1.00 35.55 201 SER A O 1
ATOM 1394 N N . ALA A 1 202 ? 45.300 65.084 7.380 1.00 38.09 202 ALA A N 1
ATOM 1395 C CA . ALA A 1 202 ? 45.280 65.583 6.010 1.00 38.85 202 ALA A CA 1
ATOM 1396 C C . ALA A 1 202 ? 45.939 66.953 5.912 1.00 39.05 202 ALA A C 1
ATOM 1397 O O . ALA A 1 202 ? 46.620 67.248 4.925 1.00 42.10 202 ALA A O 1
ATOM 1399 N N . SER A 1 203 ? 45.767 67.794 6.934 1.00 35.76 203 SER A N 1
ATOM 1400 C CA . SER A 1 203 ? 46.380 69.119 6.909 1.00 40.15 203 SER A CA 1
ATOM 1401 C C . SER A 1 203 ? 47.889 69.040 7.109 1.00 43.84 203 SER A C 1
ATOM 1402 O O . SER A 1 203 ? 48.644 69.787 6.476 1.00 47.41 203 SER A O 1
ATOM 1405 N N . ALA A 1 204 ? 48.348 68.143 7.986 1.00 45.52 204 ALA A N 1
ATOM 1406 C CA . ALA A 1 204 ? 49.785 67.959 8.173 1.00 47.38 204 ALA A CA 1
ATOM 1407 C C . ALA A 1 204 ? 50.441 67.442 6.904 1.00 43.57 204 ALA A C 1
ATOM 1408 O O . ALA A 1 204 ? 51.512 67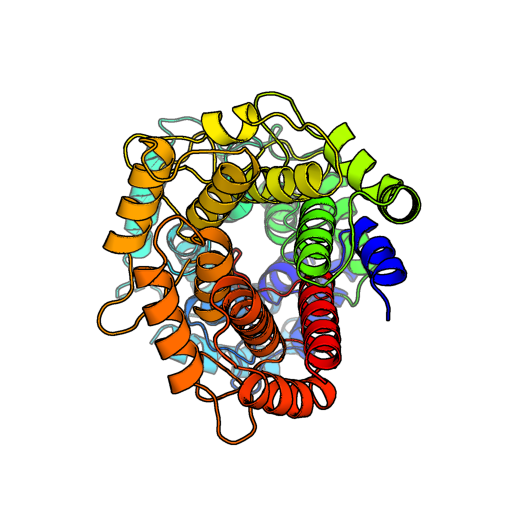.920 6.512 1.00 39.07 204 ALA A O 1
ATOM 1410 N N . TYR A 1 205 ? 49.811 66.465 6.250 1.00 39.20 205 TYR A N 1
ATOM 1411 C CA . TYR A 1 205 ? 50.279 66.009 4.948 1.00 41.70 205 TYR A CA 1
ATOM 1412 C C . TYR A 1 205 ? 50.391 67.172 3.975 1.00 45.64 205 TYR A C 1
ATOM 1413 O O . TYR A 1 205 ? 51.436 67.382 3.350 1.00 46.05 205 TYR A O 1
ATOM 1422 N N . PHE A 1 206 ? 49.302 67.925 3.827 1.00 45.16 206 PHE A N 1
ATOM 1423 C CA . PHE A 1 206 ? 49.265 69.073 2.928 1.00 44.64 206 PHE A CA 1
ATOM 1424 C C . PHE A 1 206 ? 50.406 70.041 3.214 1.00 51.01 206 PHE A C 1
ATOM 1425 O O . PHE A 1 206 ? 51.169 70.409 2.313 1.00 56.35 206 PHE A O 1
ATOM 1433 N N . ALA A 1 207 ? 50.536 70.466 4.471 1.00 42.86 207 ALA A N 1
ATOM 1434 C CA . ALA A 1 207 ? 51.557 71.435 4.849 1.00 46.91 207 ALA A CA 1
ATOM 1435 C C . ALA A 1 207 ? 52.977 70.904 4.693 1.00 47.88 207 ALA A C 1
ATOM 1436 O O . ALA A 1 207 ? 53.920 71.697 4.768 1.00 53.92 207 ALA A O 1
ATOM 1438 N N . LEU A 1 208 ? 53.150 69.604 4.463 1.00 44.98 208 LEU A N 1
ATOM 1439 C CA . LEU A 1 208 ? 54.454 68.951 4.401 1.00 45.61 208 LEU A CA 1
ATOM 1440 C C . LEU A 1 208 ? 54.904 68.634 2.984 1.00 50.81 208 LEU A C 1
ATOM 1441 O O . LEU A 1 208 ? 56.083 68.798 2.665 1.00 46.33 208 LEU A O 1
ATOM 1446 N N . HIS A 1 209 ? 53.989 68.191 2.119 1.00 47.52 209 HIS A N 1
ATOM 1447 C CA . HIS A 1 209 ? 54.338 67.713 0.790 1.00 42.87 209 HIS A CA 1
ATOM 1448 C C . HIS A 1 209 ? 53.641 68.450 -0.346 1.00 54.07 209 HIS A C 1
ATOM 1449 O O . HIS A 1 209 ? 54.161 68.440 -1.468 1.00 59.24 209 HIS A O 1
ATOM 1456 N N . VAL A 1 210 ? 52.498 69.082 -0.098 1.00 53.17 210 VAL A N 1
ATOM 1457 C CA . VAL A 1 210 ? 51.731 69.764 -1.139 1.00 48.59 210 VAL A CA 1
ATOM 1458 C C . VAL A 1 210 ? 52.077 71.247 -1.213 1.00 54.32 210 VAL A C 1
ATOM 1459 O O . VAL A 1 210 ? 52.447 71.753 -2.272 1.00 64.21 210 VAL A O 1
ATOM 1463 N N . LYS A 1 211 ? 51.951 71.968 -0.102 1.00 49.94 211 LYS A N 1
ATOM 1464 C CA . LYS A 1 211 ? 52.370 73.368 -0.016 1.00 50.98 211 LYS A CA 1
ATOM 1465 C C . LYS A 1 211 ? 53.283 73.503 1.190 1.00 42.27 211 LYS A C 1
ATOM 1466 O O . LYS A 1 211 ? 52.854 73.937 2.270 1.00 45.29 211 LYS A O 1
ATOM 1472 N N . PRO A 1 212 ? 54.557 73.143 1.040 1.00 45.37 212 PRO A N 1
ATOM 1473 C CA . PRO A 1 212 ? 55.451 73.040 2.198 1.00 47.67 212 PRO A CA 1
ATOM 1474 C C . PRO A 1 212 ? 55.531 74.339 2.987 1.00 46.66 212 PRO A C 1
ATOM 1475 O O . PRO A 1 212 ? 55.732 75.420 2.427 1.00 53.66 212 PRO A O 1
ATOM 1479 N N . GLY A 1 213 ? 55.360 74.221 4.303 1.00 51.63 213 GLY A N 1
ATOM 1480 C CA . GLY A 1 213 ? 55.379 75.371 5.179 1.00 40.94 213 GLY A CA 1
ATOM 1481 C C . GLY A 1 213 ? 54.167 76.268 5.095 1.00 41.40 213 GLY A C 1
ATOM 1482 O O . GLY A 1 213 ? 54.218 77.387 5.620 1.00 44.98 213 GLY A O 1
ATOM 1483 N N . ASP A 1 214 ? 53.084 75.822 4.451 1.00 40.24 214 ASP A N 1
ATOM 1484 C CA . ASP A 1 214 ? 51.878 76.634 4.326 1.00 43.85 214 ASP A CA 1
ATOM 1485 C C . ASP A 1 214 ? 51.454 77.162 5.686 1.00 48.40 214 ASP A C 1
ATOM 1486 O O . ASP A 1 214 ? 51.168 76.388 6.602 1.00 54.62 214 ASP A O 1
ATOM 1491 N N . LYS A 1 215 ? 51.421 78.490 5.814 1.00 48.53 215 LYS A N 1
ATOM 1492 C CA . LYS A 1 215 ? 51.172 79.105 7.113 1.00 50.22 215 LYS A CA 1
ATOM 1493 C C . LYS A 1 215 ? 49.784 78.772 7.642 1.00 49.86 215 LYS A C 1
ATOM 1494 O O . LYS A 1 215 ? 49.604 78.584 8.850 1.00 41.51 215 LYS A O 1
ATOM 1500 N N . ARG A 1 216 ? 48.793 78.691 6.755 1.00 46.06 216 ARG A N 1
ATOM 1501 C CA . ARG A 1 216 ? 47.417 78.510 7.205 1.00 40.35 216 ARG A CA 1
ATOM 1502 C C . ARG A 1 216 ? 47.153 77.076 7.642 1.00 48.55 216 ARG A C 1
ATOM 1503 O O . ARG A 1 216 ? 46.484 76.845 8.657 1.00 55.86 216 ARG A O 1
ATOM 1511 N N . ALA A 1 217 ? 47.666 76.101 6.892 1.00 43.63 217 ALA A N 1
ATOM 1512 C CA . ALA A 1 217 ? 47.565 74.714 7.332 1.00 45.75 217 ALA A CA 1
ATOM 1513 C C . ALA A 1 217 ? 48.290 74.507 8.656 1.00 44.22 217 ALA A C 1
ATOM 1514 O O . ALA A 1 217 ? 47.774 73.837 9.558 1.00 43.77 217 ALA A O 1
ATOM 1516 N N . LEU A 1 218 ? 49.482 75.092 8.795 1.00 43.34 218 LEU A N 1
ATOM 1517 C CA . LEU A 1 218 ? 50.217 74.997 10.051 1.00 41.57 218 LEU A CA 1
ATOM 1518 C C . LEU A 1 218 ? 49.491 75.725 11.174 1.00 43.93 218 LEU A C 1
ATOM 1519 O O . LEU A 1 218 ? 49.445 75.236 12.308 1.00 48.02 218 LEU A O 1
ATOM 1524 N N . ALA A 1 219 ? 48.925 76.898 10.881 1.00 48.96 219 ALA A N 1
ATOM 1525 C CA . ALA A 1 219 ? 48.180 77.632 11.898 1.00 47.28 219 ALA A CA 1
ATOM 1526 C C . ALA A 1 219 ? 46.963 76.846 12.360 1.00 42.90 219 ALA A C 1
ATOM 1527 O O . ALA A 1 219 ? 46.651 76.819 13.556 1.00 42.13 219 ALA A O 1
ATOM 1529 N N . TYR A 1 220 ? 46.266 76.197 11.424 1.00 33.02 220 TYR A N 1
ATOM 1530 C CA . TYR A 1 220 ? 45.153 75.326 11.787 1.00 34.12 220 TYR A CA 1
ATOM 1531 C C . TYR A 1 220 ? 45.601 74.247 12.763 1.00 45.07 220 TYR A C 1
ATOM 1532 O O . TYR A 1 220 ? 45.000 74.063 13.828 1.00 40.81 220 TYR A O 1
ATOM 1541 N N . ILE A 1 221 ? 46.667 73.524 12.411 1.00 46.07 221 ILE A N 1
ATOM 1542 C CA . ILE A 1 221 ? 47.190 72.468 13.274 1.00 40.04 221 ILE A CA 1
ATOM 1543 C C . ILE A 1 221 ? 47.714 73.052 14.581 1.00 39.03 221 ILE A C 1
ATOM 1544 O O . ILE A 1 221 ? 47.462 72.512 15.664 1.00 45.87 221 ILE A O 1
ATOM 1549 N N . SER A 1 222 ? 48.454 74.160 14.502 1.00 38.09 222 SER A N 1
ATOM 1550 C CA . SER A 1 222 ? 49.033 74.762 15.702 1.00 44.96 222 SER A CA 1
ATOM 1551 C C . SER A 1 222 ? 47.961 75.091 16.733 1.00 43.66 222 SER A C 1
ATOM 1552 O O . SER A 1 222 ? 48.146 74.844 17.930 1.00 44.28 222 SER A O 1
ATOM 1555 N N . SER A 1 223 ? 46.825 75.628 16.282 1.00 41.26 223 SER A N 1
ATOM 1556 C CA . SER A 1 223 ? 45.736 75.966 17.195 1.00 36.21 223 SER A CA 1
ATOM 1557 C C . SER A 1 223 ? 45.238 74.747 17.958 1.00 37.58 223 SER A C 1
ATOM 1558 O O . SER A 1 223 ? 44.966 74.838 19.160 1.00 41.13 223 SER A O 1
ATOM 1561 N N . ILE A 1 224 ? 45.124 73.602 17.283 1.00 36.34 224 ILE A N 1
ATOM 1562 C CA . ILE A 1 224 ? 44.671 72.378 17.938 1.00 36.88 224 ILE A CA 1
ATOM 1563 C C . ILE A 1 224 ? 45.671 71.936 19.000 1.00 36.65 224 ILE A C 1
ATOM 1564 O O . ILE A 1 224 ? 45.293 71.601 20.127 1.00 41.18 224 ILE A O 1
ATOM 1569 N N . ILE A 1 225 ? 46.960 71.927 18.658 1.00 34.34 225 ILE A N 1
ATOM 1570 C CA . ILE A 1 225 ? 47.982 71.464 19.593 1.00 38.14 225 ILE A CA 1
ATOM 1571 C C . ILE A 1 225 ? 48.100 72.418 20.780 1.00 46.41 225 ILE A C 1
ATOM 1572 O O . ILE A 1 225 ? 48.308 71.990 21.923 1.00 40.75 225 ILE A O 1
ATOM 1577 N N . GLN A 1 226 ? 47.962 73.723 20.531 1.00 46.61 226 GLN A N 1
ATOM 1578 C CA . GLN A 1 226 ? 48.012 74.696 21.619 1.00 37.92 226 GLN A CA 1
ATOM 1579 C C . GLN A 1 226 ? 46.800 74.576 22.532 1.00 43.05 226 GLN A C 1
ATOM 1580 O O . GLN A 1 226 ? 46.911 74.767 23.748 1.00 54.67 226 GLN A O 1
ATOM 1586 N N . ALA A 1 227 ? 45.635 74.273 21.963 1.00 36.40 227 ALA A N 1
ATOM 1587 C CA . ALA A 1 227 ? 44.413 74.243 22.756 1.00 34.35 227 ALA A CA 1
ATOM 1588 C C . ALA A 1 227 ? 44.237 72.930 23.502 1.00 47.85 227 ALA A C 1
ATOM 1589 O O . ALA A 1 227 ? 43.616 72.910 24.570 1.00 58.74 227 ALA A O 1
ATOM 1591 N N . GLY A 1 228 ? 44.769 71.841 22.970 1.00 42.68 228 GLY A N 1
ATOM 1592 C CA . GLY A 1 228 ? 44.529 70.517 23.494 1.00 41.11 228 GLY A CA 1
ATOM 1593 C C . GLY A 1 228 ? 45.630 70.022 24.403 1.00 43.59 228 GLY A C 1
ATOM 1594 O O . GLY A 1 228 ? 46.284 70.797 25.110 1.00 43.55 228 GLY A O 1
ATOM 1595 N N . ASP A 1 229 ? 45.838 68.709 24.381 1.00 41.27 229 ASP A N 1
ATOM 1596 C CA . ASP A 1 229 ? 46.795 68.028 25.238 1.00 38.71 229 ASP A CA 1
ATOM 1597 C C . ASP A 1 229 ? 48.088 67.690 24.513 1.00 41.75 229 ASP A C 1
ATOM 1598 O O . ASP A 1 229 ? 48.836 66.820 24.971 1.00 47.35 229 ASP A O 1
ATOM 1603 N N . GLY A 1 230 ? 48.352 68.326 23.377 1.00 43.00 230 GLY A N 1
ATOM 1604 C CA . GLY A 1 230 ? 49.500 67.994 22.566 1.00 31.88 230 GLY A CA 1
ATOM 1605 C C . GLY A 1 230 ? 49.210 67.067 21.404 1.00 32.08 230 GLY A C 1
ATOM 1606 O O . GLY A 1 230 ? 50.058 66.937 20.516 1.00 33.15 230 GLY A O 1
ATOM 1607 N N . GLY A 1 231 ? 48.053 66.415 21.391 1.00 31.20 231 GLY A N 1
ATOM 1608 C CA . GLY A 1 231 ? 47.667 65.541 20.299 1.00 29.12 231 GLY A CA 1
ATOM 1609 C C . GLY A 1 231 ? 46.623 66.174 19.404 1.00 28.26 231 GLY A C 1
ATOM 1610 O O . GLY A 1 231 ? 46.220 67.324 19.579 1.00 32.48 231 GLY A O 1
ATOM 1611 N N . ALA A 1 232 ? 46.184 65.394 18.416 1.00 28.10 232 ALA A N 1
ATOM 1612 C CA . ALA A 1 232 ? 45.252 65.884 17.412 1.00 26.47 232 ALA A CA 1
ATOM 1613 C C . ALA A 1 232 ? 44.104 64.911 17.209 1.00 25.40 232 ALA A C 1
ATOM 1614 O O . ALA A 1 232 ? 44.323 63.690 17.159 1.00 27.45 232 ALA A O 1
ATOM 1616 N N . PRO A 1 233 ? 42.876 65.402 17.093 1.00 30.07 233 PRO A N 1
ATOM 1617 C CA . PRO A 1 233 ? 41.722 64.517 16.938 1.00 28.25 233 PRO A CA 1
ATOM 1618 C C . PRO A 1 233 ? 41.477 64.127 15.487 1.00 28.05 233 PRO A C 1
ATOM 1619 O O . PRO A 1 233 ? 42.140 64.592 14.565 1.00 34.34 233 PRO A O 1
ATOM 1623 N N . ALA A 1 234 ? 40.472 63.271 15.302 1.00 31.09 234 ALA A N 1
ATOM 1624 C CA . ALA A 1 234 ? 40.135 62.823 13.957 1.00 34.51 234 ALA A CA 1
ATOM 1625 C C . ALA A 1 234 ? 39.515 63.939 13.123 1.00 39.58 234 ALA A C 1
ATOM 1626 O O . ALA A 1 234 ? 39.720 63.987 11.905 1.00 40.64 234 ALA A O 1
ATOM 1628 N N . PHE A 1 235 ? 38.778 64.849 13.757 1.00 34.02 235 PHE A N 1
ATOM 1629 C CA . PHE A 1 235 ? 37.995 65.858 13.056 1.00 36.97 235 PHE A CA 1
ATOM 1630 C C . PHE A 1 235 ? 37.865 67.081 13.952 1.00 38.67 235 PHE A C 1
ATOM 1631 O O . PHE A 1 235 ? 37.708 66.945 15.167 1.00 45.84 235 PHE A O 1
ATOM 1639 N N . TYR A 1 236 ? 37.921 68.271 13.352 1.00 40.28 236 TYR A N 1
ATOM 1640 C CA . TYR A 1 236 ? 38.006 69.499 14.133 1.00 37.67 236 TYR A CA 1
ATOM 1641 C C . TYR A 1 236 ? 37.705 70.714 13.267 1.00 40.24 236 TYR A C 1
ATOM 1642 O O . TYR A 1 236 ? 38.392 70.944 12.268 1.00 44.20 236 TYR A O 1
ATOM 1651 N N . GLN A 1 237 ? 36.684 71.485 13.642 1.00 40.51 237 GLN A N 1
ATOM 1652 C CA . GLN A 1 237 ? 35.750 71.113 14.702 1.00 41.79 237 GLN A CA 1
ATOM 1653 C C . GLN A 1 237 ? 34.614 70.290 14.107 1.00 44.34 237 GLN A C 1
ATOM 1654 O O . GLN A 1 237 ? 34.568 70.069 12.901 1.00 45.39 237 GLN A O 1
ATOM 1660 N N . ALA A 1 238 ? 33.688 69.857 14.957 1.00 40.11 238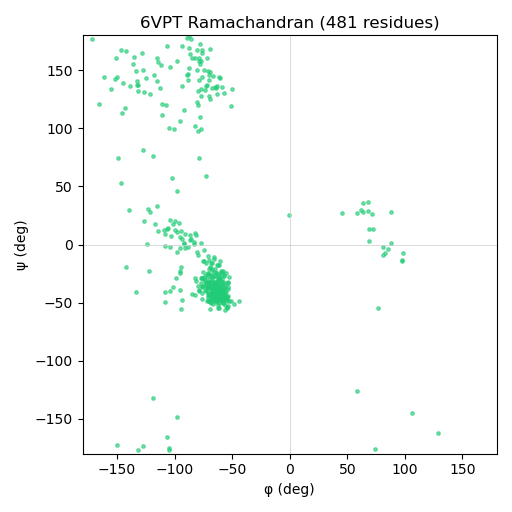 ALA A N 1
ATOM 1661 C CA . ALA A 1 238 ? 32.550 69.048 14.530 1.00 39.48 238 ALA A CA 1
ATOM 1662 C C . ALA A 1 238 ? 31.326 69.369 15.379 1.00 37.12 238 ALA A C 1
ATOM 1663 O O . ALA A 1 238 ? 30.676 68.481 15.931 1.00 38.96 238 ALA A O 1
ATOM 1665 N N . GLU A 1 239 ? 30.975 70.657 15.460 1.00 35.43 239 GLU A N 1
ATOM 1666 C CA . GLU A 1 239 ? 29.941 71.078 16.403 1.00 33.19 239 GLU A CA 1
ATOM 1667 C C . GLU A 1 239 ? 28.549 70.619 15.982 1.00 32.16 239 GLU A C 1
ATOM 1668 O O . GLU A 1 239 ? 27.718 70.329 16.846 1.00 32.51 239 GLU A O 1
ATOM 1674 N N . ILE A 1 240 ? 28.276 70.522 14.680 1.00 27.54 240 ILE A N 1
ATOM 1675 C CA . ILE A 1 240 ? 26.968 70.033 14.254 1.00 32.69 240 ILE A CA 1
ATOM 1676 C C . ILE A 1 240 ? 26.818 68.561 14.609 1.00 37.77 240 ILE A C 1
ATOM 1677 O O . ILE A 1 240 ? 25.796 68.145 15.168 1.00 38.54 240 ILE A O 1
ATOM 1682 N N . PHE A 1 241 ? 27.839 67.754 14.310 1.00 38.41 241 PHE A N 1
ATOM 1683 C CA . PHE A 1 241 ? 27.802 66.340 14.672 1.00 36.21 241 PHE A CA 1
ATOM 1684 C C . PHE A 1 241 ? 27.557 66.163 16.166 1.00 37.31 241 PHE A C 1
ATOM 1685 O O . PHE A 1 241 ? 26.701 65.373 16.580 1.00 33.56 241 PHE A O 1
ATOM 1693 N N . GLU A 1 242 ? 28.285 66.916 16.992 1.00 33.18 242 GLU A N 1
ATOM 1694 C CA . GLU A 1 242 ? 28.177 66.746 18.438 1.00 30.97 242 GLU A CA 1
ATOM 1695 C C . GLU A 1 242 ? 26.857 67.288 18.973 1.00 31.20 242 GLU A C 1
ATOM 1696 O O . GLU A 1 242 ? 26.243 66.672 19.849 1.00 31.94 242 GLU A O 1
ATOM 1702 N N . ILE A 1 243 ? 26.400 68.434 18.461 1.00 34.17 243 ILE A N 1
ATOM 1703 C CA . ILE A 1 243 ? 25.092 68.952 18.861 1.00 34.45 243 ILE A CA 1
ATOM 1704 C C . ILE A 1 243 ? 23.991 67.977 18.456 1.00 34.65 243 ILE A C 1
ATOM 1705 O O . ILE A 1 243 ? 23.158 67.573 19.277 1.00 36.25 243 ILE A O 1
ATOM 1710 N N . VAL A 1 244 ? 23.982 67.576 17.182 1.00 30.00 244 VAL A N 1
ATOM 1711 C CA . VAL A 1 244 ? 22.903 66.737 16.662 1.00 34.17 244 VAL A CA 1
ATOM 1712 C C . VAL A 1 244 ? 22.846 65.404 17.403 1.00 31.91 244 VAL A C 1
ATOM 1713 O O . VAL A 1 244 ? 21.764 64.931 17.775 1.00 33.34 244 VAL A O 1
ATOM 1717 N N . TRP A 1 245 ? 24.004 64.787 17.650 1.00 32.83 245 TRP A N 1
ATOM 1718 C CA . TRP A 1 245 ? 24.014 63.514 18.366 1.00 33.99 245 TRP A CA 1
ATOM 1719 C C . TRP A 1 245 ? 23.729 63.686 19.853 1.00 29.64 245 TRP A C 1
ATOM 1720 O O . TRP A 1 245 ? 23.135 62.797 20.474 1.00 33.10 245 TRP A O 1
ATOM 1731 N N . SER A 1 246 ? 24.133 64.811 20.442 1.00 27.92 246 SER A N 1
ATOM 1732 C CA . SER A 1 246 ? 23.804 65.048 21.844 1.00 31.98 246 SER A CA 1
ATOM 1733 C C . SER A 1 246 ? 22.308 65.251 22.029 1.00 33.89 246 SER A C 1
ATOM 1734 O O . SER A 1 246 ? 21.715 64.719 22.974 1.00 36.10 246 SER A O 1
ATOM 1737 N N . LEU A 1 247 ? 21.678 66.003 21.126 1.00 35.51 247 LEU A N 1
ATOM 1738 C CA . LEU A 1 247 ? 20.231 66.176 21.191 1.00 34.82 247 LEU A CA 1
ATOM 1739 C C . LEU A 1 247 ? 19.491 64.875 20.909 1.00 33.54 247 LEU A C 1
ATOM 1740 O O . LEU A 1 247 ? 18.458 64.607 21.533 1.00 33.14 247 LEU A O 1
ATOM 1745 N N . TRP A 1 248 ? 19.998 64.059 19.979 1.00 35.04 248 TRP A N 1
ATOM 1746 C CA . TRP A 1 248 ? 19.343 62.789 19.684 1.00 38.00 248 TRP A CA 1
ATOM 1747 C C . TRP A 1 248 ? 19.269 61.911 20.926 1.00 33.83 248 TRP A C 1
ATOM 1748 O O . TRP A 1 248 ? 18.219 61.328 21.224 1.00 35.33 248 TRP A O 1
ATOM 1759 N N . ASN A 1 249 ? 20.375 61.808 21.664 1.00 31.41 249 ASN A N 1
ATOM 1760 C CA . ASN A 1 249 ? 20.373 61.014 22.886 1.00 35.47 249 ASN A CA 1
ATOM 1761 C C . ASN A 1 249 ? 19.478 61.627 23.954 1.00 36.97 249 ASN A C 1
ATOM 1762 O O . ASN A 1 249 ? 18.791 60.895 24.673 1.00 39.66 249 ASN A O 1
ATOM 1767 N N . LEU A 1 250 ? 19.472 62.958 24.076 1.00 33.16 250 LEU A N 1
ATOM 1768 C CA . LEU A 1 250 ? 18.539 63.608 24.991 1.00 35.48 250 LEU A CA 1
ATOM 1769 C C . LEU A 1 250 ? 17.099 63.218 24.682 1.00 34.22 250 LEU A C 1
ATOM 1770 O O . LEU A 1 250 ? 16.338 62.862 25.590 1.00 33.41 250 LEU A O 1
ATOM 1775 N N . SER A 1 251 ? 16.713 63.253 23.403 1.00 31.96 251 SER A N 1
ATOM 1776 C CA . SER A 1 251 ? 15.339 62.968 22.998 1.00 36.94 251 SER A CA 1
ATOM 1777 C C . SER A 1 251 ? 14.888 61.559 23.366 1.00 37.48 251 SER A C 1
ATOM 1778 O O . SER A 1 251 ? 13.684 61.284 23.323 1.00 42.44 251 SER A O 1
ATOM 1781 N N . ARG A 1 252 ? 15.817 60.668 23.721 1.00 40.26 252 ARG A N 1
ATOM 1782 C CA . ARG A 1 252 ? 15.468 59.329 24.180 1.00 35.99 252 ARG A CA 1
ATOM 1783 C C . ARG A 1 252 ? 14.813 59.323 25.554 1.00 39.12 252 ARG A C 1
ATOM 1784 O O . ARG A 1 252 ? 14.076 58.383 25.869 1.00 49.42 252 ARG A O 1
ATOM 1792 N N . THR A 1 253 ? 15.075 60.332 26.378 1.00 43.83 253 THR A N 1
ATOM 1793 C CA . THR A 1 253 ? 14.522 60.394 27.721 1.00 43.91 253 THR A CA 1
ATOM 1794 C C . THR A 1 253 ? 13.086 60.912 27.682 1.00 45.39 253 THR A C 1
ATOM 1795 O O . THR A 1 253 ? 12.611 61.429 26.668 1.00 51.22 253 THR A O 1
ATOM 1799 N N . ASP A 1 254 ? 12.386 60.763 28.811 1.00 47.00 254 ASP A N 1
ATOM 1800 C CA . ASP A 1 254 ? 10.996 61.209 28.925 1.00 56.09 254 ASP A CA 1
ATOM 1801 C C . ASP A 1 254 ? 10.970 62.721 29.145 1.00 63.94 254 ASP A C 1
ATOM 1802 O O . ASP A 1 254 ? 10.710 63.229 30.237 1.00 66.68 254 ASP A O 1
ATOM 1807 N N . ILE A 1 255 ? 11.236 63.444 28.061 1.00 60.01 255 ILE A N 1
ATOM 1808 C CA . ILE A 1 255 ? 11.255 64.901 28.058 1.00 57.86 255 ILE A CA 1
ATOM 1809 C C . ILE A 1 255 ? 10.326 65.373 26.946 1.00 63.92 255 IL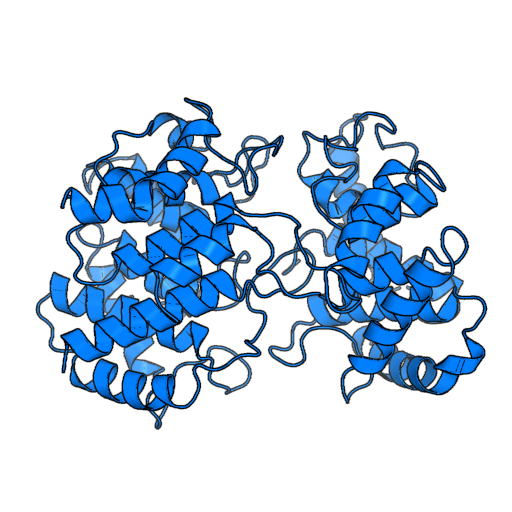E A C 1
ATOM 1810 O O . ILE A 1 255 ? 10.394 64.868 25.819 1.00 58.02 255 ILE A O 1
ATOM 1815 N N . ASP A 1 256 ? 9.434 66.308 27.269 1.00 66.71 256 ASP A N 1
ATOM 1816 C CA . ASP A 1 256 ? 8.534 66.869 26.262 1.00 73.30 256 ASP A CA 1
ATOM 1817 C C . ASP A 1 256 ? 9.289 67.957 25.513 1.00 72.24 256 ASP A C 1
ATOM 1818 O O . ASP A 1 256 ? 9.456 69.073 26.011 1.00 67.29 256 ASP A O 1
ATOM 1823 N N . LEU A 1 257 ? 9.745 67.624 24.305 1.00 62.18 257 LEU A N 1
ATOM 1824 C CA . LEU A 1 257 ? 10.475 68.558 23.460 1.00 65.25 257 LEU A CA 1
ATOM 1825 C C . LEU A 1 257 ? 9.575 69.596 22.803 1.00 73.87 257 LEU A C 1
ATOM 1826 O O . LEU A 1 257 ? 10.089 70.591 22.282 1.00 73.25 257 LEU A O 1
ATOM 1831 N N . SER A 1 258 ? 8.258 69.397 22.813 1.00 76.20 258 SER A N 1
ATOM 1832 C CA . SER A 1 258 ? 7.340 70.432 22.360 1.00 73.03 258 SER A CA 1
ATOM 1833 C C . SER A 1 258 ? 7.086 71.497 23.420 1.00 73.21 258 SER A C 1
ATOM 1834 O O . SER A 1 258 ? 6.413 72.490 23.127 1.00 75.27 258 SER A O 1
ATOM 1837 N N . ASP A 1 259 ? 7.596 71.315 24.635 1.00 72.79 259 ASP A N 1
ATOM 1838 C CA . ASP A 1 259 ? 7.435 72.303 25.707 1.00 65.78 259 ASP A CA 1
ATOM 1839 C C . ASP A 1 259 ? 8.242 73.554 25.384 1.00 70.32 259 ASP A C 1
ATOM 1840 O O . ASP A 1 259 ? 9.455 73.455 25.154 1.00 70.76 259 ASP A O 1
ATOM 1845 N N . PRO A 1 260 ? 7.628 74.741 25.368 1.00 72.26 260 PRO A N 1
ATOM 1846 C CA . PRO A 1 260 ? 8.375 75.958 25.006 1.00 71.38 260 PRO A CA 1
ATOM 1847 C C . PRO A 1 260 ? 9.648 76.194 25.808 1.00 68.82 260 PRO A C 1
ATOM 1848 O O . PRO A 1 260 ? 10.629 76.684 25.236 1.00 69.92 260 PRO A O 1
ATOM 1852 N N . GLU A 1 261 ? 9.680 75.870 27.105 1.00 59.33 261 GLU A N 1
ATOM 1853 C CA . GLU A 1 261 ? 10.919 76.093 27.845 1.00 63.88 261 GLU A CA 1
ATOM 1854 C C . GLU A 1 261 ? 12.030 75.176 27.346 1.00 68.67 261 GLU A C 1
ATOM 1855 O O . GLU A 1 261 ? 13.189 75.596 27.243 1.00 65.54 261 GLU A O 1
ATOM 1861 N N . ILE A 1 262 ? 11.697 73.924 27.025 1.00 62.16 262 ILE A N 1
ATOM 1862 C CA . ILE A 1 262 ? 12.705 73.001 26.513 1.00 62.03 262 ILE A CA 1
ATOM 1863 C C . ILE A 1 262 ? 13.205 73.463 25.150 1.00 59.83 262 ILE A C 1
ATOM 1864 O O . ILE A 1 262 ? 14.412 73.441 24.878 1.00 63.43 262 ILE A O 1
ATOM 1869 N N . VAL A 1 263 ? 12.289 73.884 24.272 1.00 62.34 263 VAL A N 1
ATOM 1870 C CA . VAL A 1 263 ? 12.700 74.446 22.988 1.00 61.93 263 VAL A CA 1
ATOM 1871 C C . VAL A 1 263 ? 13.631 75.628 23.210 1.00 61.76 263 VAL A C 1
ATOM 1872 O O . VAL A 1 263 ? 14.664 75.749 22.547 1.00 59.86 263 VAL A O 1
ATOM 1876 N N . ARG A 1 264 ? 13.303 76.496 24.172 1.00 56.89 264 ARG A N 1
ATOM 1877 C CA . ARG A 1 264 ? 14.117 77.688 24.395 1.00 54.10 264 ARG A CA 1
ATOM 1878 C C . ARG A 1 264 ? 15.417 77.377 25.122 1.00 55.27 264 ARG A C 1
ATOM 1879 O O . ARG A 1 264 ? 16.415 78.080 24.925 1.00 57.31 264 ARG A O 1
ATOM 1887 N N . THR A 1 265 ? 15.434 76.341 25.958 1.00 48.29 265 THR A N 1
ATOM 1888 C CA . THR A 1 265 ? 16.688 75.935 26.584 1.00 48.26 265 THR A CA 1
ATOM 1889 C C . THR A 1 265 ? 17.694 75.465 25.537 1.00 52.73 265 THR A C 1
ATOM 1890 O O . THR A 1 265 ? 18.874 75.834 25.588 1.00 50.44 265 THR A O 1
ATOM 1894 N N . TYR A 1 266 ? 17.240 74.675 24.564 1.00 49.85 266 TYR A N 1
ATOM 1895 C CA . TYR A 1 266 ? 18.090 74.144 23.507 1.00 43.33 266 TYR A CA 1
ATOM 1896 C C . TYR A 1 266 ? 17.920 74.886 22.190 1.00 46.15 266 TYR A C 1
ATOM 1897 O O . TYR A 1 266 ? 18.470 74.460 21.168 1.00 44.12 266 TYR A O 1
ATOM 1906 N N . LEU A 1 267 ? 17.171 75.987 22.198 1.00 48.60 267 LEU A N 1
ATOM 1907 C CA . LEU A 1 267 ? 17.026 76.848 21.025 1.00 38.33 267 LEU A CA 1
ATOM 1908 C C . LEU A 1 267 ? 18.343 77.209 20.346 1.00 40.87 267 LEU A C 1
ATOM 1909 O O . LEU A 1 267 ? 18.442 77.038 19.120 1.00 47.70 267 LEU A O 1
ATOM 1914 N N . PRO A 1 268 ? 19.373 77.706 21.041 1.00 38.42 268 PRO A N 1
ATOM 1915 C CA . PRO A 1 268 ? 20.561 78.175 20.309 1.00 37.39 268 PRO A CA 1
ATOM 1916 C C . PRO A 1 268 ? 21.232 77.088 19.484 1.00 41.38 268 PRO A C 1
ATOM 1917 O O . PRO A 1 268 ? 21.815 77.392 18.435 1.00 36.91 268 PRO A O 1
ATOM 1921 N N . TYR A 1 269 ? 21.138 75.826 19.910 1.00 43.37 269 TYR A N 1
ATOM 1922 C CA . TYR A 1 269 ? 21.725 74.708 19.184 1.00 36.11 269 TYR A CA 1
ATOM 1923 C C . TYR A 1 269 ? 20.875 74.280 17.999 1.00 41.62 269 TYR A C 1
ATOM 1924 O O . TYR A 1 269 ? 21.420 73.980 16.929 1.00 46.80 269 TYR A O 1
ATOM 1933 N N . LEU A 1 270 ? 19.550 74.262 18.161 1.00 42.71 270 LEU A N 1
ATOM 1934 C CA . LEU A 1 270 ? 18.668 74.038 17.021 1.00 41.78 270 LEU A CA 1
ATOM 1935 C C . LEU A 1 270 ? 18.854 75.124 15.970 1.00 44.99 270 LEU A C 1
ATOM 1936 O O . LEU A 1 270 ? 18.893 74.836 14.767 1.00 45.07 270 LEU A O 1
ATOM 1941 N N . ASP A 1 271 ? 18.993 76.376 16.409 1.00 46.91 271 ASP A N 1
ATOM 1942 C CA . ASP A 1 271 ? 19.235 77.467 15.471 1.00 41.82 271 ASP A CA 1
ATOM 1943 C C . ASP A 1 271 ? 20.560 77.288 14.743 1.00 45.26 271 ASP A C 1
ATOM 1944 O O . ASP A 1 271 ? 20.652 77.547 13.538 1.00 45.84 271 ASP A O 1
ATOM 1949 N N . HIS A 1 272 ? 21.598 76.842 15.452 1.00 46.51 272 HIS A N 1
ATOM 1950 C CA . HIS A 1 272 ? 22.894 76.648 14.811 1.00 41.10 272 HIS A CA 1
ATOM 1951 C C . HIS A 1 272 ? 22.801 75.624 13.686 1.00 44.18 272 HIS A C 1
ATOM 1952 O O . HIS A 1 272 ? 23.320 75.845 12.586 1.00 39.85 272 HIS A O 1
ATOM 1959 N N . VAL A 1 273 ? 22.137 74.494 13.947 1.00 41.61 273 VAL A N 1
ATOM 1960 C CA . VAL A 1 273 ? 21.974 73.467 12.922 1.00 39.42 273 VAL A CA 1
ATOM 1961 C C . VAL A 1 273 ? 21.148 74.005 11.760 1.00 43.73 273 VAL A C 1
ATOM 1962 O O . VAL A 1 273 ? 21.521 73.861 10.591 1.00 43.38 273 VAL A O 1
ATOM 1966 N N . GLU A 1 274 ? 20.013 74.635 12.068 1.00 45.07 274 GLU A N 1
ATOM 1967 C CA . GLU A 1 274 ? 19.140 75.157 11.020 1.00 49.20 274 GLU A CA 1
ATOM 1968 C C . GLU A 1 274 ? 19.824 76.244 10.201 1.00 46.82 274 GLU A C 1
ATOM 1969 O O . GLU A 1 274 ? 19.643 76.311 8.980 1.00 51.89 274 GLU A O 1
ATOM 1975 N N . GLN A 1 275 ? 20.606 77.105 10.852 1.00 41.16 275 GLN A N 1
ATOM 1976 C CA . GLN A 1 275 ? 21.250 78.206 10.142 1.00 47.23 275 GLN A CA 1
ATOM 1977 C C . GLN A 1 275 ? 22.230 77.706 9.090 1.00 53.23 275 GLN A C 1
ATOM 1978 O O . GLN A 1 275 ? 22.373 78.323 8.028 1.00 56.36 275 GLN A O 1
ATOM 1984 N N . HIS A 1 276 ? 22.909 76.596 9.364 1.00 51.94 276 HIS A N 1
ATOM 1985 C CA . HIS A 1 276 ? 23.847 75.998 8.427 1.00 43.55 276 HIS A CA 1
ATOM 1986 C C . HIS A 1 276 ? 23.208 74.902 7.591 1.00 44.59 276 HIS A C 1
ATOM 1987 O O . HIS A 1 276 ? 23.906 74.221 6.832 1.00 51.96 276 HIS A O 1
ATOM 1994 N N . TRP A 1 277 ? 21.899 74.720 7.717 1.00 53.71 277 TRP A N 1
ATOM 1995 C CA . TRP A 1 277 ? 21.166 73.754 6.913 1.00 54.62 277 TRP A CA 1
ATOM 1996 C C . TRP A 1 277 ? 20.882 74.327 5.527 1.00 54.77 277 TRP A C 1
ATOM 1997 O O . TRP A 1 277 ? 20.235 75.370 5.399 1.00 61.66 277 TRP A O 1
ATOM 2008 N N . VAL A 1 278 ? 21.383 73.655 4.493 1.00 58.08 278 VAL A N 1
ATOM 2009 C CA . VAL A 1 278 ? 21.094 74.004 3.106 1.00 55.72 278 VAL A CA 1
ATOM 2010 C C . VAL A 1 278 ? 19.877 73.200 2.667 1.00 55.56 278 VAL A C 1
ATOM 2011 O O . VAL A 1 278 ? 19.931 71.966 2.611 1.00 57.34 278 VAL A O 1
ATOM 2015 N N . ARG A 1 279 ? 18.781 73.893 2.357 1.00 64.00 279 ARG A N 1
ATOM 2016 C CA . ARG A 1 279 ? 17.552 73.212 1.970 1.00 64.01 279 ARG A CA 1
ATOM 2017 C C . ARG A 1 279 ? 17.744 72.450 0.668 1.00 59.76 279 ARG A C 1
ATOM 2018 O O . ARG A 1 279 ? 18.343 72.951 -0.288 1.00 55.24 279 ARG A O 1
ATOM 2026 N N . GLY A 1 280 ? 17.250 71.215 0.651 1.00 57.99 280 GLY A N 1
ATOM 2027 C CA . GLY A 1 280 ? 17.515 70.300 -0.430 1.00 53.62 280 GLY A CA 1
ATOM 2028 C C . GLY A 1 280 ? 18.837 69.570 -0.338 1.00 59.14 280 GLY A C 1
ATOM 2029 O O . GLY A 1 280 ? 19.085 68.672 -1.152 1.00 62.93 280 GLY A O 1
ATOM 2030 N N . ARG A 1 281 ? 19.692 69.918 0.616 1.00 56.01 281 ARG A N 1
ATOM 2031 C CA . ARG A 1 281 ? 20.997 69.267 0.715 1.00 55.54 281 ARG A CA 1
ATOM 2032 C C . ARG A 1 281 ? 21.354 68.831 2.128 1.00 60.76 281 ARG A C 1
ATOM 2033 O O . ARG A 1 281 ? 21.916 67.745 2.303 1.00 63.81 281 ARG A O 1
ATOM 2041 N N . GLY A 1 282 ? 21.063 69.647 3.136 1.00 58.33 282 GLY A N 1
ATOM 2042 C CA . GLY A 1 282 ? 21.301 69.227 4.501 1.00 50.09 282 GLY A CA 1
ATOM 2043 C C . GLY A 1 282 ? 22.490 69.874 5.175 1.00 49.05 282 GLY A C 1
ATOM 2044 O O . GLY A 1 282 ? 22.796 71.047 4.935 1.00 40.09 282 GLY A O 1
ATOM 2045 N N . VAL A 1 283 ? 23.177 69.106 6.022 1.00 54.99 283 VAL A N 1
ATOM 2046 C CA . VAL A 1 283 ? 24.194 69.639 6.914 1.00 56.34 283 VAL A CA 1
ATOM 2047 C C . VAL A 1 283 ? 25.418 68.735 6.903 1.00 49.92 283 VAL A C 1
ATOM 2048 O O . VAL A 1 283 ? 25.343 67.542 6.600 1.00 49.27 283 VAL A O 1
ATOM 2052 N N . GLY A 1 284 ? 26.559 69.334 7.245 1.00 45.15 284 GLY A N 1
ATOM 2053 C CA . GLY A 1 284 ? 27.776 68.618 7.499 1.00 51.40 284 GLY A CA 1
ATOM 2054 C C . GLY A 1 284 ? 28.117 68.584 8.979 1.00 50.76 284 GLY A C 1
ATOM 2055 O O . GLY A 1 284 ? 27.297 68.894 9.845 1.00 48.24 284 GLY A O 1
ATOM 2056 N N . TRP A 1 285 ? 29.363 68.204 9.261 1.00 42.84 285 TRP A N 1
ATOM 2057 C CA . TRP A 1 285 ? 29.807 68.077 10.646 1.00 43.73 285 TRP A CA 1
ATOM 2058 C C . TRP A 1 285 ? 30.072 69.419 11.305 1.00 46.17 285 TRP A C 1
ATOM 2059 O O . TRP A 1 285 ? 29.944 69.539 12.528 1.00 45.89 285 TRP A O 1
ATOM 2070 N N . THR A 1 286 ? 30.449 70.423 10.524 1.00 43.92 286 THR A N 1
ATOM 2071 C CA . THR A 1 286 ? 30.703 71.754 11.040 1.00 44.34 286 THR A CA 1
ATOM 2072 C C . THR A 1 286 ? 30.035 72.753 10.109 1.00 52.06 286 THR A C 1
ATOM 2073 O O . THR A 1 286 ? 29.685 72.428 8.973 1.00 50.06 286 THR A O 1
ATOM 2077 N N . GLY A 1 287 ? 29.839 73.972 10.615 1.00 45.01 287 GLY A N 1
ATOM 2078 C CA . GLY A 1 287 ? 29.044 74.947 9.883 1.00 47.34 287 GLY A CA 1
ATOM 2079 C C . GLY A 1 287 ? 29.577 75.230 8.492 1.00 47.35 287 GLY A C 1
ATOM 2080 O O . GLY A 1 287 ? 28.822 75.242 7.516 1.00 46.97 287 GLY A O 1
ATOM 2081 N N . ASN A 1 288 ? 30.884 75.436 8.379 1.00 48.57 288 ASN A N 1
ATOM 2082 C CA . ASN A 1 288 ? 31.518 75.794 7.120 1.00 51.60 288 ASN A CA 1
ATOM 2083 C C . ASN A 1 288 ? 31.785 74.593 6.218 1.00 55.85 288 ASN A C 1
ATOM 2084 O O . ASN A 1 288 ? 32.442 74.753 5.186 1.00 61.29 288 ASN A O 1
ATOM 2089 N N . SER A 1 289 ? 31.286 73.408 6.566 1.00 51.42 289 SER A N 1
ATOM 2090 C CA . SER A 1 289 ? 31.645 72.209 5.817 1.00 48.97 289 SER A CA 1
ATOM 2091 C C . SER A 1 289 ? 31.174 72.296 4.371 1.00 51.20 289 SER A C 1
ATOM 2092 O O . SER A 1 289 ? 30.055 72.725 4.084 1.00 49.12 289 SER A O 1
ATOM 2095 N N . THR A 1 290 ? 32.053 71.885 3.459 1.00 58.61 290 THR A N 1
ATOM 2096 C CA . THR A 1 290 ? 31.754 71.955 2.034 1.00 59.35 290 THR A CA 1
ATOM 2097 C C . THR A 1 290 ? 30.705 70.924 1.639 1.00 52.95 290 THR A C 1
ATOM 2098 O O . THR A 1 290 ? 29.844 71.193 0.794 1.00 49.85 290 THR A O 1
ATOM 2102 N N . LEU A 1 291 ? 30.749 69.752 2.260 1.00 55.74 291 LEU A N 1
ATOM 2103 C CA . LEU A 1 291 ? 29.915 68.624 1.880 1.00 53.32 291 LEU A CA 1
ATOM 2104 C C . LEU A 1 291 ? 28.899 68.312 2.967 1.00 55.29 291 LEU A C 1
ATOM 2105 O O . LEU A 1 291 ? 29.228 68.287 4.157 1.00 59.03 291 LEU A O 1
ATOM 2110 N N . GLU A 1 292 ? 27.665 68.095 2.541 1.00 55.01 292 GLU A N 1
ATOM 2111 C CA . GLU A 1 292 ? 26.613 67.561 3.383 1.00 49.85 292 GLU A CA 1
ATOM 2112 C C . GLU A 1 292 ? 26.660 66.039 3.320 1.00 50.85 292 GLU A C 1
ATOM 2113 O O . GLU A 1 292 ? 27.115 65.454 2.336 1.00 53.39 292 GLU A O 1
ATOM 2119 N N . ASP A 1 293 ? 26.207 65.391 4.389 1.00 52.05 293 ASP A N 1
ATOM 2120 C CA . ASP A 1 293 ? 26.110 63.938 4.374 1.00 49.42 293 ASP A CA 1
ATOM 2121 C C . ASP A 1 293 ? 24.755 63.507 4.916 1.00 42.86 293 ASP A C 1
ATOM 2122 O O . ASP A 1 293 ? 24.162 64.174 5.766 1.00 41.35 293 ASP A O 1
ATOM 2127 N N . CYS A 1 294 ? 24.273 62.377 4.402 1.00 45.32 294 CYS A N 1
ATOM 2128 C CA . CYS A 1 294 ? 22.963 61.869 4.791 1.00 42.18 294 CYS A CA 1
ATOM 2129 C C . CYS A 1 294 ? 22.924 61.472 6.258 1.00 46.64 294 CYS A C 1
ATOM 2130 O O . CYS A 1 294 ? 21.879 61.595 6.906 1.00 45.45 294 CYS A O 1
ATOM 2133 N N . ASP A 1 295 ? 24.050 61.002 6.792 1.00 49.67 295 ASP A N 1
ATOM 2134 C CA . ASP A 1 295 ? 24.091 60.554 8.179 1.00 40.72 295 ASP A CA 1
ATOM 2135 C C . ASP A 1 295 ? 23.778 61.702 9.133 1.00 40.60 295 ASP A C 1
ATOM 2136 O O . ASP A 1 295 ? 22.871 61.603 9.969 1.00 44.91 295 ASP A O 1
ATOM 2141 N N . THR A 1 296 ? 24.523 62.803 9.019 1.00 40.61 296 THR A N 1
ATOM 2142 C CA . THR A 1 296 ? 24.255 63.984 9.836 1.00 42.89 296 THR A CA 1
ATOM 2143 C C . THR A 1 296 ? 22.893 64.585 9.506 1.00 45.02 296 THR A C 1
ATOM 2144 O O . THR A 1 296 ? 22.151 64.990 10.409 1.00 42.92 296 THR A O 1
ATOM 2148 N N . THR A 1 297 ? 22.541 64.631 8.218 1.00 43.73 297 THR A N 1
ATOM 2149 C CA . THR A 1 297 ? 21.292 65.262 7.798 1.00 47.79 297 THR A CA 1
ATOM 2150 C C . THR A 1 297 ? 20.077 64.473 8.278 1.00 42.08 297 THR A C 1
ATOM 2151 O O . THR A 1 297 ? 19.075 65.063 8.696 1.00 36.94 297 THR A O 1
ATOM 2155 N N . SER A 1 298 ? 20.148 63.140 8.241 1.00 40.85 298 SER A N 1
ATOM 2156 C CA . SER A 1 298 ? 19.013 62.332 8.677 1.00 41.93 298 SER A CA 1
ATOM 2157 C C . SER A 1 298 ? 18.775 62.466 10.177 1.00 43.97 298 SER A C 1
ATOM 2158 O O . SER A 1 298 ? 17.628 62.614 10.616 1.00 40.13 298 SER A O 1
ATOM 2161 N N . VAL A 1 299 ? 19.842 62.422 10.980 1.00 46.75 299 VAL A N 1
ATOM 2162 C CA . VAL A 1 299 ? 19.684 62.568 12.427 1.00 46.82 299 VAL A CA 1
ATOM 2163 C C . VAL A 1 299 ? 19.268 63.993 12.774 1.00 38.20 299 VAL A C 1
ATOM 2164 O O . VAL A 1 299 ? 18.388 64.207 13.616 1.00 34.84 299 VAL A O 1
ATOM 2168 N N . ALA A 1 300 ? 19.879 64.987 12.123 1.00 37.98 300 ALA A N 1
ATOM 2169 C CA . ALA A 1 300 ? 19.471 66.373 12.337 1.00 32.23 300 ALA A CA 1
ATOM 2170 C C . ALA A 1 300 ? 18.004 66.577 11.994 1.00 36.18 300 ALA A C 1
ATOM 2171 O O . ALA A 1 300 ? 17.278 67.251 12.733 1.00 43.63 300 ALA A O 1
ATOM 2173 N N . TYR A 1 301 ? 17.547 66.000 10.879 1.00 39.41 301 TYR A N 1
ATOM 2174 C CA . TYR A 1 301 ? 16.124 66.039 10.561 1.00 43.30 301 TYR A CA 1
ATOM 2175 C C . TYR A 1 301 ? 15.304 65.478 11.711 1.00 44.84 301 TYR A C 1
ATOM 2176 O O . TYR A 1 301 ? 14.376 66.128 12.207 1.00 42.51 301 TYR A O 1
ATOM 2185 N N . ASP A 1 302 ? 15.625 64.251 12.122 1.00 46.81 302 ASP A N 1
ATOM 2186 C CA . ASP A 1 302 ? 14.938 63.602 13.233 1.00 45.19 302 ASP A CA 1
ATOM 2187 C C . ASP A 1 302 ? 14.890 64.512 14.454 1.00 43.54 302 ASP A C 1
ATOM 2188 O O . ASP A 1 302 ? 13.828 64.702 15.061 1.00 49.61 302 ASP A O 1
ATOM 2193 N N . VAL A 1 303 ? 16.035 65.089 14.823 1.00 41.89 303 VAL A N 1
ATOM 2194 C CA . VAL A 1 303 ? 16.112 65.893 16.039 1.00 42.60 303 VAL A CA 1
ATOM 2195 C C . VAL A 1 303 ? 15.282 67.165 15.898 1.00 42.73 303 VAL A C 1
ATOM 2196 O O . VAL A 1 303 ? 14.459 67.491 16.762 1.00 44.11 303 VAL A O 1
ATOM 2200 N N . LEU A 1 304 ? 15.494 67.906 14.809 1.00 45.79 304 LEU A N 1
ATOM 2201 C CA . LEU A 1 30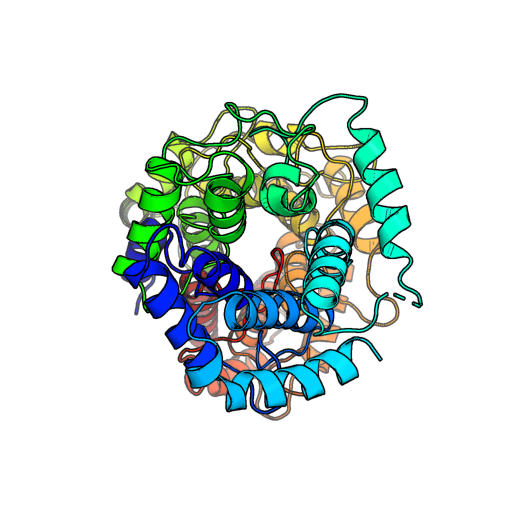4 ? 14.775 69.160 14.598 1.00 50.22 304 LEU A CA 1
ATOM 2202 C C . LEU A 1 304 ? 13.265 68.956 14.636 1.00 53.93 304 LEU A C 1
ATOM 2203 O O . LEU A 1 304 ? 12.540 69.748 15.248 1.00 54.52 304 LEU A O 1
ATOM 2208 N N . SER A 1 305 ? 12.775 67.887 14.008 1.00 48.68 305 SER A N 1
ATOM 2209 C CA . SER A 1 305 ? 11.334 67.660 13.953 1.00 55.29 305 SER A CA 1
ATOM 2210 C C . SER A 1 305 ? 10.755 67.397 15.337 1.00 50.07 305 SER A C 1
ATOM 2211 O O . SER A 1 305 ? 9.695 67.930 15.685 1.00 55.22 305 SER A O 1
ATOM 2214 N N . LYS A 1 306 ? 11.439 66.586 16.145 1.00 44.17 306 LYS A N 1
ATOM 2215 C CA . LYS A 1 306 ? 10.943 66.297 17.487 1.00 49.88 306 LYS A CA 1
ATOM 2216 C C . LYS A 1 306 ? 10.928 67.542 18.365 1.00 54.20 306 LYS A C 1
ATOM 2217 O O . LYS A 1 306 ? 10.113 67.639 19.291 1.00 49.79 306 LYS A O 1
ATOM 2223 N N . PHE A 1 307 ? 11.804 68.502 18.086 1.00 55.09 307 PHE A N 1
ATOM 2224 C CA . PHE A 1 307 ? 11.842 69.763 18.814 1.00 60.89 307 PHE A CA 1
ATOM 2225 C C . PHE A 1 307 ? 10.824 70.780 18.306 1.00 65.26 307 PHE A C 1
ATOM 2226 O O . PHE A 1 307 ? 10.882 71.947 18.712 1.00 72.98 307 PHE A O 1
ATOM 2234 N N . GLY A 1 308 ? 9.903 70.377 17.435 1.00 57.86 308 GLY A N 1
ATOM 2235 C CA . GLY A 1 308 ? 8.881 71.273 16.943 1.00 58.62 308 GLY A CA 1
ATOM 2236 C C . GLY A 1 308 ? 9.261 72.066 15.716 1.00 55.23 308 GLY A C 1
ATOM 2237 O O . GLY A 1 308 ? 8.458 72.890 15.258 1.00 72.15 308 GLY A O 1
ATOM 2238 N N . ARG A 1 309 ? 10.459 71.865 15.180 1.00 57.06 309 ARG A N 1
ATOM 2239 C CA . ARG A 1 309 ? 10.817 72.487 13.918 1.00 57.64 309 ARG A CA 1
ATOM 2240 C C . ARG A 1 309 ? 10.145 71.754 12.765 1.00 60.02 309 ARG A C 1
ATOM 2241 O O . ARG A 1 309 ? 9.647 70.637 12.909 1.00 65.32 309 ARG A O 1
ATOM 2249 N N . SER A 1 310 ? 10.126 72.401 11.602 1.00 60.88 310 SER A N 1
ATOM 2250 C CA . SER A 1 310 ? 9.602 71.807 10.375 1.00 59.77 310 SER A CA 1
ATOM 2251 C C . SER A 1 310 ? 10.739 71.752 9.371 1.00 61.99 310 SER A C 1
ATOM 2252 O O . SER A 1 310 ? 10.798 72.563 8.429 1.00 55.51 310 SER A O 1
ATOM 2255 N N . PRO A 1 311 ? 11.671 70.814 9.525 1.00 63.45 311 PRO A N 1
ATOM 2256 C CA . PRO A 1 311 ? 12.837 70.773 8.644 1.00 60.62 311 PRO A CA 1
ATOM 2257 C C . PRO A 1 311 ? 12.513 70.167 7.283 1.00 56.25 311 PRO A C 1
ATOM 2258 O O . PRO A 1 311 ? 11.432 69.627 7.051 1.00 54.61 311 PRO A O 1
ATOM 2262 N N . ASP A 1 312 ? 13.495 70.243 6.385 1.00 48.34 312 ASP A N 1
ATOM 2263 C CA . ASP A 1 312 ? 13.309 69.928 4.967 1.00 54.62 312 ASP A CA 1
ATOM 2264 C C . ASP A 1 312 ? 13.717 68.482 4.699 1.00 61.79 312 ASP A C 1
ATOM 2265 O O . ASP A 1 312 ? 14.904 68.154 4.659 1.00 59.99 312 ASP A O 1
ATOM 2270 N N . ILE A 1 313 ? 12.722 67.617 4.481 1.00 57.44 313 ILE A N 1
ATOM 2271 C CA . ILE A 1 313 ? 12.982 66.203 4.226 1.00 50.95 313 ILE A CA 1
ATOM 2272 C C . ILE A 1 313 ? 13.653 65.989 2.876 1.00 57.67 313 ILE A C 1
ATOM 2273 O O . ILE A 1 313 ? 14.263 64.940 2.645 1.00 54.92 313 ILE A O 1
ATOM 2278 N N . GLY A 1 314 ? 13.559 66.965 1.972 1.00 56.03 314 GLY A N 1
ATOM 2279 C CA . GLY A 1 314 ? 14.253 66.860 0.703 1.00 52.75 314 GLY A CA 1
ATOM 2280 C C . GLY A 1 314 ? 15.754 66.733 0.844 1.00 53.95 314 GLY A C 1
ATOM 2281 O O . GLY A 1 314 ? 16.408 66.185 -0.049 1.00 48.95 314 GLY A O 1
ATOM 2282 N N . ALA A 1 315 ? 16.312 67.223 1.952 1.00 56.24 315 ALA A N 1
ATOM 2283 C CA . ALA A 1 315 ? 17.743 67.099 2.188 1.00 56.98 315 ALA A CA 1
ATOM 2284 C C . ALA A 1 315 ? 18.159 65.666 2.480 1.00 53.46 315 ALA A C 1
ATOM 2285 O O . ALA A 1 315 ? 19.339 65.336 2.322 1.00 54.64 315 ALA A O 1
ATOM 2287 N N . VAL A 1 316 ? 17.225 64.821 2.912 1.00 51.20 316 VAL A N 1
ATOM 2288 C CA . VAL A 1 316 ? 17.487 63.395 3.083 1.00 50.50 316 VAL A CA 1
ATOM 2289 C C . VAL A 1 316 ? 17.292 62.642 1.774 1.00 50.47 316 VAL A C 1
ATOM 2290 O O . VAL A 1 316 ? 18.104 61.783 1.417 1.00 51.34 316 VAL A O 1
ATOM 2294 N N . LEU A 1 317 ? 16.227 62.978 1.038 1.00 52.65 317 LEU A N 1
ATOM 2295 C CA . LEU A 1 317 ? 15.859 62.241 -0.166 1.00 45.50 317 LEU A CA 1
ATOM 2296 C C . LEU A 1 317 ? 16.864 62.407 -1.298 1.00 49.93 317 LEU A C 1
ATOM 2297 O O . LEU A 1 317 ? 16.961 61.519 -2.153 1.00 54.50 317 LEU A O 1
ATOM 2302 N N . GLN A 1 318 ? 17.612 63.514 -1.326 1.00 52.77 318 GLN A N 1
ATOM 2303 C CA . GLN A 1 318 ? 18.619 63.701 -2.365 1.00 52.20 318 GLN A CA 1
ATOM 2304 C C . GLN A 1 318 ? 19.721 62.651 -2.304 1.00 56.27 318 GLN A C 1
ATOM 2305 O O . GLN A 1 318 ? 20.447 62.478 -3.291 1.00 51.25 318 GLN A O 1
ATOM 2311 N N . PHE A 1 319 ? 19.859 61.949 -1.180 1.00 59.39 319 PHE A N 1
ATOM 2312 C CA . PHE A 1 319 ? 20.816 60.861 -1.034 1.00 53.53 319 PHE A CA 1
ATOM 2313 C C . PHE A 1 319 ? 20.256 59.512 -1.454 1.00 54.85 319 PHE A C 1
ATOM 2314 O O . PHE A 1 319 ? 20.984 58.515 -1.409 1.00 53.27 319 PHE A O 1
ATOM 2322 N N . GLU A 1 320 ? 18.993 59.450 -1.857 1.00 53.29 320 GLU A N 1
ATOM 2323 C CA . GLU A 1 320 ? 18.377 58.167 -2.150 1.00 50.29 320 GLU A CA 1
ATOM 2324 C C . GLU A 1 320 ? 18.911 57.589 -3.452 1.00 57.25 320 GLU A C 1
ATOM 2325 O O . GLU A 1 320 ? 19.070 58.296 -4.450 1.00 58.34 320 GLU A O 1
ATOM 2331 N N . ASP A 1 321 ? 19.196 56.292 -3.430 1.00 62.24 321 ASP A N 1
ATOM 2332 C CA . ASP A 1 321 ? 19.691 55.573 -4.590 1.00 57.40 321 ASP A CA 1
ATOM 2333 C C . ASP A 1 321 ? 18.811 54.350 -4.818 1.00 57.37 321 ASP A C 1
ATOM 2334 O O . ASP A 1 321 ? 17.793 54.155 -4.146 1.00 47.68 321 ASP A O 1
ATOM 2339 N N . ALA A 1 322 ? 19.223 53.512 -5.772 1.00 54.06 322 ALA A N 1
ATOM 2340 C CA . ALA A 1 322 ? 18.349 52.449 -6.259 1.00 55.05 322 ALA A CA 1
ATOM 2341 C C . ALA A 1 322 ? 18.019 51.435 -5.170 1.00 55.42 322 ALA A C 1
ATOM 2342 O O . ALA A 1 322 ? 16.873 50.983 -5.062 1.00 51.00 322 ALA A O 1
ATOM 2344 N N . ASP A 1 323 ? 18.998 51.083 -4.340 1.00 55.70 323 ASP A N 1
ATOM 2345 C CA . ASP A 1 323 ? 18.827 50.020 -3.359 1.00 56.56 323 ASP A CA 1
ATOM 2346 C C . ASP A 1 323 ? 19.104 50.454 -1.926 1.00 55.37 323 ASP A C 1
ATOM 2347 O O . ASP A 1 323 ? 18.987 49.624 -1.017 1.00 60.25 323 ASP A O 1
ATOM 2352 N N . TRP A 1 324 ? 19.452 51.718 -1.695 1.00 60.38 324 TRP A N 1
ATOM 2353 C CA . TRP A 1 324 ? 19.754 52.218 -0.358 1.00 56.59 324 TRP A CA 1
ATOM 2354 C C . TRP A 1 324 ? 19.914 53.729 -0.435 1.00 55.96 324 TRP A C 1
ATOM 2355 O O . TRP A 1 324 ? 19.844 54.329 -1.511 1.00 55.69 324 TRP A O 1
ATOM 2366 N N . PHE A 1 325 ? 20.126 54.339 0.727 1.00 49.35 325 PHE A N 1
ATOM 2367 C CA . PHE A 1 325 ? 20.496 55.742 0.801 1.00 47.95 325 PHE A CA 1
ATOM 2368 C C . PHE A 1 325 ? 22.011 55.875 0.865 1.00 47.14 325 PHE A C 1
ATOM 2369 O O . PHE A 1 325 ? 22.685 55.122 1.574 1.00 52.92 325 PHE A O 1
ATOM 2377 N N . ARG A 1 326 ? 22.544 56.819 0.099 1.00 52.71 326 ARG A N 1
ATOM 2378 C CA . ARG A 1 326 ? 23.970 57.086 0.129 1.00 51.87 326 ARG A CA 1
ATOM 2379 C C . ARG A 1 326 ? 24.331 57.899 1.362 1.00 49.90 326 ARG A C 1
ATOM 2380 O O . ARG A 1 326 ? 23.496 58.591 1.944 1.00 52.27 326 ARG A O 1
ATOM 2388 N N . THR A 1 327 ? 25.590 57.778 1.776 1.00 53.72 327 THR A N 1
ATOM 2389 C CA . THR A 1 327 ? 26.121 58.648 2.815 1.00 51.27 327 THR A CA 1
ATOM 2390 C C . THR A 1 327 ? 26.571 59.982 2.235 1.00 56.39 327 THR A C 1
ATOM 2391 O O . THR A 1 327 ? 26.288 61.039 2.810 1.00 55.89 327 THR A O 1
ATOM 2395 N N . TYR A 1 328 ? 27.256 59.949 1.096 1.00 65.42 328 TYR A N 1
ATOM 2396 C CA . TYR A 1 328 ? 27.662 61.144 0.376 1.00 68.16 328 TYR A CA 1
ATOM 2397 C C . TYR A 1 328 ? 27.013 61.143 -0.998 1.00 70.19 328 TYR A C 1
ATOM 2398 O O . TYR A 1 328 ? 26.827 60.086 -1.608 1.00 73.91 328 TYR A O 1
ATOM 2407 N N . PHE A 1 329 ? 26.676 62.344 -1.469 1.00 74.51 329 PHE A N 1
ATOM 2408 C CA . PHE A 1 329 ? 25.884 62.504 -2.685 1.00 74.83 329 PHE A CA 1
ATOM 2409 C C . PHE A 1 329 ? 26.511 61.778 -3.873 1.00 72.67 329 PHE A C 1
ATOM 2410 O O . PHE A 1 329 ? 25.825 61.068 -4.617 1.00 69.93 329 PHE A O 1
ATOM 2418 N N . HIS A 1 330 ? 27.820 61.932 -4.049 1.00 74.67 330 HIS A N 1
ATOM 2419 C CA . HIS A 1 330 ? 28.545 61.443 -5.216 1.00 81.67 330 HIS A CA 1
ATOM 2420 C C . HIS A 1 330 ? 29.179 60.070 -5.005 1.00 86.28 330 HIS A C 1
ATOM 2421 O O . HIS A 1 330 ? 29.796 59.536 -5.933 1.00 87.81 330 HIS A O 1
ATOM 2428 N N . GLU A 1 331 ? 29.070 59.502 -3.811 1.00 85.08 331 GLU A N 1
ATOM 2429 C CA . GLU A 1 331 ? 29.592 58.179 -3.503 1.00 82.03 331 GLU A CA 1
ATOM 2430 C C . GLU A 1 331 ? 28.480 57.145 -3.602 1.00 72.30 331 GLU A C 1
ATOM 2431 O O . GLU A 1 331 ? 27.299 57.469 -3.498 1.00 72.39 331 GLU A O 1
ATOM 2437 N N . VAL A 1 332 ? 28.868 55.889 -3.794 1.00 65.55 332 VAL A N 1
ATOM 2438 C CA . VAL A 1 332 ? 27.911 54.817 -4.034 1.00 74.64 332 VAL A CA 1
ATOM 2439 C C . VAL A 1 332 ? 27.798 53.874 -2.841 1.00 74.12 332 VAL A C 1
ATOM 2440 O O . VAL A 1 332 ? 26.693 53.470 -2.475 1.00 65.61 332 VAL A O 1
ATOM 2444 N N . GLY A 1 333 ? 28.921 53.540 -2.206 1.00 64.88 333 GLY A N 1
ATOM 2445 C CA . GLY A 1 333 ? 28.943 52.621 -1.088 1.00 64.09 333 GLY A CA 1
ATOM 2446 C C . GLY A 1 333 ? 27.933 52.943 -0.002 1.00 71.62 333 GLY A C 1
ATOM 2447 O O . GLY A 1 333 ? 27.775 54.097 0.411 1.00 67.75 333 GLY A O 1
ATOM 2448 N N . PRO A 1 334 ? 27.218 51.928 0.473 1.00 64.62 334 PRO A N 1
ATOM 2449 C CA . PRO A 1 334 ? 26.192 52.147 1.495 1.00 62.92 334 PRO A CA 1
ATOM 2450 C C . PRO A 1 334 ? 26.741 52.044 2.913 1.00 64.70 334 PRO A C 1
ATOM 2451 O O . PRO A 1 334 ? 27.915 51.758 3.144 1.00 66.92 334 PRO A O 1
ATOM 2455 N N . SER A 1 335 ? 25.844 52.280 3.871 1.00 60.10 335 SER A N 1
ATOM 2456 C CA . SER A 1 335 ? 26.122 52.111 5.291 1.00 50.06 335 SER A CA 1
ATOM 2457 C C . SER A 1 335 ? 24.828 51.739 6.000 1.00 51.68 335 SER A C 1
ATOM 2458 O O . SER A 1 335 ? 23.755 52.222 5.632 1.00 52.97 335 SER A O 1
ATOM 2461 N N . ILE A 1 336 ? 24.934 50.878 7.015 1.00 52.41 336 ILE A N 1
ATOM 2462 C CA . ILE A 1 336 ? 23.740 50.423 7.723 1.00 52.09 336 ILE A CA 1
ATOM 2463 C C . ILE A 1 336 ? 23.137 51.560 8.543 1.00 47.33 336 ILE A C 1
ATOM 2464 O O . ILE A 1 336 ? 21.959 51.904 8.387 1.00 46.38 336 ILE A O 1
ATOM 2469 N N . SER A 1 337 ? 23.935 52.172 9.421 1.00 52.91 337 SER A N 1
ATOM 2470 C CA . SER A 1 337 ? 23.389 53.197 10.309 1.00 55.71 337 SER A CA 1
ATOM 2471 C C . SER A 1 337 ? 22.934 54.434 9.548 1.00 51.88 337 SER A C 1
ATOM 2472 O O . SER A 1 337 ? 21.949 55.064 9.946 1.00 44.75 337 SER A O 1
ATOM 2475 N N . THR A 1 338 ? 23.630 54.799 8.465 1.00 47.77 338 THR A N 1
ATOM 2476 C CA . THR A 1 338 ? 23.117 55.853 7.596 1.00 43.61 338 THR A CA 1
ATOM 2477 C C . THR A 1 338 ? 21.693 55.538 7.166 1.00 49.05 338 THR A C 1
ATOM 2478 O O . THR A 1 338 ? 20.819 56.408 7.205 1.00 52.98 338 THR A O 1
ATOM 2482 N N . ASN A 1 339 ? 21.433 54.284 6.784 1.00 43.36 339 ASN A N 1
ATOM 2483 C CA . ASN A 1 339 ? 20.079 53.902 6.398 1.00 46.51 339 ASN A CA 1
ATOM 2484 C C . ASN A 1 339 ? 19.174 53.725 7.612 1.00 44.75 339 ASN A C 1
ATOM 2485 O O . ASN A 1 339 ? 17.963 53.940 7.508 1.00 50.53 339 ASN A O 1
ATOM 2490 N N . VAL A 1 340 ? 19.729 53.340 8.765 1.00 46.05 340 VAL A N 1
ATOM 2491 C CA . VAL A 1 340 ? 18.926 53.326 9.985 1.00 47.46 340 VAL A CA 1
ATOM 2492 C C . VAL A 1 340 ? 18.543 54.748 10.373 1.00 47.77 340 VAL A C 1
ATOM 2493 O O . VAL A 1 340 ? 17.393 55.019 10.738 1.00 45.13 340 VAL A O 1
ATOM 2497 N N . HIS A 1 341 ? 19.495 55.682 10.294 1.00 47.80 341 HIS A N 1
ATOM 2498 C CA . HIS A 1 341 ? 19.176 57.090 10.522 1.00 50.58 341 HIS A CA 1
ATOM 2499 C C . HIS A 1 341 ? 18.076 57.566 9.577 1.00 50.98 341 HIS A C 1
ATOM 2500 O O . HIS A 1 341 ? 17.144 58.264 9.998 1.00 51.72 341 HIS A O 1
ATOM 2507 N N . VAL A 1 342 ? 18.168 57.195 8.295 1.00 47.80 342 VAL A N 1
ATOM 2508 C CA . VAL A 1 342 ? 17.134 57.559 7.329 1.00 43.36 342 VAL A CA 1
ATOM 2509 C C . VAL A 1 342 ? 15.788 56.991 7.754 1.00 44.42 342 VAL A C 1
ATOM 2510 O O . VAL A 1 342 ? 14.771 57.694 7.749 1.00 50.54 342 VAL A O 1
ATOM 2514 N N . LEU A 1 343 ? 15.759 55.708 8.124 1.00 42.89 343 LEU A N 1
ATOM 2515 C CA . LEU A 1 343 ? 14.523 55.095 8.603 1.00 44.71 343 LEU A CA 1
ATOM 2516 C C . LEU A 1 343 ? 13.942 55.884 9.768 1.00 54.63 343 LEU A C 1
ATOM 2517 O O . LEU A 1 343 ? 12.726 56.092 9.843 1.00 55.74 343 LEU A O 1
ATOM 2522 N N . GLY A 1 344 ? 14.800 56.346 10.680 1.00 52.66 344 GLY A N 1
ATOM 2523 C CA . GLY A 1 344 ? 14.330 57.218 11.744 1.00 45.36 344 GLY A CA 1
ATOM 2524 C C . GLY A 1 344 ? 13.780 58.526 11.209 1.00 49.55 344 GLY A C 1
ATOM 2525 O O . GLY A 1 344 ? 12.718 58.986 11.632 1.00 50.65 344 GLY A O 1
ATOM 2526 N N . ALA A 1 345 ? 14.493 59.135 10.260 1.00 44.41 345 ALA A N 1
ATOM 2527 C CA . ALA A 1 345 ? 14.016 60.381 9.668 1.00 42.70 345 ALA A CA 1
ATOM 2528 C C . ALA A 1 345 ? 12.695 60.174 8.938 1.00 51.00 345 ALA A C 1
ATOM 2529 O O . ALA A 1 345 ? 11.813 61.039 8.980 1.00 55.43 345 ALA A O 1
ATOM 2531 N N . LEU A 1 346 ? 12.534 59.025 8.280 1.00 53.01 346 LEU A N 1
ATOM 2532 C CA . LEU A 1 346 ? 11.292 58.744 7.568 1.00 50.81 346 LEU A CA 1
ATOM 2533 C C . LEU A 1 346 ? 10.133 58.542 8.534 1.00 52.03 346 LEU A C 1
ATOM 2534 O O . LEU A 1 346 ? 9.028 59.044 8.297 1.00 55.55 346 LEU A O 1
ATOM 2539 N N . LYS A 1 347 ? 10.360 57.806 9.625 1.00 51.86 347 LYS A N 1
ATOM 2540 C CA . LYS A 1 347 ? 9.319 57.648 10.636 1.00 54.47 347 LYS A CA 1
ATOM 2541 C C . LYS A 1 347 ? 8.916 58.994 11.218 1.00 52.22 347 LYS A C 1
ATOM 2542 O O . LYS A 1 347 ? 7.724 59.292 11.353 1.00 58.27 347 LYS A O 1
ATOM 2548 N N . GLN A 1 348 ? 9.901 59.827 11.556 1.00 50.59 348 GLN A N 1
ATOM 2549 C CA . GLN A 1 348 ? 9.608 61.135 12.126 1.00 55.51 348 GLN A CA 1
ATOM 2550 C C . GLN A 1 348 ? 8.894 62.036 11.129 1.00 53.73 348 GLN A C 1
ATOM 2551 O O . GLN A 1 348 ? 8.069 62.867 11.527 1.00 51.77 348 GLN A O 1
ATOM 2557 N N . ALA A 1 349 ? 9.191 61.885 9.839 1.00 53.82 349 ALA A N 1
ATOM 2558 C CA . ALA A 1 349 ? 8.518 62.646 8.796 1.00 47.62 349 ALA A CA 1
ATOM 2559 C C . ALA A 1 349 ? 7.099 62.164 8.536 1.00 54.34 349 ALA A C 1
ATOM 2560 O O . ALA A 1 349 ? 6.392 62.782 7.733 1.00 61.50 349 ALA A O 1
ATOM 2562 N N . GLY A 1 350 ? 6.673 61.082 9.181 1.00 46.87 350 GLY A N 1
ATOM 2563 C CA . GLY A 1 350 ? 5.329 60.577 9.003 1.00 42.45 350 GLY A CA 1
ATOM 2564 C C . GLY A 1 350 ? 5.147 59.598 7.869 1.00 47.96 350 GLY A C 1
ATOM 2565 O O . GLY A 1 350 ? 4.045 59.513 7.315 1.00 53.48 350 GLY A O 1
ATOM 2566 N N . TYR A 1 351 ? 6.186 58.851 7.506 1.00 55.57 351 TYR A N 1
ATOM 2567 C CA . TYR A 1 351 ? 6.063 57.890 6.420 1.00 55.82 351 TYR A CA 1
ATOM 2568 C C . TYR A 1 351 ? 5.282 56.661 6.861 1.00 53.69 351 TYR A C 1
ATOM 2569 O O . TYR A 1 351 ? 5.289 56.274 8.032 1.00 45.46 351 TYR A O 1
ATOM 2578 N N . ASP A 1 352 ? 4.596 56.055 5.898 1.00 62.74 352 ASP A N 1
ATOM 2579 C CA . ASP A 1 352 ? 3.837 54.840 6.133 1.00 61.17 352 ASP A CA 1
ATOM 2580 C C . ASP A 1 352 ? 4.772 53.638 6.125 1.00 59.22 352 ASP A C 1
ATOM 2581 O O . ASP A 1 352 ? 5.801 53.633 5.445 1.00 62.17 352 ASP A O 1
ATOM 2586 N N . LYS A 1 353 ? 4.403 52.609 6.894 1.00 64.32 353 LYS A N 1
ATOM 2587 C CA . LYS A 1 353 ? 5.201 51.388 6.928 1.00 65.35 353 LYS A CA 1
ATOM 2588 C C . LYS A 1 353 ? 5.218 50.675 5.583 1.00 70.12 353 LYS A C 1
ATOM 2589 O O . LYS A 1 353 ? 6.128 49.878 5.326 1.00 64.62 353 LYS A O 1
ATOM 2595 N N . CYS A 1 354 ? 4.241 50.947 4.723 1.00 74.10 354 CYS A N 1
ATOM 2596 C CA . CYS A 1 354 ? 4.165 50.342 3.404 1.00 63.88 354 CYS A CA 1
ATOM 2597 C C . CYS A 1 354 ? 4.856 51.168 2.329 1.00 63.85 354 CYS A C 1
ATOM 2598 O O . CYS A 1 354 ? 4.847 50.762 1.163 1.00 71.31 354 CYS A O 1
ATOM 2601 N N . HIS A 1 355 ? 5.455 52.303 2.679 1.00 60.53 355 HIS A N 1
ATOM 2602 C CA . HIS A 1 355 ? 5.974 53.197 1.655 1.00 61.54 355 HIS A CA 1
ATOM 2603 C C . HIS A 1 355 ? 7.202 52.593 0.977 1.00 67.00 355 HIS A C 1
ATOM 2604 O O . HIS A 1 355 ? 8.030 51.956 1.639 1.00 64.01 355 HIS A O 1
ATOM 2611 N N . PRO A 1 356 ? 7.346 52.767 -0.339 1.00 69.44 356 PRO A N 1
ATOM 2612 C CA . PRO A 1 356 ? 8.525 52.230 -1.038 1.00 66.55 356 PRO A CA 1
ATOM 2613 C C . PRO A 1 356 ? 9.856 52.660 -0.442 1.00 62.36 356 PRO A C 1
ATOM 2614 O O . PRO A 1 356 ? 10.822 51.889 -0.495 1.00 68.18 356 PRO A O 1
ATOM 2618 N N . ARG A 1 357 ? 9.940 53.864 0.130 1.00 60.94 357 ARG A N 1
ATOM 2619 C CA . ARG A 1 357 ? 11.191 54.294 0.747 1.00 59.91 357 ARG A CA 1
ATOM 2620 C C . ARG A 1 357 ? 11.433 53.577 2.069 1.00 58.83 357 ARG A C 1
ATOM 2621 O O . ARG A 1 357 ? 12.571 53.212 2.386 1.00 52.29 357 ARG A O 1
ATOM 2629 N N . VAL A 1 358 ? 10.375 53.369 2.854 1.00 57.60 358 VAL A N 1
ATOM 2630 C CA . VAL A 1 358 ? 10.504 52.597 4.086 1.00 55.15 358 VAL A CA 1
ATOM 2631 C C . VAL A 1 358 ? 10.864 51.150 3.772 1.00 51.91 358 VAL A C 1
ATOM 2632 O O . VAL A 1 358 ? 11.752 50.566 4.403 1.00 52.54 358 VAL A O 1
ATOM 2636 N N . ARG A 1 359 ? 10.191 50.552 2.784 1.00 56.86 359 ARG A N 1
ATOM 2637 C CA . ARG A 1 359 ? 10.451 49.155 2.450 1.00 49.57 359 ARG A CA 1
ATOM 2638 C C . ARG A 1 359 ? 11.846 48.968 1.868 1.00 48.20 359 ARG A C 1
ATOM 2639 O O . ARG A 1 359 ? 12.551 48.019 2.228 1.00 48.63 359 ARG A O 1
ATOM 2647 N N . LYS A 1 360 ? 12.267 49.866 0.976 1.00 49.25 360 LYS A N 1
ATOM 2648 C CA . LYS A 1 360 ? 13.607 49.763 0.405 1.00 50.31 360 LYS A CA 1
ATOM 2649 C C . LYS A 1 360 ? 14.679 49.827 1.486 1.00 57.38 360 LYS A C 1
ATOM 2650 O O . LYS A 1 360 ? 15.673 49.093 1.429 1.00 56.76 360 LYS A O 1
ATOM 2656 N N . VAL A 1 361 ? 14.488 50.689 2.488 1.00 54.86 361 VAL A N 1
ATOM 2657 C CA . VAL A 1 361 ? 15.465 50.798 3.567 1.00 51.52 361 VAL A CA 1
ATOM 2658 C C . VAL A 1 361 ? 15.478 49.525 4.406 1.00 52.94 361 VAL A C 1
ATOM 2659 O O . VAL A 1 361 ? 16.545 49.013 4.766 1.00 48.86 361 VAL A O 1
ATOM 2663 N N . LEU A 1 362 ? 14.296 48.989 4.720 1.00 47.60 362 LEU A N 1
ATOM 2664 C CA . LEU A 1 362 ? 14.224 47.749 5.488 1.00 46.75 362 LEU A CA 1
ATOM 2665 C C . LEU A 1 362 ? 14.834 46.584 4.718 1.00 47.06 362 LEU A C 1
ATOM 2666 O O . LEU A 1 362 ? 15.566 45.769 5.288 1.00 44.57 362 LEU A O 1
ATOM 2671 N N . GLU A 1 363 ? 14.541 46.491 3.420 1.00 53.34 363 GLU A N 1
ATOM 2672 C CA . GLU A 1 363 ? 15.140 45.447 2.594 1.00 51.34 363 GLU A CA 1
ATOM 2673 C C . GLU A 1 363 ? 16.659 45.514 2.639 1.00 49.23 363 GLU A C 1
ATOM 2674 O O . GLU A 1 363 ? 17.330 44.483 2.752 1.00 58.95 363 GLU A O 1
ATOM 2680 N N . PHE A 1 364 ? 17.218 46.722 2.560 1.00 49.25 364 PHE A N 1
ATOM 2681 C CA . PHE A 1 364 ? 18.666 46.872 2.660 1.00 43.71 364 PHE A CA 1
ATOM 2682 C C . PHE A 1 364 ? 19.172 46.406 4.019 1.00 49.66 364 PHE A C 1
ATOM 2683 O O . PHE A 1 364 ? 20.187 45.705 4.113 1.00 53.92 364 PHE A O 1
ATOM 2691 N N . ILE A 1 365 ? 18.471 46.792 5.087 1.00 52.38 365 ILE A N 1
ATOM 2692 C CA . ILE A 1 365 ? 18.917 46.466 6.440 1.00 49.17 365 ILE A CA 1
ATOM 2693 C C . ILE A 1 365 ? 18.828 44.964 6.681 1.00 50.04 365 ILE A C 1
ATOM 2694 O O . ILE A 1 365 ? 19.776 44.335 7.165 1.00 49.93 365 ILE A O 1
ATOM 2699 N N . ARG A 1 366 ? 17.686 44.369 6.332 1.00 49.46 366 ARG A N 1
ATOM 2700 C CA . ARG A 1 366 ? 17.482 42.936 6.532 1.00 52.43 366 ARG A CA 1
ATOM 2701 C C . ARG A 1 366 ? 18.538 42.110 5.805 1.00 51.91 366 ARG A C 1
ATOM 2702 O O . ARG A 1 366 ? 19.138 41.201 6.392 1.00 47.12 366 ARG A O 1
ATOM 2710 N N . SER A 1 367 ? 18.781 42.417 4.528 1.00 51.23 367 SER A N 1
ATOM 2711 C CA . SER A 1 367 ? 19.712 41.656 3.701 1.00 53.94 367 SER A CA 1
ATOM 2712 C C . SER A 1 367 ? 21.169 41.858 4.097 1.00 54.89 367 SER A C 1
ATOM 2713 O O . SER A 1 367 ? 22.036 41.144 3.584 1.00 49.63 367 SER A O 1
ATOM 2716 N N . SER A 1 368 ? 21.461 42.811 4.980 1.00 57.33 368 SER A N 1
ATOM 2717 C CA . SER A 1 368 ? 22.823 43.060 5.432 1.00 53.21 368 SER A CA 1
ATOM 2718 C C . SER A 1 368 ? 23.008 42.748 6.910 1.00 54.43 368 SER A C 1
ATOM 2719 O O . SER A 1 368 ? 24.036 43.121 7.490 1.00 49.79 368 SER A O 1
ATOM 2722 N N . LYS A 1 369 ? 22.036 42.086 7.534 1.00 51.17 369 LYS A N 1
ATOM 2723 C CA . LYS A 1 369 ? 22.207 41.588 8.890 1.00 51.94 369 LYS A CA 1
ATOM 2724 C C . LYS A 1 369 ? 23.351 40.582 8.945 1.00 64.90 369 LYS A C 1
ATOM 2725 O O . LYS A 1 369 ? 23.580 39.819 8.004 1.00 66.02 369 LYS A O 1
ATOM 2731 N N . GLU A 1 370 ? 24.086 40.599 10.055 1.00 68.97 370 GLU A N 1
ATOM 2732 C CA . GLU A 1 370 ? 25.083 39.570 10.291 1.00 66.77 370 GLU A CA 1
ATOM 2733 C C . GLU A 1 370 ? 24.405 38.204 10.345 1.00 61.15 370 GLU A C 1
ATOM 2734 O O . GLU A 1 370 ? 23.276 38.080 10.833 1.00 64.84 370 GLU A O 1
ATOM 2740 N N . PRO A 1 371 ? 25.046 37.162 9.826 1.00 60.42 371 PRO A N 1
ATOM 2741 C CA . PRO A 1 371 ? 24.439 35.832 9.880 1.00 64.39 371 PRO A CA 1
ATOM 2742 C C . PRO A 1 371 ? 24.421 35.299 11.304 1.00 62.65 371 PRO A C 1
ATOM 2743 O O . PRO A 1 371 ? 25.331 35.562 12.094 1.00 65.51 371 PRO A O 1
ATOM 2747 N N . GLY A 1 372 ? 23.371 34.548 11.628 1.00 63.30 372 GLY A N 1
ATOM 2748 C CA . GLY A 1 372 ? 23.239 33.974 12.954 1.00 60.67 372 GLY A CA 1
ATOM 2749 C C . GLY A 1 372 ? 22.801 34.967 14.012 1.00 64.98 372 GLY A C 1
ATOM 2750 O O . GLY A 1 372 ? 21.805 34.746 14.707 1.00 65.20 372 GLY A O 1
ATOM 2751 N N . ARG A 1 373 ? 23.539 36.065 14.146 1.00 65.47 373 ARG A N 1
ATOM 2752 C CA . ARG A 1 373 ? 23.206 37.094 15.116 1.00 62.88 373 ARG A CA 1
ATOM 2753 C C . ARG A 1 373 ? 22.078 37.984 14.608 1.00 64.66 373 ARG A C 1
ATOM 2754 O O . ARG A 1 373 ? 21.826 38.091 13.406 1.00 66.38 373 ARG A O 1
ATOM 2762 N N . PHE A 1 374 ? 21.402 38.630 15.553 1.00 62.28 374 PHE A N 1
ATOM 2763 C CA . PHE A 1 374 ? 20.441 39.692 15.259 1.00 58.27 374 PHE A CA 1
ATOM 2764 C C . PHE A 1 374 ? 21.072 41.056 15.531 1.00 50.98 374 PHE A C 1
ATOM 2765 O O . PHE A 1 374 ? 20.586 41.854 16.330 1.00 52.34 374 PHE A O 1
ATOM 2773 N N . CYS A 1 375 ? 22.193 41.306 14.858 1.00 54.54 375 CYS A N 1
ATOM 2774 C CA . CYS A 1 375 ? 22.929 42.546 15.047 1.00 47.99 375 CYS A CA 1
ATOM 2775 C C . CYS A 1 375 ? 23.482 43.010 13.708 1.00 54.75 375 CYS A C 1
ATOM 2776 O O . CYS A 1 375 ? 23.486 42.272 12.720 1.00 64.76 375 CYS A O 1
ATOM 2779 N N . TRP A 1 376 ? 23.932 44.262 13.689 1.00 54.35 376 TRP A N 1
ATOM 2780 C CA . TRP A 1 376 ? 24.419 44.916 12.486 1.00 53.91 376 TRP A CA 1
ATOM 2781 C C . TRP A 1 376 ? 25.744 45.600 12.779 1.00 61.58 376 TRP A C 1
ATOM 2782 O O . TRP A 1 376 ? 25.913 46.225 13.829 1.00 59.68 376 TRP A O 1
ATOM 2793 N N . ARG A 1 377 ? 26.686 45.460 11.855 1.00 60.38 377 ARG A N 1
ATOM 2794 C CA . ARG A 1 377 ? 27.975 46.132 11.933 1.00 58.27 377 ARG A CA 1
ATOM 2795 C C . ARG A 1 377 ? 28.011 47.185 10.837 1.00 68.33 377 ARG A C 1
ATOM 2796 O O . ARG A 1 377 ? 27.857 46.859 9.656 1.00 71.07 377 ARG A O 1
ATOM 2804 N N . ASP A 1 378 ? 28.194 48.444 11.229 1.00 65.16 378 ASP A N 1
ATOM 2805 C CA . ASP A 1 378 ? 27.904 49.549 10.327 1.00 61.44 378 ASP A CA 1
ATOM 2806 C C . ASP A 1 378 ? 29.133 50.108 9.622 1.00 58.86 378 ASP A C 1
ATOM 2807 O O . ASP A 1 378 ? 29.000 50.653 8.515 1.00 58.62 378 ASP A O 1
ATOM 2812 N N . LYS A 1 379 ? 30.312 50.013 10.244 1.00 51.89 379 LYS A N 1
ATOM 2813 C CA . LYS A 1 379 ? 31.556 50.521 9.663 1.00 56.38 379 LYS A CA 1
ATOM 2814 C C . LYS A 1 379 ? 31.534 52.052 9.590 1.00 49.08 379 LYS A C 1
ATOM 2815 O O . LYS A 1 379 ? 32.024 52.663 8.640 1.00 52.85 379 LYS A O 1
ATOM 2821 N N . TRP A 1 380 ? 30.937 52.654 10.616 1.00 48.39 380 TRP A N 1
ATOM 2822 C CA . TRP A 1 380 ? 30.918 54.080 10.914 1.00 37.29 380 TRP A CA 1
ATOM 2823 C C . TRP A 1 380 ? 31.013 54.129 12.429 1.00 44.67 380 TRP A C 1
ATOM 2824 O O . TRP A 1 380 ? 31.396 55.139 13.030 1.00 39.13 380 TRP A O 1
ATOM 2835 N N . HIS A 1 381 ? 30.684 52.985 13.026 1.00 40.16 381 HIS A N 1
ATOM 2836 C CA . HIS A 1 381 ? 30.839 52.671 14.436 1.00 29.96 381 HIS A CA 1
ATOM 2837 C C . HIS A 1 381 ? 31.186 51.190 14.516 1.00 32.71 381 HIS A C 1
ATOM 2838 O O . HIS A 1 381 ? 30.622 50.385 13.771 1.00 36.22 381 HIS A O 1
ATOM 2845 N N . ARG A 1 382 ? 32.118 50.835 15.405 1.00 38.43 382 ARG A N 1
ATOM 2846 C CA . ARG A 1 382 ? 32.571 49.448 15.492 1.00 31.26 382 ARG A CA 1
ATOM 2847 C C . ARG A 1 382 ? 31.582 48.552 16.220 1.00 29.92 382 ARG A C 1
ATOM 2848 O O . ARG A 1 382 ? 31.524 47.349 15.946 1.00 37.66 382 ARG A O 1
ATOM 2856 N N . SER A 1 383 ? 30.814 49.105 17.148 1.00 30.86 383 SER A N 1
ATOM 2857 C CA . SER A 1 383 ? 29.921 48.302 17.972 1.00 29.52 383 SER A CA 1
ATOM 2858 C C . SER A 1 383 ? 28.640 47.954 17.230 1.00 30.58 383 SER A C 1
ATOM 2859 O O . SER A 1 383 ? 27.999 48.817 16.623 1.00 36.80 383 SER A O 1
ATOM 2862 N N . ALA A 1 384 ? 28.265 46.677 17.288 1.00 29.85 384 ALA A N 1
ATOM 2863 C CA . ALA A 1 384 ? 26.961 46.263 16.793 1.00 30.94 384 ALA A CA 1
ATOM 2864 C C . ALA A 1 384 ? 25.817 46.784 17.654 1.00 31.84 384 ALA A C 1
ATOM 2865 O O . ALA A 1 384 ? 24.679 46.844 17.175 1.00 34.56 384 ALA A O 1
ATOM 2867 N N . TYR A 1 385 ? 26.096 47.168 18.901 1.00 33.72 385 TYR A N 1
ATOM 2868 C CA . TYR A 1 385 ? 25.058 47.686 19.784 1.00 30.56 385 TYR A CA 1
ATOM 2869 C C . TYR A 1 385 ? 24.611 49.079 19.385 1.00 29.86 385 TYR A C 1
ATOM 2870 O O . TYR A 1 385 ? 23.435 49.413 19.546 1.00 34.83 385 TYR A O 1
ATOM 2879 N N . TYR A 1 386 ? 25.525 49.897 18.869 1.00 24.85 386 TYR A N 1
ATOM 2880 C CA . TYR A 1 386 ? 25.130 51.198 18.347 1.00 25.22 386 TYR A CA 1
ATOM 2881 C C . TYR A 1 386 ? 24.059 51.048 17.275 1.00 33.32 386 TYR A C 1
ATOM 2882 O O . TYR A 1 386 ? 22.965 51.612 17.386 1.00 40.78 386 TYR A O 1
ATOM 2891 N N . THR A 1 387 ? 24.355 50.267 16.236 1.00 38.83 387 THR A N 1
ATOM 2892 C CA . THR A 1 387 ? 23.433 50.121 15.114 1.00 35.21 387 THR A CA 1
ATOM 2893 C C . THR A 1 387 ? 22.181 49.345 15.513 1.00 34.50 387 THR A C 1
ATOM 2894 O O . THR A 1 387 ? 21.065 49.727 15.143 1.00 34.08 387 THR A O 1
ATOM 2898 N N . THR A 1 388 ? 22.344 48.255 16.269 1.00 33.45 388 THR A N 1
ATOM 2899 C CA . THR A 1 388 ? 21.193 47.451 16.672 1.00 36.15 388 THR A CA 1
ATOM 2900 C C . THR A 1 388 ? 20.256 48.243 17.576 1.00 37.48 388 THR A C 1
ATOM 2901 O O . THR A 1 388 ? 19.035 48.205 17.395 1.00 41.98 388 THR A O 1
ATOM 2905 N N . ALA A 1 389 ? 20.806 48.980 18.545 1.00 38.35 389 ALA A N 1
ATOM 2906 C CA . ALA A 1 389 ? 19.956 49.778 19.425 1.00 39.30 389 ALA A CA 1
ATOM 2907 C C . ALA A 1 389 ? 19.191 50.833 18.643 1.00 35.07 389 ALA A C 1
ATOM 2908 O O . ALA A 1 389 ? 17.986 51.014 18.847 1.00 34.88 389 ALA A O 1
ATOM 2910 N N . HIS A 1 390 ? 19.870 51.531 17.733 1.00 32.37 390 HIS A N 1
ATOM 2911 C CA . HIS A 1 390 ? 19.206 52.585 16.975 1.00 37.48 390 HIS A CA 1
ATOM 2912 C C . HIS A 1 390 ? 18.266 52.018 15.921 1.00 41.56 390 HIS A C 1
ATOM 2913 O O . HIS A 1 390 ? 17.295 52.681 15.536 1.00 37.45 390 HIS A O 1
ATOM 2920 N N . LEU A 1 391 ? 18.537 50.805 15.438 1.00 41.41 391 LEU A N 1
ATOM 2921 C CA . LEU A 1 391 ? 17.588 50.152 14.543 1.00 40.53 391 LEU A CA 1
ATOM 2922 C C . LEU A 1 391 ? 16.273 49.868 15.256 1.00 37.65 391 LEU A C 1
ATOM 2923 O O . LEU A 1 391 ? 15.195 50.098 14.695 1.00 43.45 391 LEU A O 1
ATOM 2928 N N . ILE A 1 392 ? 16.345 49.379 16.498 1.00 30.52 392 ILE A N 1
ATOM 2929 C CA . ILE A 1 392 ? 15.143 49.115 17.286 1.00 36.46 392 ILE A CA 1
ATOM 2930 C C . ILE A 1 392 ? 14.317 50.385 17.443 1.00 46.87 392 ILE A C 1
ATOM 2931 O O . ILE A 1 392 ? 13.094 50.377 17.255 1.00 48.96 392 ILE A O 1
ATOM 2936 N N . CYS A 1 393 ? 14.972 51.499 17.775 1.00 44.20 393 CYS A N 1
ATOM 2937 C CA . CYS A 1 393 ? 14.254 52.765 17.893 1.00 40.54 393 CYS A CA 1
ATOM 2938 C C . CYS A 1 393 ? 13.699 53.219 16.548 1.00 39.53 393 CYS A C 1
ATOM 2939 O O . CYS A 1 393 ? 12.618 53.816 16.488 1.00 41.66 393 CYS A O 1
ATOM 2942 N N . ALA A 1 394 ? 14.412 52.931 15.458 1.00 43.41 394 ALA A N 1
ATOM 2943 C CA . ALA A 1 394 ? 14.005 53.433 14.149 1.00 40.60 394 ALA A CA 1
ATOM 2944 C C . ALA A 1 394 ? 12.913 52.591 13.498 1.00 44.76 394 ALA A C 1
ATOM 2945 O O . ALA A 1 394 ? 12.095 53.132 12.745 1.00 44.82 394 ALA A O 1
ATOM 2947 N N . ALA A 1 395 ? 12.878 51.287 13.762 1.00 51.33 395 ALA A N 1
ATOM 2948 C CA . ALA A 1 395 ? 11.970 50.383 13.069 1.00 57.03 395 ALA A CA 1
ATOM 2949 C C . ALA A 1 395 ? 10.639 50.186 13.785 1.00 58.85 395 ALA A C 1
ATOM 2950 O O . ALA A 1 395 ? 9.795 49.432 13.286 1.00 56.07 395 ALA A O 1
ATOM 2952 N N . SER A 1 396 ? 10.430 50.835 14.930 1.00 63.07 396 SER A N 1
ATOM 2953 C CA . SER A 1 396 ? 9.165 50.705 15.645 1.00 54.47 396 SER A CA 1
ATOM 2954 C C . SER A 1 396 ? 8.006 51.141 14.763 1.00 59.77 396 SER A C 1
ATOM 2955 O O . SER A 1 396 ? 8.086 52.154 14.065 1.00 59.09 396 SER A O 1
ATOM 2958 N N . ASN A 1 397 ? 6.938 50.343 14.770 1.00 58.43 397 ASN A N 1
ATOM 2959 C CA . ASN A 1 397 ? 5.755 50.488 13.923 1.00 60.43 397 ASN A CA 1
ATOM 2960 C C . ASN A 1 397 ? 6.039 50.205 12.451 1.00 56.13 397 ASN A C 1
ATOM 2961 O O . ASN A 1 397 ? 5.134 50.358 11.624 1.00 62.27 397 ASN A O 1
ATOM 2966 N N . TYR A 1 398 ? 7.258 49.802 12.093 1.00 56.35 398 TYR A N 1
ATOM 2967 C CA . TYR A 1 398 ? 7.593 49.380 10.738 1.00 55.14 398 TYR A CA 1
ATOM 2968 C C . TYR A 1 398 ? 7.827 47.881 10.637 1.00 58.90 398 TYR A C 1
ATOM 2969 O O . TYR A 1 398 ? 7.269 47.220 9.754 1.00 56.34 398 TYR A O 1
ATOM 2978 N N . ASP A 1 399 ? 8.650 47.322 11.531 1.00 54.15 399 ASP A N 1
ATOM 2979 C CA . ASP A 1 399 ? 8.992 45.898 11.529 1.00 56.04 399 ASP A CA 1
ATOM 2980 C C . ASP A 1 399 ? 9.250 45.503 12.987 1.00 49.56 399 ASP A C 1
ATOM 2981 O O . ASP A 1 399 ? 10.385 45.296 13.421 1.00 52.97 399 ASP A O 1
ATOM 2986 N N . ASP A 1 400 ? 8.163 45.395 13.752 1.00 46.74 400 ASP A N 1
ATOM 2987 C CA . ASP A 1 400 ? 8.275 45.019 15.155 1.00 46.48 400 ASP A CA 1
ATOM 2988 C C . ASP A 1 400 ? 8.792 43.595 15.333 1.00 47.94 400 ASP A C 1
ATOM 2989 O O . ASP A 1 400 ? 9.343 43.275 16.393 1.00 47.08 400 ASP A O 1
ATOM 2994 N N . ALA A 1 401 ? 8.630 42.735 14.326 1.00 60.93 401 ALA A N 1
ATOM 2995 C CA . ALA A 1 401 ? 9.222 41.403 14.401 1.00 56.71 401 ALA A CA 1
ATOM 2996 C C . ALA A 1 401 ? 10.740 41.485 14.429 1.00 53.88 401 ALA A C 1
ATOM 2997 O O . ALA A 1 401 ? 11.392 40.803 15.228 1.00 48.56 401 ALA A O 1
ATOM 2999 N N . LEU A 1 402 ? 11.314 42.330 13.572 1.00 50.42 402 LEU A N 1
ATOM 3000 C CA . LEU A 1 402 ? 12.759 42.528 13.567 1.00 47.39 402 LEU A CA 1
ATOM 3001 C C . LEU A 1 402 ? 13.238 43.096 14.894 1.00 52.87 402 LEU A C 1
ATOM 3002 O O . LEU A 1 402 ? 14.287 42.692 15.410 1.00 52.66 402 LEU A O 1
ATOM 3007 N N . CYS A 1 403 ? 12.473 44.019 15.471 1.00 47.46 403 CYS A N 1
ATOM 3008 C CA . CYS A 1 403 ? 12.893 44.642 16.718 1.00 42.99 403 CYS A CA 1
ATOM 3009 C C . CYS A 1 403 ? 12.834 43.662 17.875 1.00 49.07 403 CYS A C 1
ATOM 3010 O O . CYS A 1 403 ? 13.714 43.665 18.742 1.00 54.22 403 CYS A O 1
ATOM 3013 N N . SER A 1 404 ? 11.823 42.797 17.895 1.00 51.01 404 SER A N 1
ATOM 3014 C CA . SER A 1 404 ? 11.770 41.769 18.925 1.00 46.52 404 SER A CA 1
ATOM 3015 C C . SER A 1 404 ? 13.010 40.886 18.874 1.00 47.48 404 SER A C 1
ATOM 3016 O O . SER A 1 404 ? 13.632 40.616 19.908 1.00 47.75 404 SER A O 1
ATOM 3019 N N . ASP A 1 405 ? 13.407 40.458 17.673 1.00 54.09 405 ASP A N 1
ATOM 3020 C CA . ASP A 1 405 ? 14.604 39.632 17.539 1.00 51.99 405 ASP A CA 1
ATOM 3021 C C . ASP A 1 405 ? 15.858 40.399 17.945 1.00 48.62 405 ASP A C 1
ATOM 3022 O O . ASP A 1 405 ? 16.759 39.839 18.583 1.00 45.92 405 ASP A O 1
ATOM 3027 N N . ALA A 1 406 ? 15.936 41.681 17.586 1.00 46.58 406 ALA A N 1
ATOM 3028 C CA . ALA A 1 406 ? 17.081 42.486 17.996 1.00 38.79 406 ALA A CA 1
ATOM 3029 C C . ALA A 1 406 ? 17.139 42.623 19.511 1.00 40.57 406 ALA A C 1
ATOM 3030 O O . ALA A 1 406 ? 18.217 42.539 20.109 1.00 38.20 406 ALA A O 1
ATOM 3032 N N . ILE A 1 407 ? 15.982 42.817 20.152 1.00 37.96 407 ILE A N 1
ATOM 3033 C CA . ILE A 1 407 ? 15.931 42.877 21.611 1.00 37.46 407 ILE A CA 1
ATOM 3034 C C . ILE A 1 407 ? 16.370 41.550 22.212 1.00 37.51 407 ILE A C 1
ATOM 3035 O O . ILE A 1 407 ? 17.128 41.513 23.189 1.00 40.54 407 ILE A O 1
ATOM 3040 N N . GLY A 1 408 ? 15.896 40.441 21.642 1.00 37.94 408 GLY A N 1
ATOM 3041 C CA . GLY A 1 408 ? 16.304 39.135 22.135 1.00 38.02 408 GLY A CA 1
ATOM 3042 C C . GLY A 1 408 ? 17.810 38.962 22.132 1.00 36.37 408 GLY A C 1
ATOM 3043 O O . GLY A 1 408 ? 18.384 38.396 23.066 1.00 33.60 408 GLY A O 1
ATOM 3044 N N . TRP A 1 409 ? 18.472 39.466 21.091 1.00 34.43 409 TRP A N 1
ATOM 3045 C CA . TRP A 1 409 ? 19.928 39.394 21.032 1.00 32.80 409 TRP A CA 1
ATOM 3046 C C . TRP A 1 409 ? 20.574 40.261 22.110 1.00 37.92 409 TRP A C 1
ATOM 3047 O O . TRP A 1 409 ? 21.563 39.857 22.734 1.00 33.93 409 TRP A O 1
ATOM 3058 N N . ILE A 1 410 ? 20.027 41.458 22.340 1.00 34.92 410 ILE A N 1
ATOM 3059 C CA . ILE A 1 410 ? 20.548 42.338 23.386 1.00 33.24 410 ILE A CA 1
ATOM 3060 C C . ILE A 1 410 ? 20.405 41.684 24.754 1.00 37.60 410 ILE A C 1
ATOM 3061 O O . ILE A 1 410 ? 21.354 41.651 25.548 1.00 35.96 410 ILE A O 1
ATOM 3066 N N . LEU A 1 411 ? 19.217 41.157 25.052 1.00 35.39 411 LEU A N 1
ATOM 3067 C CA . LEU A 1 411 ? 18.990 40.498 26.335 1.00 37.42 411 LEU A CA 1
ATOM 3068 C C . LEU A 1 411 ? 19.879 39.272 26.504 1.00 33.97 411 LEU A C 1
ATOM 3069 O O . LEU A 1 411 ? 20.368 39.001 27.606 1.00 39.07 411 LEU A O 1
ATOM 3074 N N . ASN A 1 412 ? 20.099 38.522 25.424 1.00 38.06 412 ASN A N 1
ATOM 3075 C CA . ASN A 1 412 ? 20.865 37.285 25.526 1.00 40.15 412 ASN A CA 1
ATOM 3076 C C . ASN A 1 412 ? 22.346 37.551 25.756 1.00 35.48 412 ASN A C 1
ATOM 3077 O O . ASN A 1 412 ? 23.035 36.726 26.363 1.00 43.95 412 ASN A O 1
ATOM 3082 N N . THR A 1 413 ? 22.851 38.687 25.289 1.00 33.79 413 THR A N 1
ATOM 3083 C CA . THR A 1 413 ? 24.263 39.018 25.397 1.00 32.01 413 THR A CA 1
ATOM 3084 C C . THR A 1 413 ? 24.574 39.926 26.579 1.00 37.82 413 THR A C 1
ATOM 3085 O O . THR A 1 413 ? 25.687 40.455 26.658 1.00 41.72 413 THR A O 1
ATOM 3089 N N . GLN A 1 414 ? 23.624 40.131 27.490 1.00 37.53 414 GLN A N 1
ATOM 3090 C CA . GLN A 1 414 ? 23.899 40.933 28.675 1.00 33.46 414 GLN A CA 1
ATOM 3091 C C . GLN A 1 414 ? 24.807 40.171 29.630 1.00 31.36 414 GLN A C 1
ATOM 3092 O O . GLN A 1 414 ? 24.629 38.974 29.859 1.00 32.14 414 GLN A O 1
ATOM 3098 N N . ARG A 1 415 ? 25.788 40.875 30.186 1.00 35.03 415 ARG A N 1
ATOM 3099 C CA . ARG A 1 415 ? 26.813 40.249 31.004 1.00 33.08 415 ARG A CA 1
ATOM 3100 C C . ARG A 1 415 ? 26.323 40.041 32.432 1.00 25.50 415 ARG A C 1
ATOM 3101 O O . ARG A 1 415 ? 25.348 40.663 32.859 1.00 27.59 415 ARG A O 1
ATOM 3109 N N . PRO A 1 416 ? 26.967 39.146 33.185 1.00 27.12 416 PRO A N 1
ATOM 3110 C CA . PRO A 1 416 ? 26.523 38.886 34.564 1.00 31.16 416 PRO A CA 1
ATOM 3111 C C . PRO A 1 416 ? 26.403 40.125 35.442 1.00 31.59 416 PRO A C 1
ATOM 3112 O O . PRO A 1 416 ? 25.524 40.163 36.313 1.00 42.49 416 PRO A O 1
ATOM 3116 N N . ASP A 1 417 ? 27.245 41.138 35.242 1.00 26.59 417 ASP A N 1
ATOM 3117 C CA . ASP A 1 417 ? 27.188 42.355 36.043 1.00 24.66 417 ASP A CA 1
ATOM 3118 C C . ASP A 1 417 ? 26.202 43.385 35.501 1.00 24.83 417 ASP A C 1
ATOM 3119 O O . ASP A 1 417 ? 26.120 44.491 36.049 1.00 27.98 417 ASP A O 1
ATOM 3124 N N . GLY A 1 418 ? 25.457 43.053 34.447 1.00 26.28 418 GLY A N 1
ATOM 3125 C CA . GLY A 1 418 ? 24.474 43.946 33.875 1.00 24.05 418 GLY A CA 1
ATOM 3126 C C . GLY A 1 418 ? 24.940 44.717 32.661 1.00 26.29 418 GLY A C 1
ATOM 3127 O O . GLY A 1 418 ? 24.116 45.383 32.020 1.00 27.63 418 GLY A O 1
ATOM 3128 N N . SER A 1 419 ? 26.219 44.633 32.314 1.00 26.56 419 SER A N 1
ATOM 3129 C CA . SER A 1 419 ? 26.799 45.446 31.257 1.00 27.33 419 SER A CA 1
ATOM 3130 C C . SER A 1 419 ? 26.776 44.727 29.908 1.00 32.96 419 SER A C 1
ATOM 3131 O O . SER A 1 419 ? 26.451 43.543 29.808 1.00 29.71 419 SER A O 1
ATOM 3134 N N . TRP A 1 420 ? 27.118 45.479 28.856 1.00 32.27 420 TRP A N 1
ATOM 3135 C CA . TRP A 1 420 ? 27.255 44.950 27.505 1.00 30.60 420 TRP A CA 1
ATOM 3136 C C . TRP A 1 420 ? 28.606 45.333 26.921 1.00 34.99 420 TRP A C 1
ATOM 3137 O O . TRP A 1 420 ? 29.167 46.382 27.245 1.00 37.69 420 TRP A O 1
ATOM 3148 N N . GLY A 1 421 ? 29.111 44.475 26.041 1.00 35.04 421 GLY A N 1
ATOM 3149 C CA . GLY A 1 421 ? 30.331 44.752 25.308 1.00 30.66 421 GLY A CA 1
ATOM 3150 C C . GLY A 1 421 ? 30.400 43.853 24.099 1.00 31.71 421 GLY A C 1
ATOM 3151 O O . GLY A 1 421 ? 29.969 42.698 24.145 1.00 45.05 421 GLY A O 1
ATOM 3152 N N . PHE A 1 422 ? 30.930 44.388 23.002 1.00 33.34 422 PHE A N 1
ATOM 3153 C CA . PHE A 1 422 ? 30.963 43.665 21.738 1.00 35.41 422 PHE A CA 1
ATOM 3154 C C . PHE A 1 422 ? 32.358 43.196 21.340 1.00 40.07 422 PHE A C 1
ATOM 3155 O O . PHE A 1 422 ? 32.498 42.540 20.303 1.00 43.88 422 PHE A O 1
ATOM 3163 N N . PHE A 1 423 ? 33.390 43.487 22.134 1.00 44.88 423 PHE A N 1
ATOM 3164 C CA . PHE A 1 423 ? 34.760 43.160 21.759 1.00 39.66 423 PHE A CA 1
ATOM 3165 C C . PHE A 1 423 ? 35.501 42.493 22.906 1.00 38.89 423 PHE A C 1
ATOM 3166 O O . PHE A 1 423 ? 35.329 42.871 24.069 1.00 42.11 423 PHE A O 1
ATOM 3174 N N . ASP A 1 424 ? 36.319 41.491 22.560 1.00 42.22 424 ASP A N 1
ATOM 3175 C CA . ASP A 1 424 ? 37.379 40.963 23.418 1.00 38.88 424 ASP A CA 1
ATOM 3176 C C . ASP A 1 424 ? 36.930 40.738 24.860 1.00 39.05 424 ASP A C 1
ATOM 3177 O O . ASP A 1 424 ? 37.742 40.808 25.791 1.00 45.09 424 ASP A O 1
ATOM 3182 N N . GLY A 1 425 ? 35.635 40.488 25.051 1.00 41.46 425 GLY A N 1
ATOM 3183 C CA . GLY A 1 425 ? 35.095 40.163 26.356 1.00 39.42 425 GLY A CA 1
ATOM 3184 C C . GLY A 1 425 ? 35.107 41.280 27.375 1.00 38.43 425 GLY A C 1
ATOM 3185 O O . GLY A 1 425 ? 35.167 41.000 28.574 1.00 40.91 425 GLY A O 1
ATOM 3186 N N . GLN A 1 426 ? 35.037 42.539 26.945 1.00 34.56 426 GLN A N 1
ATOM 3187 C CA . GLN A 1 426 ? 35.065 43.673 27.859 1.00 39.86 426 GLN A CA 1
ATOM 3188 C C . GLN A 1 426 ? 33.856 44.568 27.646 1.00 32.66 426 GLN A C 1
ATOM 3189 O O . GLN A 1 426 ? 33.410 44.774 26.514 1.00 40.78 426 GLN A O 1
ATOM 3195 N N . ALA A 1 427 ? 33.345 45.108 28.744 1.00 31.87 427 ALA A N 1
ATOM 3196 C CA . ALA A 1 427 ? 32.187 45.980 28.694 1.00 30.76 427 ALA A CA 1
ATOM 3197 C C . ALA A 1 427 ? 32.598 47.416 28.402 1.00 27.56 427 ALA A C 1
ATOM 3198 O O . ALA A 1 427 ? 33.750 47.812 28.585 1.00 29.28 427 ALA A O 1
ATOM 3200 N N . THR A 1 428 ? 31.628 48.197 27.937 1.00 30.17 428 THR A N 1
ATOM 3201 C CA . THR A 1 428 ? 31.830 49.604 27.638 1.00 26.64 428 THR A CA 1
ATOM 3202 C C . THR A 1 428 ? 30.618 50.381 28.126 1.00 29.19 428 THR A C 1
ATOM 3203 O O . THR A 1 428 ? 29.478 49.940 27.954 1.00 29.60 428 THR A O 1
ATOM 3207 N N . ALA A 1 429 ? 30.869 51.525 28.766 1.00 31.72 429 ALA A N 1
ATOM 3208 C CA . ALA A 1 429 ? 29.769 52.386 29.186 1.00 23.31 429 ALA A CA 1
ATOM 3209 C C . ALA A 1 429 ? 28.936 52.839 27.994 1.00 23.76 429 ALA A C 1
ATOM 3210 O O . ALA A 1 429 ? 27.707 52.919 28.081 1.00 24.36 429 ALA A O 1
ATOM 3212 N N . GLU A 1 430 ? 29.587 53.117 26.864 1.00 27.36 430 GLU A N 1
ATOM 3213 C CA . GLU A 1 430 ? 28.860 53.575 25.684 1.00 22.66 430 GLU A CA 1
ATOM 3214 C C . GLU A 1 430 ? 27.959 52.477 25.134 1.00 26.03 430 GLU A C 1
ATOM 3215 O O . GLU A 1 430 ? 26.781 52.713 24.843 1.00 28.23 430 GLU A O 1
ATOM 3221 N N . GLU A 1 431 ? 28.494 51.266 24.982 1.00 24.87 431 GLU A N 1
ATOM 3222 C CA . GLU A 1 431 ? 27.680 50.171 24.465 1.00 25.23 431 GLU A CA 1
ATOM 3223 C C . GLU A 1 431 ? 26.546 49.823 25.419 1.00 24.68 431 GLU A C 1
ATOM 3224 O O . GLU A 1 431 ? 25.434 49.510 24.980 1.00 28.66 431 GLU A O 1
ATOM 3230 N N . THR A 1 432 ? 26.809 49.873 26.727 1.00 27.64 432 THR A N 1
ATOM 3231 C CA . THR A 1 432 ? 25.747 49.651 27.706 1.00 26.82 432 THR A CA 1
ATOM 3232 C C . THR A 1 432 ? 24.673 50.727 27.601 1.00 25.05 432 THR A C 1
ATOM 3233 O O . THR A 1 432 ? 23.475 50.428 27.677 1.00 22.05 432 THR A O 1
ATOM 3237 N N . ALA A 1 433 ? 25.083 51.981 27.399 1.00 23.25 433 ALA A N 1
ATOM 3238 C CA . ALA A 1 433 ? 24.121 53.072 27.279 1.00 24.01 433 ALA A CA 1
ATOM 3239 C C . ALA A 1 433 ? 23.188 52.866 26.094 1.00 31.23 433 ALA A C 1
ATOM 3240 O O . ALA A 1 433 ? 21.980 53.108 26.196 1.00 35.81 433 ALA A O 1
ATOM 3242 N N . TYR A 1 434 ? 23.728 52.411 24.961 1.00 30.32 434 TYR A N 1
ATOM 3243 C CA . TYR A 1 434 ? 22.895 52.163 23.788 1.00 28.26 434 TYR A CA 1
ATOM 3244 C C . TYR A 1 434 ? 21.895 51.045 24.050 1.00 33.01 434 TYR A C 1
ATOM 3245 O O . TYR A 1 434 ? 20.730 51.138 23.647 1.00 37.17 434 TYR A O 1
ATOM 3254 N N . CYS A 1 435 ? 22.325 49.986 24.737 1.00 27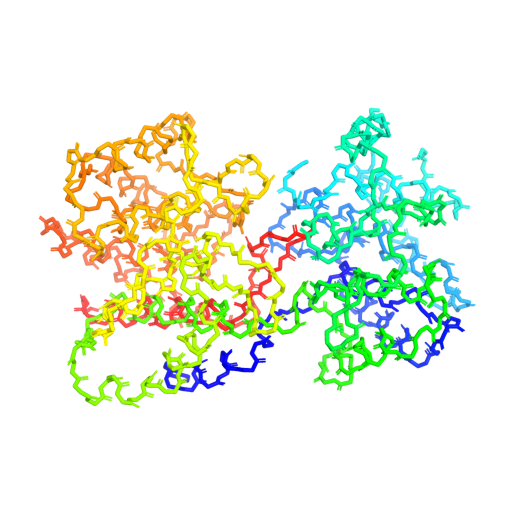.85 435 CYS A N 1
ATOM 3255 C CA . CYS A 1 435 ? 21.409 48.891 25.037 1.00 29.69 435 CYS A CA 1
ATOM 3256 C C . CYS A 1 435 ? 20.287 49.347 25.958 1.00 36.83 435 CYS A C 1
ATOM 3257 O O . CYS A 1 435 ? 19.133 48.935 25.790 1.00 39.72 435 CYS A O 1
ATOM 3260 N N . ILE A 1 436 ? 20.608 50.194 26.939 1.00 32.08 436 ILE A N 1
ATOM 3261 C CA . ILE A 1 436 ? 19.577 50.737 27.820 1.00 28.25 436 ILE A CA 1
ATOM 3262 C C . ILE A 1 436 ? 18.566 51.540 27.013 1.00 29.87 436 ILE A C 1
ATOM 3263 O O . ILE A 1 436 ? 17.351 51.383 27.178 1.00 36.72 436 ILE A O 1
ATOM 3268 N N . GLN A 1 437 ? 19.052 52.407 26.121 1.00 28.92 437 GLN A N 1
ATOM 3269 C CA . GLN A 1 437 ? 18.157 53.177 25.261 1.00 31.86 437 GLN A CA 1
ATOM 3270 C C . GLN A 1 437 ? 17.213 52.266 24.487 1.00 36.91 437 GLN A C 1
ATOM 3271 O O . GLN A 1 437 ? 16.006 52.523 24.421 1.00 40.92 437 GLN A O 1
ATOM 3277 N N . ALA A 1 438 ? 17.743 51.184 23.912 1.00 40.51 438 ALA A N 1
ATOM 3278 C CA . ALA A 1 438 ? 16.911 50.288 23.113 1.00 38.56 438 ALA A CA 1
ATOM 3279 C C . ALA A 1 438 ? 15.927 49.516 23.981 1.00 38.89 438 ALA A C 1
ATOM 3280 O O . ALA A 1 438 ? 14.755 49.367 23.615 1.00 38.66 438 ALA A O 1
ATOM 3282 N N . LEU A 1 439 ? 16.383 49.025 25.136 1.00 32.71 439 LEU A N 1
ATOM 3283 C CA . LEU A 1 439 ? 15.494 48.306 26.043 1.00 33.68 439 LEU A CA 1
ATOM 3284 C C . LEU A 1 439 ? 14.374 49.205 26.552 1.00 40.84 439 LEU A C 1
ATOM 3285 O O . LEU A 1 439 ? 13.203 48.808 26.552 1.00 48.68 439 LEU A O 1
ATOM 3290 N N . ALA A 1 440 ? 14.713 50.419 26.993 1.00 40.07 440 ALA A N 1
ATOM 3291 C CA . ALA A 1 440 ? 13.691 51.352 27.457 1.00 39.50 440 ALA A CA 1
ATOM 3292 C C . ALA A 1 440 ? 12.708 51.700 26.349 1.00 39.82 440 ALA A C 1
ATOM 3293 O O . ALA A 1 440 ? 11.505 51.826 26.600 1.00 40.61 440 ALA A O 1
ATOM 3295 N N . HIS A 1 441 ? 13.196 51.860 25.117 1.00 39.27 441 HIS A N 1
ATOM 3296 C CA . HIS A 1 441 ? 12.302 52.169 24.004 1.00 44.71 441 HIS A CA 1
ATOM 3297 C C . HIS A 1 441 ? 11.323 51.030 23.755 1.00 49.07 441 HIS A C 1
ATOM 3298 O O . HIS A 1 441 ? 10.113 51.248 23.628 1.00 50.63 441 HIS A O 1
ATOM 3305 N N . TRP A 1 442 ? 11.837 49.804 23.670 1.00 49.46 442 TRP A N 1
ATOM 3306 C CA . TRP A 1 442 ? 10.977 48.652 23.431 1.00 47.65 442 TRP A CA 1
ATOM 3307 C C . TRP A 1 442 ? 9.935 48.502 24.529 1.00 44.02 442 TRP A C 1
ATOM 3308 O O . TRP A 1 442 ? 8.776 48.167 24.259 1.00 41.14 442 TRP A O 1
ATOM 3319 N N . GLN A 1 443 ? 10.339 48.745 25.776 1.00 46.30 443 GLN A N 1
ATOM 3320 C CA . GLN A 1 443 ? 9.423 48.666 26.909 1.00 41.87 443 GLN A CA 1
ATOM 3321 C C . GLN A 1 443 ? 8.247 49.617 26.733 1.00 50.33 443 GLN A C 1
ATOM 3322 O O . GLN A 1 443 ? 7.088 49.240 26.944 1.00 48.86 443 GLN A O 1
ATOM 3328 N N . ARG A 1 444 ? 8.530 50.861 26.342 1.00 51.67 444 ARG A N 1
ATOM 3329 C CA . ARG A 1 444 ? 7.458 51.813 26.074 1.00 57.97 444 ARG A CA 1
ATOM 3330 C C . ARG A 1 444 ? 6.603 51.374 24.894 1.00 54.06 444 ARG A C 1
ATOM 3331 O O . ARG A 1 444 ? 5.373 51.477 24.939 1.00 65.24 444 ARG A O 1
ATOM 3339 N N . HIS A 1 445 ? 7.233 50.881 23.829 1.00 52.02 445 HIS A N 1
ATOM 3340 C CA . HIS A 1 445 ? 6.485 50.562 22.618 1.00 50.20 445 HIS A CA 1
ATOM 3341 C C . HIS A 1 445 ? 5.612 49.328 22.806 1.00 55.27 445 HIS A C 1
ATOM 3342 O O . HIS A 1 445 ? 4.421 49.342 22.476 1.00 59.50 445 HIS A O 1
ATOM 3349 N N . SER A 1 446 ? 6.189 48.249 23.335 1.00 53.64 446 SER A N 1
ATOM 3350 C CA . SER A 1 446 ? 5.514 46.958 23.368 1.00 49.45 446 SER A CA 1
ATOM 3351 C C . SER A 1 446 ? 4.776 46.685 24.669 1.00 43.47 446 SER A C 1
ATOM 3352 O O . SER A 1 446 ? 3.893 45.819 24.689 1.00 48.04 446 SER A O 1
ATOM 3355 N N . GLY A 1 447 ? 5.104 47.393 25.745 1.00 42.93 447 GLY A N 1
ATOM 3356 C CA . GLY A 1 447 ? 4.592 47.045 27.052 1.00 48.84 447 GLY A CA 1
ATOM 3357 C C . GLY A 1 447 ? 5.328 45.915 27.738 1.00 50.16 447 GLY A C 1
ATOM 3358 O O . GLY A 1 447 ? 4.983 45.570 28.877 1.00 45.75 447 GLY A O 1
ATOM 3359 N N . THR A 1 448 ? 6.319 45.322 27.077 1.00 48.35 448 THR A N 1
ATOM 3360 C CA . THR A 1 448 ? 7.147 44.296 27.695 1.00 47.65 448 THR A CA 1
ATOM 3361 C C . THR A 1 448 ? 7.916 44.892 28.867 1.00 46.58 448 THR A C 1
ATOM 3362 O O . THR A 1 448 ? 8.560 45.935 28.729 1.00 46.16 448 THR A O 1
ATOM 3366 N N . SER A 1 449 ? 7.843 44.242 30.027 1.00 44.83 449 SER A N 1
ATOM 3367 C CA . SER A 1 449 ? 8.562 44.713 31.208 1.00 43.48 449 SER A CA 1
ATOM 3368 C C . SER A 1 449 ? 10.032 44.322 31.096 1.00 54.12 449 SER A C 1
ATOM 3369 O O . SER A 1 449 ? 10.380 43.140 31.195 1.00 44.73 449 SER A O 1
ATOM 3372 N N . LEU A 1 450 ? 10.895 45.319 30.894 1.00 58.11 450 LEU A N 1
ATOM 3373 C CA . LEU A 1 450 ? 12.341 45.131 30.863 1.00 45.29 450 LEU A CA 1
ATOM 3374 C C . LEU A 1 450 ? 13.033 45.892 31.989 1.00 43.47 450 LEU A C 1
ATOM 3375 O O . LEU A 1 450 ? 14.247 46.121 31.929 1.00 44.42 450 LEU A O 1
ATOM 3380 N N . SER A 1 451 ? 12.277 46.290 33.017 1.00 48.59 451 SER A N 1
ATOM 3381 C CA . SER A 1 451 ? 12.833 47.114 34.086 1.00 45.57 451 SER A CA 1
ATOM 3382 C C . SER A 1 451 ? 13.943 46.398 34.839 1.00 41.53 451 SER A C 1
ATOM 3383 O O . SER A 1 451 ? 14.883 47.043 35.314 1.00 45.08 451 SER A O 1
ATOM 3386 N N . ALA A 1 452 ? 13.863 45.071 34.949 1.00 32.35 452 ALA A N 1
ATOM 3387 C CA . ALA A 1 452 ? 14.883 44.330 35.682 1.00 40.15 452 ALA A CA 1
ATOM 3388 C C . ALA A 1 452 ? 16.241 44.426 35.000 1.00 45.55 452 ALA A C 1
ATOM 3389 O O . ALA A 1 452 ? 17.266 44.593 35.673 1.00 44.63 452 ALA A O 1
ATOM 3391 N N . GLN A 1 453 ? 16.269 44.333 33.668 1.00 39.08 453 GLN A N 1
ATOM 3392 C CA . GLN A 1 453 ? 17.528 44.398 32.932 1.00 37.31 453 GLN A CA 1
ATOM 3393 C C . GLN A 1 453 ? 18.058 45.823 32.836 1.00 37.88 453 GLN A C 1
ATOM 3394 O O . GLN A 1 453 ? 19.276 46.031 32.896 1.00 36.67 453 GLN A O 1
ATOM 3400 N N . ILE A 1 454 ? 17.168 46.807 32.685 1.00 34.43 454 ILE A N 1
ATOM 3401 C CA . ILE A 1 454 ? 17.587 48.205 32.710 1.00 35.68 454 ILE A CA 1
ATOM 3402 C C . ILE A 1 454 ? 18.153 48.564 34.080 1.00 35.30 454 ILE A C 1
ATOM 3403 O O . ILE A 1 454 ? 19.157 49.277 34.185 1.00 35.93 454 ILE A O 1
ATOM 3408 N N . SER A 1 455 ? 17.538 48.051 35.148 1.00 38.18 455 SER A N 1
ATOM 3409 C CA . SER A 1 455 ? 18.007 48.361 36.496 1.00 37.66 455 SER A CA 1
ATOM 3410 C C . SER A 1 455 ? 19.405 47.806 36.742 1.00 35.11 455 SER A C 1
ATOM 3411 O O . SER A 1 455 ? 20.266 48.498 37.297 1.00 38.98 455 SER A O 1
ATOM 3414 N N . ARG A 1 456 ? 19.649 46.556 36.338 1.00 31.76 456 ARG A N 1
ATOM 3415 C CA . ARG A 1 456 ? 20.981 45.972 36.483 1.00 30.20 456 ARG A CA 1
ATOM 3416 C C . ARG A 1 456 ? 22.009 46.738 35.665 1.00 31.47 456 ARG A C 1
ATOM 3417 O O . ARG A 1 456 ? 23.111 47.024 36.146 1.00 30.78 456 ARG A O 1
ATOM 3425 N N . ALA A 1 457 ? 21.669 47.068 34.419 1.00 31.18 457 ALA A N 1
ATOM 3426 C CA . ALA A 1 457 ? 22.585 47.835 33.584 1.00 28.62 457 ALA A CA 1
ATOM 3427 C C . ALA A 1 457 ? 22.884 49.191 34.203 1.00 31.69 457 ALA A C 1
ATOM 3428 O O . ALA A 1 457 ? 24.040 49.624 34.239 1.00 32.39 457 ALA A O 1
ATOM 3430 N N . GLY A 1 458 ? 21.855 49.865 34.717 1.00 34.50 458 GLY A N 1
ATOM 3431 C CA . GLY A 1 458 ? 22.070 51.156 35.351 1.00 34.61 458 GLY A CA 1
ATOM 3432 C C . GLY A 1 458 ? 22.959 51.064 36.576 1.00 29.69 458 GLY A C 1
ATOM 3433 O O . GLY A 1 458 ? 23.752 51.967 36.849 1.00 31.27 458 GLY A O 1
ATOM 3434 N N . GLY A 1 459 ? 22.842 49.972 37.330 1.00 29.62 459 GLY A N 1
ATOM 3435 C CA . GLY A 1 459 ? 23.725 49.782 38.470 1.00 36.76 459 GLY A CA 1
ATOM 3436 C C . GLY A 1 459 ? 25.183 49.730 38.059 1.00 38.75 459 GLY A C 1
ATOM 3437 O O . GLY A 1 459 ? 26.042 50.366 38.676 1.00 41.13 459 GLY A O 1
ATOM 3438 N N . TRP A 1 460 ? 25.478 48.981 36.997 1.00 36.58 460 TRP A N 1
ATOM 3439 C CA . TRP A 1 460 ? 26.845 48.912 36.492 1.00 29.38 460 TRP A CA 1
ATOM 3440 C C . TRP A 1 460 ? 27.264 50.233 35.859 1.00 31.65 460 TRP A C 1
ATOM 3441 O O . TRP A 1 460 ? 28.382 50.714 36.078 1.00 29.50 460 TRP A O 1
ATOM 3452 N N . LEU A 1 461 ? 26.372 50.832 35.067 1.00 30.22 461 LEU A N 1
ATOM 3453 C CA . LEU A 1 461 ? 26.721 52.029 34.305 1.00 30.98 461 LEU A CA 1
ATOM 3454 C C . LEU A 1 461 ? 27.126 53.179 35.217 1.00 32.17 461 LEU A C 1
ATOM 3455 O O . LEU A 1 461 ? 28.074 53.912 34.915 1.00 30.72 461 LEU A O 1
ATOM 3460 N N . SER A 1 462 ? 26.427 53.349 36.341 1.00 35.29 462 SER A N 1
ATOM 3461 C CA . SER A 1 462 ? 26.711 54.446 37.257 1.00 30.12 462 SER A CA 1
ATOM 3462 C C . SER A 1 462 ? 28.053 54.295 37.961 1.00 33.99 462 SER A C 1
ATOM 3463 O O . SER A 1 462 ? 28.555 55.279 38.517 1.00 34.09 462 SER A O 1
ATOM 3466 N N . GLN A 1 463 ? 28.644 53.100 37.944 1.00 33.72 463 GLN A N 1
ATOM 3467 C CA . GLN A 1 463 ? 29.957 52.855 38.522 1.00 28.81 463 GLN A CA 1
ATOM 3468 C C . GLN A 1 463 ? 31.071 52.881 37.488 1.00 29.92 463 GLN A C 1
ATOM 3469 O O . GLN A 1 463 ? 32.245 52.798 37.860 1.00 38.35 463 GLN A O 1
ATOM 3475 N N . HIS A 1 464 ? 30.735 52.982 36.201 1.00 32.22 464 HIS A N 1
ATOM 3476 C CA . HIS A 1 464 ? 31.728 52.899 35.138 1.00 28.75 464 HIS A CA 1
ATOM 3477 C C . HIS A 1 464 ? 31.456 53.916 34.035 1.00 27.16 464 HIS A C 1
ATOM 3478 O O . HIS A 1 464 ? 31.800 53.679 32.872 1.00 30.96 464 HIS A O 1
ATOM 3485 N N . CYS A 1 465 ? 30.847 55.048 34.381 1.00 29.93 465 CYS A N 1
ATOM 3486 C CA . CYS A 1 465 ? 30.498 56.084 33.418 1.00 25.85 465 CYS A CA 1
ATOM 3487 C C . CYS A 1 465 ? 31.555 57.172 33.293 1.00 30.84 465 CYS A C 1
ATOM 3488 O O . CYS A 1 465 ? 31.334 58.151 32.571 1.00 30.10 465 CYS A O 1
ATOM 3491 N N . GLU A 1 466 ? 32.670 57.032 33.958 1.00 37.85 466 GLU A N 1
ATOM 3492 C CA . GLU A 1 466 ? 33.666 58.088 33.881 1.00 37.62 466 GLU A CA 1
ATOM 3493 C C . GLU A 1 466 ? 34.610 57.860 32.703 1.00 32.76 466 GLU A C 1
ATOM 3494 O O . GLU A 1 466 ? 34.894 56.717 32.341 1.00 32.93 466 GLU A O 1
ATOM 3500 N N . PRO A 1 467 ? 35.095 58.931 32.083 1.00 37.20 467 PRO A N 1
ATOM 3501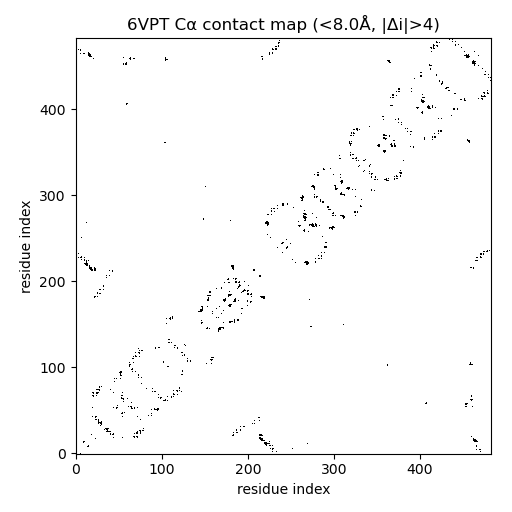 C CA . PRO A 1 467 ? 36.102 58.800 31.026 1.00 33.74 467 PRO A CA 1
ATOM 3502 C C . PRO A 1 467 ? 37.428 58.337 31.604 1.00 36.48 467 PRO A C 1
ATOM 3503 O O . PRO A 1 467 ? 37.603 58.336 32.831 1.00 41.36 467 PRO A O 1
ATOM 3507 N N . PRO A 1 468 ? 38.393 57.927 30.758 1.00 41.26 468 PRO A N 1
ATOM 3508 C CA . PRO A 1 468 ? 38.383 57.886 29.290 1.00 36.39 468 PRO A CA 1
ATOM 3509 C C . PRO A 1 468 ? 37.468 56.800 28.740 1.00 31.64 468 PRO A C 1
ATOM 3510 O O . PRO A 1 468 ? 37.289 55.774 29.392 1.00 31.09 468 PRO A O 1
ATOM 3514 N N . TYR A 1 469 ? 36.893 57.030 27.563 1.00 32.13 469 TYR A N 1
ATOM 3515 C CA . TYR A 1 469 ? 36.017 56.063 26.923 1.00 29.37 469 TYR A CA 1
ATOM 3516 C C . TYR A 1 469 ? 36.740 55.372 25.779 1.00 26.37 469 TYR A C 1
ATOM 3517 O O . TYR A 1 469 ? 37.664 55.928 25.181 1.00 32.44 469 TYR A O 1
ATOM 3526 N N . ALA A 1 470 ? 36.315 54.150 25.493 1.00 23.39 470 ALA A N 1
ATOM 3527 C CA . ALA A 1 470 ? 36.884 53.412 24.381 1.00 23.15 470 ALA A CA 1
ATOM 3528 C C . ALA A 1 470 ? 36.553 54.111 23.066 1.00 25.06 470 ALA A C 1
ATOM 3529 O O . ALA A 1 470 ? 35.414 54.544 22.857 1.00 28.63 470 ALA A O 1
ATOM 3531 N N . PRO A 1 471 ? 37.516 54.249 22.164 1.00 24.96 471 PRO A N 1
ATOM 3532 C CA . PRO A 1 471 ? 37.217 54.853 20.862 1.00 24.13 471 PRO A CA 1
ATOM 3533 C C . PRO A 1 471 ? 36.554 53.863 19.919 1.00 26.44 471 PRO A C 1
ATOM 3534 O O . PRO A 1 471 ? 37.240 53.056 19.287 1.00 27.22 471 PRO A O 1
ATOM 3538 N N . LEU A 1 472 ? 35.227 53.910 19.816 1.00 26.36 472 LEU A N 1
ATOM 3539 C CA . LEU A 1 472 ? 34.478 52.957 19.007 1.00 24.72 472 LEU A CA 1
ATOM 3540 C C . LEU A 1 472 ? 33.984 53.544 17.692 1.00 23.35 472 LEU A C 1
ATOM 3541 O O . LEU A 1 472 ? 33.362 52.824 16.906 1.00 24.69 472 LEU A O 1
ATOM 3546 N N . TRP A 1 473 ? 34.241 54.822 17.439 1.00 24.46 473 TRP A N 1
ATOM 3547 C CA . TRP A 1 473 ? 33.861 55.462 16.190 1.00 28.57 473 TRP A CA 1
ATOM 3548 C C . TRP A 1 473 ? 34.973 55.302 15.163 1.00 28.53 473 TRP A C 1
ATOM 3549 O O . TRP A 1 473 ? 36.158 55.303 15.502 1.00 26.89 473 TRP A O 1
ATOM 3560 N N . ILE A 1 474 ? 34.580 55.167 13.899 1.00 34.40 474 ILE A N 1
ATOM 3561 C CA . ILE A 1 474 ? 35.504 54.850 12.815 1.00 32.85 474 ILE A CA 1
ATOM 3562 C C . ILE A 1 474 ? 35.711 56.084 11.949 1.00 34.02 474 ILE A C 1
ATOM 3563 O O . ILE A 1 474 ? 34.755 56.620 11.378 1.00 34.38 474 ILE A O 1
ATOM 3568 N N . ALA A 1 475 ? 36.961 56.539 11.865 1.00 30.24 475 ALA A N 1
ATOM 3569 C CA . ALA A 1 475 ? 37.398 57.462 10.827 1.00 27.83 475 ALA A CA 1
ATOM 3570 C C . ALA A 1 475 ? 38.490 56.751 10.042 1.00 33.84 475 ALA A C 1
ATOM 3571 O O . ALA A 1 475 ? 38.319 55.584 9.678 1.00 33.60 475 ALA A O 1
ATOM 3573 N N . LYS A 1 476 ? 39.623 57.411 9.793 1.00 31.91 476 LYS A N 1
ATOM 3574 C CA . LYS A 1 476 ? 40.751 56.672 9.232 1.00 36.41 476 LYS A CA 1
ATOM 3575 C C . LYS A 1 476 ? 41.323 55.700 10.254 1.00 36.96 476 LYS A C 1
ATOM 3576 O O . LYS A 1 476 ? 41.850 54.647 9.884 1.00 44.61 476 LYS A O 1
ATOM 3582 N N . THR A 1 477 ? 41.223 56.038 11.534 1.00 37.18 477 THR A N 1
ATOM 3583 C CA . THR A 1 477 ? 41.471 55.136 12.648 1.00 33.70 477 THR A CA 1
ATOM 3584 C C . THR A 1 477 ? 40.306 55.264 13.627 1.00 32.64 477 THR A C 1
ATOM 3585 O O . THR A 1 477 ? 39.337 55.984 13.376 1.00 28.56 477 THR A O 1
ATOM 3589 N N . LEU A 1 478 ? 40.393 54.562 14.752 1.00 33.03 478 LEU A N 1
ATOM 3590 C CA . LEU A 1 478 ? 39.347 54.645 15.759 1.00 27.59 478 LEU A CA 1
ATOM 3591 C C . LEU A 1 478 ? 39.450 55.950 16.533 1.00 29.16 478 LEU A C 1
ATOM 3592 O O . LEU A 1 478 ? 40.544 56.447 16.810 1.00 33.69 478 LEU A O 1
ATOM 3597 N N . TYR A 1 479 ? 38.292 56.502 16.886 1.00 24.49 479 TYR A N 1
ATOM 3598 C CA . TYR A 1 479 ? 38.256 57.732 17.660 1.00 28.53 479 TYR A CA 1
ATOM 3599 C C . TYR A 1 479 ? 37.047 57.716 18.580 1.00 32.30 479 TYR A C 1
ATOM 3600 O O . TYR A 1 479 ? 36.140 56.889 18.449 1.00 26.35 479 TYR A O 1
ATOM 3609 N N . CYS A 1 480 ? 37.047 58.661 19.515 1.00 35.00 480 CYS A N 1
ATOM 3610 C CA . CYS A 1 480 ? 35.976 58.823 20.484 1.00 31.03 480 CYS A CA 1
ATOM 3611 C C . CYS A 1 480 ? 35.574 60.285 20.536 1.00 27.84 480 CYS A C 1
ATOM 3612 O O . CYS A 1 480 ? 36.438 61.162 20.604 1.00 27.76 480 CYS A O 1
ATOM 3615 N N . SER A 1 481 ? 34.273 60.541 20.481 1.00 32.23 481 SER A N 1
ATOM 3616 C CA . SER A 1 481 ? 33.706 61.852 20.784 1.00 29.80 481 SER A CA 1
ATOM 3617 C C . SER A 1 481 ? 33.164 61.762 22.204 1.00 26.82 481 SER A C 1
ATOM 3618 O O . SER A 1 481 ? 32.079 61.220 22.427 1.00 28.97 481 SER A O 1
ATOM 3621 N N . ALA A 1 482 ? 33.941 62.266 23.165 1.00 25.23 482 ALA A N 1
ATOM 3622 C CA . ALA A 1 482 ? 33.522 62.215 24.561 1.00 27.58 482 ALA A CA 1
ATOM 3623 C C . ALA A 1 482 ? 32.181 62.903 24.776 1.00 30.61 482 ALA A C 1
ATOM 3624 O O . ALA A 1 482 ? 31.364 62.432 25.575 1.00 32.93 482 ALA A O 1
ATOM 3626 N N . THR A 1 483 ? 31.931 64.002 24.061 1.00 36.15 483 THR A N 1
ATOM 3627 C CA . THR A 1 483 ? 30.670 64.725 24.214 1.00 36.09 483 THR A CA 1
ATOM 3628 C C . THR A 1 483 ? 29.478 63.854 23.832 1.00 33.47 483 THR A C 1
ATOM 3629 O O . THR A 1 483 ? 28.455 63.849 24.527 1.00 35.32 483 THR A O 1
ATOM 3633 N N . VAL A 1 484 ? 29.595 63.095 22.738 1.00 31.82 484 VAL A N 1
ATOM 3634 C CA . VAL A 1 484 ? 28.488 62.246 22.300 1.00 31.51 484 VAL A CA 1
ATOM 3635 C C . VAL A 1 484 ? 28.311 61.063 23.248 1.00 31.20 484 VAL A C 1
ATOM 3636 O O . VAL A 1 484 ? 27.182 60.697 23.598 1.00 34.38 484 VAL A O 1
ATOM 3640 N N . VAL A 1 485 ? 29.416 60.454 23.688 1.00 27.00 485 VAL A N 1
ATOM 3641 C CA . VAL A 1 485 ? 29.322 59.321 24.607 1.00 27.45 485 VAL A CA 1
ATOM 3642 C C . VAL A 1 485 ? 28.700 59.755 25.930 1.00 34.71 485 VAL A C 1
ATOM 3643 O O . VAL A 1 485 ? 27.836 59.062 26.482 1.00 37.95 485 VAL A O 1
ATOM 3647 N N . LYS A 1 486 ? 29.126 60.906 26.458 1.00 35.09 486 LYS A N 1
ATOM 3648 C CA . LYS A 1 486 ? 28.512 61.437 27.673 1.00 27.07 486 LYS A CA 1
ATOM 3649 C C . LYS A 1 486 ? 27.017 61.650 27.487 1.00 30.83 486 LYS A C 1
ATOM 3650 O O . LYS A 1 486 ? 26.220 61.349 28.382 1.00 29.16 486 LYS A O 1
ATOM 3656 N N . ALA A 1 487 ? 26.620 62.173 26.326 1.00 31.47 487 ALA A N 1
ATOM 3657 C CA . ALA A 1 487 ? 25.199 62.341 26.041 1.00 30.56 487 ALA A CA 1
ATOM 3658 C C . ALA A 1 487 ? 24.478 61.006 26.059 1.00 28.87 487 ALA A C 1
ATOM 3659 O O . ALA A 1 487 ? 23.382 60.890 26.616 1.00 34.71 487 ALA A O 1
ATOM 3661 N N . ALA A 1 488 ? 25.094 59.976 25.480 1.00 33.03 488 ALA A N 1
ATOM 3662 C CA . ALA A 1 488 ? 24.489 58.650 25.505 1.00 30.55 488 ALA A CA 1
ATOM 3663 C C . ALA A 1 488 ? 24.377 58.116 26.927 1.00 28.36 488 ALA A C 1
ATOM 3664 O O . ALA A 1 488 ? 23.399 57.443 27.267 1.00 34.77 488 ALA A O 1
ATOM 3666 N N . ILE A 1 489 ? 25.358 58.419 27.778 1.00 27.50 489 ILE A N 1
ATOM 3667 C CA . ILE A 1 489 ? 25.358 57.867 29.130 1.00 28.44 489 ILE A CA 1
ATOM 3668 C C . ILE A 1 489 ? 24.340 58.590 30.003 1.00 29.53 489 ILE A C 1
ATOM 3669 O O . ILE A 1 489 ? 23.555 57.957 30.719 1.00 31.23 489 ILE A O 1
ATOM 3674 N N . LEU A 1 490 ? 24.335 59.924 29.958 1.00 31.38 490 LEU A N 1
ATOM 3675 C CA . LEU A 1 490 ? 23.301 60.693 30.648 1.00 31.01 490 LEU A CA 1
ATOM 3676 C C . LEU A 1 490 ? 21.906 60.247 30.227 1.00 29.66 490 LEU A C 1
ATOM 3677 O O . LEU A 1 490 ? 21.036 60.023 31.075 1.00 36.68 490 LEU A O 1
ATOM 3682 N N . SER A 1 491 ? 21.679 60.109 28.921 1.00 29.89 491 SER A N 1
ATOM 3683 C CA . SER A 1 491 ? 20.396 59.621 28.427 1.00 30.58 491 SER A CA 1
ATOM 3684 C C . SER A 1 491 ? 20.060 58.262 29.026 1.00 29.77 491 SER A C 1
ATOM 3685 O O . SER A 1 491 ? 18.943 58.039 29.504 1.00 33.03 491 SER A O 1
ATOM 3688 N N . ALA A 1 492 ? 21.024 57.342 29.025 1.00 28.83 492 ALA A N 1
ATOM 3689 C CA . ALA A 1 492 ? 20.772 56.013 29.572 1.00 31.41 492 ALA A CA 1
ATOM 3690 C C . ALA A 1 492 ? 20.543 56.067 31.074 1.00 33.19 492 ALA A C 1
ATOM 3691 O O . ALA A 1 492 ? 19.669 55.371 31.602 1.00 38.11 492 ALA A O 1
ATOM 3693 N N . LEU A 1 493 ? 21.311 56.899 31.779 1.00 33.49 493 LEU A N 1
ATOM 3694 C CA . LEU A 1 493 ? 21.174 56.989 33.230 1.00 30.38 493 LEU A CA 1
ATOM 3695 C C . LEU A 1 493 ? 19.811 57.537 33.629 1.00 35.96 493 LEU A C 1
ATOM 3696 O O . LEU A 1 493 ? 19.213 57.075 34.608 1.00 40.89 493 LEU A O 1
ATOM 3701 N N . ARG A 1 494 ? 19.300 58.520 32.886 1.00 35.84 494 ARG A N 1
ATOM 3702 C CA . ARG A 1 494 ? 17.985 59.062 33.204 1.00 36.03 494 ARG A CA 1
ATOM 3703 C C . ARG A 1 494 ? 16.878 58.088 32.831 1.00 40.64 494 ARG A C 1
ATOM 3704 O O . ARG A 1 494 ? 15.851 58.029 33.515 1.00 42.23 494 ARG A O 1
ATOM 3712 N N . LEU A 1 495 ? 17.074 57.309 31.766 1.00 37.84 495 LEU A N 1
ATOM 3713 C CA . LEU A 1 495 ? 16.129 56.246 31.442 1.00 34.55 495 LEU A CA 1
ATOM 3714 C C . LEU A 1 495 ? 16.057 55.213 32.561 1.00 39.38 495 LEU A C 1
ATOM 3715 O O . LEU A 1 495 ? 14.973 54.710 32.880 1.00 48.72 495 LEU A O 1
ATOM 3720 N N . VAL A 1 496 ? 17.202 54.888 33.171 1.00 31.10 496 VAL A N 1
ATOM 3721 C CA . VAL A 1 496 ? 17.212 53.967 34.306 1.00 35.60 496 VAL A CA 1
ATOM 3722 C C . VAL A 1 496 ? 16.343 54.515 35.432 1.00 44.63 496 VAL A C 1
ATOM 3723 O O . VAL A 1 496 ? 15.493 53.808 35.987 1.00 47.14 496 VAL A O 1
ATOM 3727 N N . ASP A 1 497 ? 16.537 55.791 35.774 1.00 43.88 497 ASP A N 1
ATOM 3728 C CA . ASP A 1 497 ? 15.725 56.420 36.814 1.00 41.82 497 ASP A CA 1
ATOM 3729 C C . ASP A 1 497 ? 14.239 56.352 36.477 1.00 44.55 497 ASP A C 1
ATOM 3730 O O . ASP A 1 497 ? 13.402 56.147 37.363 1.00 44.61 497 ASP A O 1
ATOM 3735 N N . GLU A 1 498 ? 13.892 56.517 35.199 1.00 46.83 498 GLU A N 1
ATOM 3736 C CA . GLU A 1 498 ? 12.489 56.463 34.800 1.00 46.44 498 GLU A CA 1
ATOM 3737 C C . GLU A 1 498 ? 11.869 55.104 35.087 1.00 49.00 498 GLU A C 1
ATOM 3738 O O . GLU A 1 498 ? 10.669 55.018 35.373 1.00 58.62 498 GLU A O 1
ATOM 3744 N N . SER A 1 499 ? 12.659 54.036 35.017 1.00 49.28 499 SER A N 1
ATOM 3745 C CA . SER A 1 499 ? 12.188 52.696 35.338 1.00 54.52 499 SER A CA 1
ATOM 3746 C C . SER A 1 499 ? 12.394 52.336 36.805 1.00 57.35 499 SER A C 1
ATOM 3747 O O . SER A 1 499 ? 12.197 51.173 37.178 1.00 57.86 499 SER A O 1
ATOM 3750 N N . ASN A 1 500 ? 12.778 53.306 37.634 1.00 55.66 500 ASN A N 1
ATOM 3751 C CA . ASN A 1 500 ? 13.055 53.089 39.055 1.00 53.08 500 ASN A CA 1
ATOM 3752 C C . ASN A 1 500 ? 14.136 52.032 39.265 1.00 55.78 500 ASN A C 1
ATOM 3753 O O . ASN A 1 500 ? 15.329 52.340 39.272 1.00 48.87 500 ASN A O 1
#

Nearest PDB structures (foldseek):
  6vpt-assembly1_A  TM=1.002E+00  e=1.804E-78  Mycobacterium tuberculosis
  4lix-assembly1_A  TM=7.567E-01  e=1.342E-15  Arabidopsis thaliana
  9b99-assembly1_A  TM=6.875E-01  e=6.877E-17  Grindelia hirsutula
  3pyb-assembly2_B  TM=7.561E-01  e=2.545E-15  Arabidopsis thaliana
  3pya-assembly1_A  TM=6.592E-01  e=9.745E-16  Arabidopsis thaliana

Radius of gyration: 22.25 Å; Cα contacts (8 Å, |Δi|>4): 901; chains: 1; bounding box: 64×45×54 Å

CATH classification: 1.50.10.160

Secondary structure (DSSP, 8-state):
--HHHHHHHHTTT--BPEEHHHHHHHGGGTTT-HHHHHHHHHHHHHS--TTS--S-SSS--HHHHHHHHHHHHHHHHHSTTGGGGHHHHHHHHHHHHHHH---STTHHHHHHHHHHHHHHTTSS----THHHHHHHHHGGGTT--B-TTSGGGGGGGGG-TT-GGGB-TTSS--TTS-STT-HHHHHHIIIIISTT-HHHHHHHHHHHHHTTS-EESSS--HHHHHHHHHHHHTTSS--TTSHHHHHHHHHHHHHHHHT-BTTTB--SSTT-S---HHHHHHHHHHHHHTT----THHHHTTB-SSSB-SSTT-----HHHHHHHHHHHHHTT--TT-HHHHHHHHHHHHTSPSSSS----SSBS-HHHHHHHHHHHHTTT-HHHHHHHHHHHHHT--TTS----BTTB--HHHHHHHHHHHHHHHHHH----HHHHHHHHHHHTTS-PSP----EESSSEE-BHHHHHHHHHHHHHHHHHT-

Sequence (483 aa):
ETFRTLLAKAALGNGISSTAYDTAWVAKLGQLDDELSDLALNWLCERQLPDGSWGAEFPFCYEDRLLSTLAAMISLTSNKHRRRRAAQVEKGLLALKNLTSDATVGFELIAPTLMAEAARLGLAICLGELVGVREQKLRKLGGSKINKHITAAFSVELAGQDGVGMLDVDNLQETNGSVKYSPSASAYFALHVKPGDKRALAYISSIIQAGDGGAPAFYQAEIFEIVWSLWNLSRTDIDLSDPEIVRTYLPYLDHVEQHWVRGRGVGWTGNSTLEDCDTTSVAYDVLSKFGRSPDIGAVLQFEDADWFRTYFHEVGPSISTNVHVLGALKQAGYDKCHPRVRKVLEFIRSSKEPGRFCWRDKWHRSAYYTTAHLICAASNYDDALCSDAIGWILNTQRPDGSWGFFDGQATAEETAYCIQALAHWQRHSGTSLSAQISRAGGWLSQHCEPPYAPLWIAKTLYCSATVVKAAILSALRLVDESN

Solvent-accessible surface area: 19242 Å² total; per-residue (Å²): 106,74,20,151,38,0,0,48,83,0,47,110,0,78,10,9,57,26,10,8,0,4,0,0,11,0,1,18,0,13,142,58,52,76,140,9,2,48,84,0,0,57,11,0,36,126,108,30,13,101,81,0,2,0,18,10,118,33,0,101,2,87,26,2,13,9,0,1,0,0,0,0,0,4,1,0,16,56,15,144,44,103,214,167,18,44,72,45,20,117,95,0,48,115,7,0,117,105,25,35,115,122,25,8,66,19,15,40,31,0,1,13,24,7,35,35,38,0,38,146,59,65,9,19,117,123,199,62,131,50,88,27,40,40,83,116,94,29,185,176,40,69,76,58,84,3,30,52,104,38,33,28,0,33,4,1,2,3,4,10,99,124,12,38,60,44,6,38,50,113,72,0,41,16,118,54,3,0,0,17,10,0,0,0,0,0,0,1,0,0,23,58,13,69,98,28,26,174,178,0,23,60,10,0,28,52,8,6,145,82,50,86,9,1,0,9,4,28,33,62,0,17,1,0,0,1,1,3,0,1,18,1,5,16,21,16,125,48,91,12,78,60,82,125,35,26,168,53,14,60,81,33,0,63,56,2,59,152,60,26,75,189,31,122,0,1,6,27,12,19,96,30,41,31,35,10,0,0,0,0,0,4,0,15,8,2,3,24,55,1,58,54,106,25,35,42,25,0,0,41,43,1,50,41,79,90,60,0,52,20,77,105,77,66,87,50,61,16,8,0,1,0,2,12,0,0,10,0,0,77,59,37,62,41,86,117,83,56,81,69,0,113,43,0,18,110,20,0,125,96,42,55,45,116,78,114,73,0,0,70,2,134,35,1,39,0,0,3,0,0,0,0,7,0,0,16,9,0,8,77,22,24,57,74,8,0,57,61,0,7,35,27,0,56,130,45,27,72,133,73,0,0,0,22,34,21,102,64,89,27,9,7,0,0,0,0,2,0,0,1,0,0,4,24,21,39,125,63,53,62,64,90,5,42,66,47,0,55,111,0,4,43,32,0,60,140,94,24,132,68,136,27,18,27,0,0,9,10,4,4,6,5,6,0,24,7,0,0,48,0,0,6,20,0,0,27,104,3,17,83,77,25,155

Organism: Mycobacterium tuberculosis (strain ATCC 25618 / H37Rv) (NCBI:txid83332)

InterPro domains:
  IPR008930 Terpenoid cyclases/protein prenyltransferase alpha-alpha toroid [SSF48239] (17-100)
  IPR008930 Terpenoid cyclases/protein prenyltransferase alpha-alpha toroid [SSF48239] (216-480)
  IPR032696 Squalene cyclase, C-terminal [PF13243] (338-421)
  IPR050148 Terpene synthase-like [PTHR31739] (17-331)